Protein 8OW6 (pdb70)

Organism: Heterocapsa pygmaea (NCBI:txid35672)

Structure (mmCIF, N/CA/C/O backbone):
data_8OW6
#
_entry.id   8OW6
#
_cell.length_a   90.610
_cell.length_b   90.610
_cell.length_c   155.610
_cell.angle_alpha   90.000
_cell.angle_beta   90.000
_cell.angle_gamma   120.000
#
_symmetry.space_group_name_H-M   'P 3 1 2'
#
loop_
_entity.id
_entity.type
_entity.pdbx_description
1 polymer 'Peridinin-chl a protein'
2 polymer 'Peridinin-chl a protein'
3 non-polymer 'CHLOROPHYLL A'
4 non-polymer PERIDININ
5 non-polymer '[(2~{S})-3-[(2~{R},3~{R},4~{S},5~{R},6~{R})-6-[[(2~{S},3~{R},4~{S},5~{R},6~{R})-6-(hydroxymethyl)-3,4,5-tris(oxidanyl)oxan-2-yl]oxymethyl]-3,4,5-tris(oxidanyl)oxan-2-yl]oxy-2-[(6~{Z},9~{Z},12~{Z},15~{Z})-octadeca-6,9,12,15-tetraenoyl]oxy-propyl] (6~{Z},9~{Z},12~{Z},15~{Z})-octadeca-6,9,12,15-tetraenoate'
6 non-polymer 'POTASSIUM ION'
7 non-polymer 'PHOSPHATE ION'
8 non-polymer 'CHLORIDE ION'
9 water water
#
loop_
_atom_site.group_PDB
_atom_site.id
_atom_site.type_symbol
_atom_site.label_atom_id
_atom_site.label_alt_id
_atom_site.label_comp_id
_atom_site.label_asym_id
_atom_site.label_entity_id
_atom_site.label_seq_id
_atom_site.pdbx_PDB_ins_code
_atom_site.Cartn_x
_atom_site.Cartn_y
_atom_site.Cartn_z
_atom_site.occupancy
_atom_site.B_iso_or_equiv
_atom_site.auth_seq_id
_atom_site.auth_comp_id
_atom_site.auth_asym_id
_atom_site.auth_atom_id
_atom_site.pdbx_PDB_model_num
ATOM 1 N N . ASP A 1 1 ? -7.64956 -40.01581 39.09986 1.000 14.17883 1 ASP A N 1
ATOM 2 C CA . ASP A 1 1 ? -8.63858 -38.99456 39.59490 1.000 13.31954 1 ASP A CA 1
ATOM 3 C C . ASP A 1 1 ? -9.75682 -38.80471 38.57530 1.000 11.18704 1 ASP A C 1
ATOM 4 O O . ASP A 1 1 ? -9.88536 -39.57684 37.66627 1.000 10.76247 1 ASP A O 1
ATOM 15 N N . LYS A 1 2 ? -10.57144 -37.77663 38.75355 1.000 11.01887 2 LYS A N 1
ATOM 16 C CA . LYS A 1 2 ? -11.69967 -37.59612 37.86249 1.000 11.94445 2 LYS A CA 1
ATOM 17 C C . LYS A 1 2 ? -11.28297 -37.14564 36.47292 1.000 10.50913 2 LYS A C 1
ATOM 18 O O . LYS A 1 2 ? -11.93822 -37.48814 35.50553 1.000 9.53651 2 LYS A O 1
ATOM 37 N N . ILE A 1 3 ? -10.20433 -36.38296 36.36127 1.000 9.77518 3 ILE A N 1
ATOM 38 C CA . ILE A 1 3 ? -9.65098 -36.07423 35.05729 1.000 9.29111 3 ILE A CA 1
ATOM 39 C C . ILE A 1 3 ? -9.13828 -37.33798 34.37439 1.000 8.84365 3 ILE A C 1
ATOM 40 O O . ILE A 1 3 ? -9.36629 -37.54758 33.17721 1.000 8.26484 3 ILE A O 1
ATOM 56 N N . ASP A 1 4 ? -8.44606 -38.20281 35.11783 1.000 9.42400 4 ASP A N 1
ATOM 57 C CA . ASP A 1 4 ? -8.02390 -39.47438 34.55052 1.000 9.21291 4 ASP A CA 1
ATOM 58 C C . ASP A 1 4 ? -9.21692 -40.26508 34.03944 1.000 9.05709 4 ASP A C 1
ATOM 59 O O . ASP A 1 4 ? -9.19355 -40.80789 32.93266 1.000 8.70932 4 ASP A O 1
ATOM 68 N N . ASP A 1 5 ? -10.25648 -40.36772 34.84842 1.000 9.79055 5 ASP A N 1
ATOM 69 C CA . ASP A 1 5 ? -11.44649 -41.10676 34.42855 1.000 10.42768 5 ASP A CA 1
ATOM 70 C C . ASP A 1 5 ? -12.06173 -40.49686 33.17926 1.000 9.68597 5 ASP A C 1
ATOM 71 O O . ASP A 1 5 ? -12.47650 -41.20451 32.26435 1.000 9.61168 5 ASP A O 1
ATOM 80 N N . ALA A 1 6 ? -12.15233 -39.18095 33.14204 1.000 9.68464 6 ALA A N 1
ATOM 81 C CA . ALA A 1 6 ? -12.72908 -38.52565 31.98461 1.000 9.15817 6 ALA A CA 1
ATOM 82 C C . ALA A 1 6 ? -11.84904 -38.69576 30.76306 1.000 8.18316 6 ALA A C 1
ATOM 83 O O . ALA A 1 6 ? -12.35862 -38.81471 29.65965 1.000 7.54120 6 ALA A O 1
ATOM 90 N N . ALA A 1 7 ? -10.52800 -38.71512 30.94503 1.000 8.48493 7 ALA A N 1
ATOM 91 C CA . ALA A 1 7 ? -9.61848 -38.95483 29.83002 1.000 8.57154 7 ALA A CA 1
ATOM 92 C C . ALA A 1 7 ? -9.85666 -40.30802 29.17657 1.000 7.84660 7 ALA A C 1
ATOM 93 O O . ALA A 1 7 ? -9.79677 -40.42349 27.96700 1.000 7.53289 7 ALA A O 1
ATOM 100 N N . LYS A 1 8 ? -10.08354 -41.34598 29.96046 1.000 8.48684 8 LYS A N 1
ATOM 101 C CA . LYS A 1 8 ? -10.39304 -42.63846 29.38051 1.000 8.13885 8 LYS A CA 1
ATOM 102 C C . LYS A 1 8 ? -11.60857 -42.52929 28.46430 1.000 8.56588 8 LYS A C 1
ATOM 103 O O . LYS A 1 8 ? -11.60892 -43.02578 27.34139 1.000 7.81216 8 LYS A O 1
ATOM 122 N N . LYS A 1 9 ? -12.65368 -41.86019 28.93512 1.000 8.81128 9 LYS A N 1
ATOM 123 C CA . LYS A 1 9 ? -13.87803 -41.74838 28.16142 1.000 8.76065 9 LYS A CA 1
ATOM 124 C C . LYS A 1 9 ? -13.64574 -40.92500 26.91393 1.000 7.68099 9 LYS A C 1
ATOM 125 O O . LYS A 1 9 ? -14.10266 -41.28543 25.84477 1.000 7.76654 9 LYS A O 1
ATOM 144 N N . LEU A 1 10 ? -12.94834 -39.81231 27.03779 1.000 7.32762 10 LEU A N 1
ATOM 145 C CA . LEU A 1 10 ? -12.68125 -38.98295 25.88183 1.000 7.32940 10 LEU A CA 1
ATOM 146 C C . LEU A 1 10 ? -11.90062 -39.75697 24.83895 1.000 6.83840 10 LEU A C 1
ATOM 147 O O . LEU A 1 10 ? -12.16646 -39.66019 23.63408 1.000 6.72719 10 LEU A O 1
ATOM 163 N N . SER A 1 11 ? -10.88492 -40.49295 25.29268 1.000 7.21403 11 SER A N 1
ATOM 164 C CA . SER A 1 11 ? -9.99111 -41.17009 24.37364 1.000 7.77286 11 SER A CA 1
ATOM 165 C C . SER A 1 11 ? -10.73604 -42.23931 23.59008 1.000 7.11390 11 SER A C 1
ATOM 166 O O . SER A 1 11 ? -10.60577 -42.33449 22.37905 1.000 6.67491 11 SER A O 1
ATOM 174 N N . GLU A 1 12 ? -11.52986 -43.04735 24.28394 1.000 6.93856 12 GLU A N 1
ATOM 175 C CA . GLU A 1 12 ? -12.24008 -44.12847 23.61206 1.000 7.41242 12 GLU A CA 1
ATOM 176 C C . GLU A 1 12 ? -13.27584 -43.59294 22.61659 1.000 7.53817 12 GLU A C 1
ATOM 177 O O . GLU A 1 12 ? -13.47366 -44.18501 21.56879 1.000 8.23935 12 GLU A O 1
ATOM 189 N N . ALA A 1 13 ? -13.90998 -42.46910 22.91490 1.000 7.33552 13 ALA A N 1
ATOM 190 C CA . ALA A 1 13 ? -14.92848 -41.92764 22.03029 1.000 7.47477 13 ALA A CA 1
ATOM 191 C C . ALA A 1 13 ? -14.33622 -41.19117 20.83984 1.000 7.55123 13 ALA A C 1
ATOM 192 O O . ALA A 1 13 ? -14.96814 -41.11707 19.78347 1.000 8.10796 13 ALA A O 1
ATOM 199 N N . SER A 1 14 ? -13.12571 -40.63846 20.99534 1.000 7.38587 14 SER A N 1
ATOM 200 C CA . SER A 1 14 ? -12.51882 -39.80962 19.96765 1.000 7.84036 14 SER A CA 1
ATOM 201 C C . SER A 1 14 ? -11.43239 -40.51571 19.17046 1.000 7.79851 14 SER A C 1
ATOM 202 O O . SER A 1 14 ? -10.95849 -39.95329 18.18700 1.000 8.07679 14 SER A O 1
ATOM 210 N N . TYR A 1 15 ? -11.06986 -41.73833 19.54836 1.000 7.66713 15 TYR A N 1
ATOM 211 C CA . TYR A 1 15 ? -10.02602 -42.45961 18.82449 1.000 7.97402 15 TYR A CA 1
ATOM 212 C C . TYR A 1 15 ? -10.38310 -42.72546 17.36614 1.000 7.95645 15 TYR A C 1
ATOM 213 O O . TYR A 1 15 ? -9.49904 -42.60544 16.51008 1.000 7.96925 15 TYR A O 1
ATOM 231 N N . PRO A 1 16 ? -11.62396 -43.07117 17.00679 1.000 8.19079 16 PRO A N 1
ATOM 232 C CA . PRO A 1 16 ? -11.92220 -43.24301 15.57237 1.000 8.66354 16 PRO A CA 1
ATOM 233 C C . PRO A 1 16 ? -11.53391 -42.03709 14.72360 1.000 8.66310 16 PRO A C 1
ATOM 234 O O . PRO A 1 16 ? -10.94933 -42.20246 13.66378 1.000 8.66915 16 PRO A O 1
ATOM 245 N N . PHE A 1 17 ? -11.88437 -40.82870 15.18206 1.000 7.64938 17 PHE A N 1
ATOM 246 C CA . PHE A 1 17 ? -11.45813 -39.58402 14.54318 1.000 7.67986 17 PHE A CA 1
ATOM 247 C C . PHE A 1 17 ? -9.93597 -39.49681 14.45422 1.000 6.99394 17 PHE A C 1
ATOM 248 O O . PHE A 1 17 ? -9.38400 -39.20612 13.39471 1.000 7.13227 17 PHE A O 1
ATOM 265 N N . LEU A 1 18 ? -9.24397 -39.74257 15.55258 1.000 7.16137 18 LEU A N 1
ATOM 266 C CA . LEU A 1 18 ? -7.79417 -39.63094 15.54042 1.000 7.20411 18 LEU A CA 1
ATOM 267 C C . LEU A 1 18 ? -7.16649 -40.53618 14.48865 1.000 7.79483 18 LEU A C 1
ATOM 268 O O . LEU A 1 18 ? -6.22281 -40.14483 13.80220 1.000 7.33811 18 LEU A O 1
ATOM 284 N N . LYS A 1 19 ? -7.69244 -41.75691 14.35367 1.000 8.04262 19 LYS A N 1
ATOM 285 C CA . LYS A 1 19 ? -7.17138 -42.72549 13.39974 1.000 8.08270 19 LYS A CA 1
ATOM 286 C C . LYS A 1 19 ? -7.43160 -42.32685 11.96043 1.000 7.70429 19 LYS A C 1
ATOM 287 O O . LYS A 1 19 ? -6.75692 -42.82639 11.08086 1.000 8.27385 19 LYS A O 1
ATOM 306 N N . GLU A 1 20 ? -8.39621 -41.45661 11.70545 1.000 7.48573 20 GLU A N 1
ATOM 307 C CA . GLU A 1 20 ? -8.77537 -41.10429 10.35045 1.000 7.72466 20 GLU A CA 1
ATOM 308 C C . GLU A 1 20 ? -7.97125 -39.95442 9.78924 1.000 7.83789 20 GLU A C 1
ATOM 309 O O . GLU A 1 20 ? -7.91818 -39.79224 8.57936 1.000 8.85218 20 GLU A O 1
ATOM 321 N N . ILE A 1 21 ? -7.34117 -39.16982 10.63879 1.000 7.09934 21 ILE A N 1
ATOM 322 C CA . ILE A 1 21 ? -6.60715 -37.99937 10.20705 1.000 7.31145 21 ILE A CA 1
ATOM 323 C C . ILE A 1 21 ? -5.37089 -38.44189 9.45322 1.000 7.29662 21 ILE A C 1
ATOM 324 O O . ILE A 1 21 ? -4.71045 -39.39917 9.83661 1.000 7.80808 21 ILE A O 1
ATOM 340 N N . ASP A 1 22 ? -5.07189 -37.76703 8.34369 1.000 7.84536 22 ASP A N 1
ATOM 341 C CA . ASP A 1 22 ? -3.86390 -38.05790 7.57476 1.000 8.12681 22 ASP A CA 1
ATOM 342 C C . ASP A 1 22 ? -2.66420 -37.37427 8.23357 1.000 7.39174 22 ASP A C 1
ATOM 343 O O . ASP A 1 22 ? -2.38329 -36.21088 7.97144 1.000 8.06330 22 ASP A O 1
ATOM 352 N N . TRP A 1 23 ? -1.94028 -38.11040 9.07410 1.000 7.46908 23 TRP A N 1
ATOM 353 C CA . TRP A 1 23 ? -0.86427 -37.54251 9.86296 1.000 7.08928 23 TRP A CA 1
ATOM 354 C C . TRP A 1 23 ? 0.36852 -37.26047 9.03189 1.000 7.45192 23 TRP A C 1
ATOM 355 O O . TRP A 1 23 ? 1.26512 -36.57010 9.51434 1.000 8.16309 23 TRP A O 1
ATOM 376 N N . SER A 1 24 ? 0.41203 -37.71827 7.78641 1.000 7.90951 24 SER A N 1
ATOM 377 C CA . SER A 1 24 ? 1.53829 -37.48731 6.89502 1.000 8.69475 24 SER A CA 1
ATOM 378 C C . SER A 1 24 ? 1.38823 -36.22695 6.04615 1.000 8.71228 24 SER A C 1
ATOM 379 O O . SER A 1 24 ? 2.30683 -35.87256 5.32867 1.000 9.83378 24 SER A O 1
ATOM 387 N N . SER A 1 25 ? 0.27272 -35.54246 6.09729 1.000 8.15461 25 SER A N 1
ATOM 388 C CA . SER A 1 25 ? 0.05560 -34.41675 5.22161 1.000 8.47160 25 SER A CA 1
ATOM 389 C C . SER A 1 25 ? 0.80229 -33.17613 5.71487 1.000 8.16972 25 SER A C 1
ATOM 390 O O . SER A 1 25 ? 0.96351 -32.94860 6.90831 1.000 7.53848 25 SER A O 1
ATOM 398 N N . ASP A 1 26 ? 1.25375 -32.36534 4.75682 1.000 8.81945 26 ASP A N 1
ATOM 399 C CA . ASP A 1 26 ? 1.97475 -31.14112 5.06042 1.000 9.47961 26 ASP A CA 1
ATOM 400 C C . ASP A 1 26 ? 1.04206 -29.97530 5.31017 1.000 9.04869 26 ASP A C 1
ATOM 401 O O . ASP A 1 26 ? 1.50388 -28.89006 5.64175 1.000 9.14822 26 ASP A O 1
ATOM 410 N N . VAL A 1 27 ? -0.25728 -30.20520 5.23696 1.000 8.68905 27 VAL A N 1
ATOM 411 C CA . VAL A 1 27 ? -1.22402 -29.12545 5.29276 1.000 9.44171 27 VAL A CA 1
ATOM 412 C C . VAL A 1 27 ? -1.17095 -28.38496 6.62459 1.000 8.61096 27 VAL A C 1
ATOM 413 O O . VAL A 1 27 ? -1.42783 -27.18339 6.67885 1.000 8.04105 27 VAL A O 1
ATOM 426 N N . TYR A 1 28 ? -0.83039 -29.07943 7.70718 1.000 7.81524 28 TYR A N 1
ATOM 427 C CA . TYR A 1 28 ? -0.95361 -28.52821 9.05348 1.000 8.18159 28 TYR A CA 1
ATOM 428 C C . TYR A 1 28 ? 0.08662 -27.47324 9.35547 1.000 7.91979 28 TYR A C 1
ATOM 429 O O . TYR A 1 28 ? -0.05357 -26.77420 10.34712 1.000 7.96921 28 TYR A O 1
ATOM 447 N N . GLY A 1 29 ? 1.10869 -27.35114 8.51411 1.000 8.13014 29 GLY A N 1
ATOM 448 C CA . GLY A 1 29 ? 2.16346 -26.39715 8.75056 1.000 8.60248 29 GLY A CA 1
ATOM 449 C C . GLY A 1 29 ? 1.76879 -24.96054 8.55029 1.000 8.16692 29 GLY A C 1
ATOM 450 O O . GLY A 1 29 ? 2.43671 -24.07936 9.09134 1.000 7.99838 29 GLY A O 1
ATOM 454 N N . LYS A 1 30 ? 0.70534 -24.71391 7.77756 1.000 8.08633 30 LYS A N 1
ATOM 455 C CA . LYS A 1 30 ? 0.27620 -23.38143 7.41251 1.000 8.80320 30 LYS A CA 1
ATOM 456 C C . LYS A 1 30 ? -1.20794 -23.23024 7.67089 1.000 8.63902 30 LYS A C 1
ATOM 457 O O . LYS A 1 30 ? -1.96905 -24.15728 7.42913 1.000 9.27394 30 LYS A O 1
ATOM 476 N N . LEU A 1 31 ? -1.60939 -22.05754 8.14074 1.000 8.72315 31 LEU A N 1
ATOM 477 C CA . LEU A 1 31 ? -3.00222 -21.63965 8.16494 1.000 9.60924 31 LEU A CA 1
ATOM 478 C C . LEU A 1 31 ? -3.18283 -20.61802 7.03241 1.000 10.29614 31 LEU A C 1
ATOM 479 O O . LEU A 1 31 ? -2.83272 -19.46751 7.17333 1.000 11.29984 31 LEU A O 1
ATOM 510 N N . THR A 1 33 ? -5.46306 -18.94714 5.57743 1.000 11.33654 33 THR A N 1
ATOM 511 C CA . THR A 1 33 ? -6.44950 -17.89810 5.65456 1.000 12.77472 33 THR A CA 1
ATOM 512 C C . THR A 1 33 ? -5.99508 -16.73139 6.51436 1.000 14.40272 33 THR A C 1
ATOM 513 O O . THR A 1 33 ? -6.70007 -15.72794 6.62107 1.000 16.07819 33 THR A O 1
ATOM 524 N N . ALA A 1 34 ? -4.81729 -16.85302 7.10352 1.000 12.96373 34 ALA A N 1
ATOM 525 C CA . ALA A 1 34 ? -4.30000 -15.84355 8.01500 1.000 13.16134 34 ALA A CA 1
ATOM 526 C C . ALA A 1 34 ? -2.87001 -15.47876 7.65122 1.000 11.94107 34 ALA A C 1
ATOM 527 O O . ALA A 1 34 ? -2.12254 -16.31493 7.15755 1.000 13.89398 34 ALA A O 1
ATOM 534 N N . ASN A 1 35 ? -2.49271 -14.22886 7.90805 1.000 11.37871 35 ASN A N 1
ATOM 535 C CA . ASN A 1 35 ? -1.08427 -13.94458 7.70410 1.000 13.04430 35 ASN A CA 1
ATOM 536 C C . ASN A 1 35 ? -0.30212 -14.33918 8.94771 1.000 12.47917 35 ASN A C 1
ATOM 537 O O . ASN A 1 35 ? -0.88649 -14.56858 10.01129 1.000 12.37275 35 ASN A O 1
ATOM 548 N N . PRO A 1 36 ? 1.01220 -14.47891 8.83108 1.000 12.96679 36 PRO A N 1
ATOM 549 C CA . PRO A 1 36 ? 1.77673 -15.00971 9.95860 1.000 12.23125 36 PRO A CA 1
ATOM 550 C C . PRO A 1 36 ? 1.66373 -14.16985 11.21460 1.000 11.15242 36 PRO A C 1
ATOM 551 O O . PRO A 1 36 ? 1.68209 -14.73435 12.31336 1.000 10.34191 36 PRO A O 1
ATOM 562 N N . PHE A 1 37 ? 1.53937 -12.84426 11.09301 1.000 11.67801 37 PHE A N 1
ATOM 563 C CA . PHE A 1 37 ? 1.41996 -12.00923 12.28160 1.000 12.17165 37 PHE A CA 1
ATOM 564 C C . PHE A 1 37 ? 0.08680 -12.23801 12.99631 1.000 10.64548 37 PHE A C 1
ATOM 565 O O . PHE A 1 37 ? -0.00059 -12.08824 14.21138 1.000 10.54889 37 PHE A O 1
ATOM 582 N N . GLN A 1 38 ? -0.94493 -12.63661 12.26298 1.000 10.80486 38 GLN A N 1
ATOM 583 C CA . GLN A 1 38 ? -2.19511 -13.02501 12.89846 1.000 11.65837 38 GLN A CA 1
ATOM 584 C C . GLN A 1 38 ? -2.03980 -14.35180 13.62846 1.000 10.38467 38 GLN A C 1
ATOM 585 O O . GLN A 1 38 ? -2.55250 -14.52776 14.73624 1.000 9.59154 38 GLN A O 1
ATOM 599 N N . VAL A 1 39 ? -1.30362 -15.28617 13.02984 1.000 9.23846 39 VAL A N 1
ATOM 600 C CA . VAL A 1 39 ? -1.07592 -16.55863 13.69233 1.000 8.56224 39 VAL A CA 1
ATOM 601 C C . VAL A 1 39 ? -0.26259 -16.35984 14.95709 1.000 8.36714 39 VAL A C 1
ATOM 602 O O . VAL A 1 39 ? -0.49623 -17.01643 15.96446 1.000 7.98826 39 VAL A O 1
ATOM 615 N N . LEU A 1 40 ? 0.68031 -15.43403 14.92847 1.000 8.70182 40 LEU A N 1
ATOM 616 C CA . LEU A 1 40 ? 1.49426 -15.17587 16.10107 1.000 9.54196 40 LEU A CA 1
ATOM 617 C C . LEU A 1 40 ? 0.68618 -14.68540 17.29565 1.000 10.54483 40 LEU A C 1
ATOM 618 O O . LEU A 1 40 ? 1.10306 -14.87161 18.44657 1.000 10.05423 40 LEU A O 1
ATOM 634 N N . LYS A 1 41 ? -0.43531 -14.01388 17.06020 1.000 10.61050 41 LYS A N 1
ATOM 635 C CA . LYS A 1 41 ? -1.27230 -13.57352 18.16873 1.000 12.04809 41 LYS A CA 1
ATOM 636 C C . LYS A 1 41 ? -1.82717 -14.75536 18.93706 1.000 10.39397 41 LYS A C 1
ATOM 637 O O . LYS A 1 41 ? -1.89740 -14.72305 20.16215 1.000 10.44593 41 LYS A O 1
ATOM 656 N N . ALA A 1 42 ? -2.22658 -15.80368 18.22820 1.000 9.37017 42 ALA A N 1
ATOM 657 C CA . ALA A 1 42 ? -2.69493 -17.02454 18.86559 1.000 8.80133 42 ALA A CA 1
ATOM 658 C C . ALA A 1 42 ? -1.53627 -17.79875 19.48814 1.000 8.54859 42 ALA A C 1
ATOM 659 O O . ALA A 1 42 ? -1.67613 -18.37816 20.56258 1.000 8.56935 42 ALA A O 1
ATOM 666 N N . VAL A 1 43 ? -0.38144 -17.81386 18.83221 1.000 8.55301 43 VAL A N 1
ATOM 667 C CA . VAL A 1 43 ? 0.78876 -18.44916 19.41866 1.000 7.98076 43 VAL A CA 1
ATOM 668 C C . VAL A 1 43 ? 1.14094 -17.76641 20.73004 1.000 7.79323 43 VAL A C 1
ATOM 669 O O . VAL A 1 43 ? 1.46312 -18.42106 21.71606 1.000 7.49596 43 VAL A O 1
ATOM 682 N N . ASP A 1 44 ? 1.07859 -16.43839 20.76270 1.000 7.99785 44 ASP A N 1
ATOM 683 C CA . ASP A 1 44 ? 1.33905 -15.73130 21.99538 1.000 7.80209 44 ASP A CA 1
ATOM 684 C C . ASP A 1 44 ? 0.46123 -16.25663 23.11721 1.000 7.49706 44 ASP A C 1
ATOM 685 O O . ASP A 1 44 ? 0.93790 -16.53771 24.21690 1.000 8.12384 44 ASP A O 1
ATOM 694 N N . LYS A 1 45 ? -0.83979 -16.35799 22.87098 1.000 7.81978 45 LYS A N 1
ATOM 695 C CA . LYS A 1 45 ? -1.75045 -16.80709 23.91473 1.000 8.42704 45 LYS A CA 1
ATOM 696 C C . LYS A 1 45 ? -1.42505 -18.22803 24.37236 1.000 8.14220 45 LYS A C 1
ATOM 697 O O . LYS A 1 45 ? -1.57452 -18.55559 25.54699 1.000 7.56205 45 LYS A O 1
ATOM 716 N N . MET A 1 46 ? -0.99440 -19.08867 23.45382 1.000 7.57786 46 MET A N 1
ATOM 717 C CA . MET A 1 46 ? -0.63860 -20.45574 23.84832 1.000 7.81068 46 MET A CA 1
ATOM 718 C C . MET A 1 46 ? 0.66009 -20.47181 24.65537 1.000 7.06702 46 MET A C 1
ATOM 719 O O . MET A 1 46 ? 0.79450 -21.23353 25.59814 1.000 6.72490 46 MET A O 1
ATOM 733 N N . ILE A 1 47 ? 1.60901 -19.61514 24.31960 1.000 7.01243 47 ILE A N 1
ATOM 734 C CA . ILE A 1 47 ? 2.81166 -19.49675 25.12663 1.000 7.85350 47 ILE A CA 1
ATOM 735 C C . ILE A 1 47 ? 2.46213 -19.02343 26.53326 1.000 8.31032 47 ILE A C 1
ATOM 736 O O . ILE A 1 47 ? 2.97032 -19.54734 27.52730 1.000 7.76721 47 ILE A O 1
ATOM 752 N N . VAL A 1 48 ? 1.57414 -18.03523 26.63841 1.000 8.15942 48 VAL A N 1
ATOM 753 C CA . VAL A 1 48 ? 1.15114 -17.52644 27.94097 1.000 8.64592 48 VAL A CA 1
ATOM 754 C C . VAL A 1 48 ? 0.45085 -18.60529 28.73164 1.000 8.12538 48 VAL A C 1
ATOM 755 O O . VAL A 1 48 ? 0.67652 -18.76204 29.92508 1.000 8.28761 48 VAL A O 1
ATOM 768 N N . MET A 1 49 ? -0.38805 -19.37704 28.07847 1.000 8.19853 49 MET A N 1
ATOM 769 C CA . MET A 1 49 ? -1.06145 -20.48122 28.74450 1.000 8.40637 49 MET A CA 1
ATOM 770 C C . MET A 1 49 ? -0.05598 -21.50988 29.23450 1.000 7.99075 49 MET A C 1
ATOM 771 O O . MET A 1 49 ? -0.19495 -22.05018 30.32357 1.000 7.75126 49 MET A O 1
ATOM 785 N N . GLY A 1 50 ? 0.92703 -21.84265 28.40360 1.000 8.07462 50 GLY A N 1
ATOM 786 C CA . GLY A 1 50 ? 1.90763 -22.83303 28.78066 1.000 8.26619 50 GLY A CA 1
ATOM 787 C C . GLY A 1 50 ? 2.76087 -22.38192 29.93834 1.000 7.90485 50 GLY A C 1
ATOM 788 O O . GLY A 1 50 ? 3.11156 -23.18134 30.80777 1.000 8.54494 50 GLY A O 1
ATOM 792 N N . ALA A 1 51 ? 3.10855 -21.10345 29.96552 1.000 8.13094 51 ALA A N 1
ATOM 793 C CA . ALA A 1 51 ? 3.85865 -20.54650 31.08667 1.000 9.15075 51 ALA A CA 1
ATOM 794 C C . ALA A 1 51 ? 3.06017 -20.57007 32.37715 1.000 9.60114 51 ALA A C 1
ATOM 795 O O . ALA A 1 51 ? 3.64521 -20.56345 33.45320 1.000 10.23972 51 ALA A O 1
ATOM 802 N N . ALA A 1 52 ? 1.73922 -20.60757 32.28717 1.000 9.50173 52 ALA A N 1
ATOM 803 C CA . ALA A 1 52 ? 0.86237 -20.72388 33.42618 1.000 10.01876 52 ALA A CA 1
ATOM 804 C C . ALA A 1 52 ? 0.69083 -22.14687 33.91444 1.000 9.23667 52 ALA A C 1
ATOM 805 O O . ALA A 1 52 ? 0.10299 -22.34339 34.97912 1.000 10.52593 52 ALA A O 1
ATOM 812 N N . MET A 1 53 ? 1.18682 -23.13616 33.19907 1.000 8.64660 53 MET A N 1
ATOM 813 C CA . MET A 1 53 ? 0.97850 -24.52106 33.57432 1.000 8.34281 53 MET A CA 1
ATOM 814 C C . MET A 1 53 ? 1.95773 -24.97300 34.65201 1.000 9.97921 53 MET A C 1
ATOM 815 O O . MET A 1 53 ? 3.08728 -24.49802 34.73686 1.000 11.16254 53 MET A O 1
ATOM 829 N N . ASP A 1 54 ? 1.51555 -25.91633 35.47158 1.000 9.46491 54 ASP A N 1
ATOM 830 C CA . ASP A 1 54 ? 2.40163 -26.54365 36.43523 1.000 9.62224 54 ASP A CA 1
ATOM 831 C C . ASP A 1 54 ? 3.52021 -27.28708 35.71845 1.000 9.29397 54 ASP A C 1
ATOM 832 O O . ASP A 1 54 ? 3.27279 -28.04734 34.79296 1.000 9.65324 54 ASP A O 1
ATOM 841 N N . SER A 1 55 ? 4.74823 -27.07837 36.16337 1.000 9.47175 55 SER A N 1
ATOM 842 C CA . SER A 1 55 ? 5.86280 -27.79183 35.57588 1.000 9.19926 55 SER A CA 1
ATOM 843 C C . SER A 1 55 ? 5.66584 -29.29497 35.66126 1.000 8.92238 55 SER A C 1
ATOM 844 O O . SER A 1 55 ? 6.01646 -30.02712 34.74830 1.000 8.67750 55 SER A O 1
ATOM 852 N N . ALA A 1 56 ? 5.11669 -29.77335 36.75939 1.000 8.80297 56 ALA A N 1
ATOM 853 C CA . ALA A 1 56 ? 4.92399 -31.19746 36.90984 1.000 10.48335 56 ALA A CA 1
ATOM 854 C C . ALA A 1 56 ? 3.95131 -31.72505 35.86135 1.000 9.45079 56 ALA A C 1
ATOM 855 O O . ALA A 1 56 ? 4.13645 -32.82006 35.33048 1.000 8.77023 56 ALA A O 1
ATOM 862 N N . ALA A 1 57 ? 2.90736 -30.95781 35.56027 1.000 8.82643 57 ALA A N 1
ATOM 863 C CA . ALA A 1 57 ? 1.94946 -31.38298 34.55619 1.000 9.60882 57 ALA A CA 1
ATOM 864 C C . ALA A 1 57 ? 2.54427 -31.31548 33.16046 1.000 8.97641 57 ALA A C 1
ATOM 865 O O . ALA A 1 57 ? 2.30727 -32.19056 32.34309 1.000 8.01513 57 ALA A O 1
ATOM 872 N N . LEU A 1 58 ? 3.30965 -30.27030 32.87813 1.000 8.17111 58 LEU A N 1
ATOM 873 C CA . LEU A 1 58 ? 3.95562 -30.14245 31.58728 1.000 8.82028 58 LEU A CA 1
ATOM 874 C C . LEU A 1 58 ? 4.91310 -31.29178 31.33918 1.000 7.83125 58 LEU A C 1
ATOM 875 O O . LEU A 1 58 ? 4.94203 -31.85057 30.24855 1.000 7.43566 58 LEU A O 1
ATOM 891 N N . LYS A 1 59 ? 5.71284 -31.65354 32.34686 1.000 8.42193 59 LYS A N 1
ATOM 892 C CA . LYS A 1 59 ? 6.67057 -32.73481 32.18245 1.000 8.85836 59 LYS A CA 1
ATOM 893 C C . LYS A 1 59 ? 5.95880 -34.05460 31.94006 1.000 7.77890 59 LYS A C 1
ATOM 894 O O . LYS A 1 59 ? 6.37495 -34.83412 31.08704 1.000 7.99809 59 LYS A O 1
ATOM 913 N N . ALA A 1 60 ? 4.85715 -34.28974 32.64227 1.000 8.06961 60 ALA A N 1
ATOM 914 C CA . ALA A 1 60 ? 4.06352 -35.48496 32.39634 1.000 8.49732 60 ALA A CA 1
ATOM 915 C C . ALA A 1 60 ? 3.48545 -35.48437 30.99236 1.000 7.75286 60 ALA A C 1
ATOM 916 O O . ALA A 1 60 ? 3.43986 -36.52559 30.34101 1.000 7.16455 60 ALA A O 1
ATOM 923 N N . GLY A 1 61 ? 3.03302 -34.32594 30.51544 1.000 6.92559 61 GLY A N 1
ATOM 924 C CA . GLY A 1 61 ? 2.54536 -34.23722 29.16068 1.000 7.10375 61 GLY A CA 1
ATOM 925 C C . GLY A 1 61 ? 3.61856 -34.51195 28.12907 1.000 7.49219 61 GLY A C 1
ATOM 926 O O . GLY A 1 61 ? 3.37549 -35.17236 27.12732 1.000 6.93552 61 GLY A O 1
ATOM 930 N N . ALA A 1 62 ? 4.82095 -33.99432 28.35845 1.000 7.75798 62 ALA A N 1
ATOM 931 C CA . ALA A 1 62 ? 5.92938 -34.24698 27.44584 1.000 7.56360 62 ALA A CA 1
ATOM 932 C C . ALA A 1 62 ? 6.27912 -35.72333 27.39710 1.000 7.00148 62 ALA A C 1
ATOM 933 O O . ALA A 1 62 ? 6.41511 -36.29220 26.31874 1.000 7.04013 62 ALA A O 1
ATOM 940 N N . GLU A 1 63 ? 6.40116 -36.36201 28.56421 1.000 6.94690 63 GLU A N 1
ATOM 941 C CA . GLU A 1 63 ? 6.70799 -37.78383 28.59985 1.000 7.93274 63 GLU A CA 1
ATOM 942 C C . GLU A 1 63 ? 5.63329 -38.59554 27.91263 1.000 7.63266 63 GLU A C 1
ATOM 943 O O . GLU A 1 63 ? 5.93560 -39.55470 27.21928 1.000 7.79791 63 GLU A O 1
ATOM 955 N N . ALA A 1 64 ? 4.36892 -38.23579 28.10318 1.000 7.34863 64 ALA A N 1
ATOM 956 C CA . ALA A 1 64 ? 3.28412 -38.97721 27.45914 1.000 7.44511 64 ALA A CA 1
ATOM 957 C C . ALA A 1 64 ? 3.36521 -38.88658 25.92941 1.000 7.15511 64 ALA A C 1
ATOM 958 O O . ALA A 1 64 ? 3.09558 -39.85973 25.23601 1.000 6.43302 64 ALA A O 1
ATOM 965 N N . HIS A 1 65 ? 3.73087 -37.73012 25.38350 1.000 6.68253 65 HIS A N 1
ATOM 966 C CA . HIS A 1 65 ? 3.87772 -37.62884 23.94122 1.000 6.53494 65 HIS A CA 1
ATOM 967 C C . HIS A 1 65 ? 5.12737 -38.36363 23.45457 1.000 6.30642 65 HIS A C 1
ATOM 968 O O . HIS A 1 65 ? 5.11684 -38.95793 22.38809 1.000 6.28221 65 HIS A O 1
ATOM 982 N N . HIS A 1 66 ? 6.18790 -38.35193 24.23597 1.000 6.50120 66 HIS A N 1
ATOM 983 C CA . HIS A 1 66 ? 7.37275 -39.13948 23.90517 1.000 7.08719 66 HIS A CA 1
ATOM 984 C C . HIS A 1 66 ? 7.02551 -40.61877 23.77899 1.000 7.25782 66 HIS A C 1
ATOM 985 O O . HIS A 1 66 ? 7.39109 -41.27212 22.80656 1.000 6.99296 66 HIS A O 1
ATOM 999 N N . LYS A 1 67 ? 6.29738 -41.15851 24.75021 1.000 6.89577 67 LYS A N 1
ATOM 1000 C CA . LYS A 1 67 ? 5.86248 -42.53661 24.64680 1.000 6.79104 67 LYS A CA 1
ATOM 1001 C C . LYS A 1 67 ? 4.94997 -42.74341 23.44778 1.000 6.73058 67 LYS A C 1
ATOM 1002 O O . LYS A 1 67 ? 5.04411 -43.75457 22.76623 1.000 7.27895 67 LYS A O 1
ATOM 1021 N N . ALA A 1 68 ? 4.03833 -41.81223 23.20260 1.000 6.91671 68 ALA A N 1
ATOM 1022 C CA . ALA A 1 68 ? 3.08377 -41.97671 22.12429 1.000 7.24987 68 ALA A CA 1
ATOM 1023 C C . ALA A 1 68 ? 3.78824 -42.04347 20.78221 1.000 6.60685 68 ALA A C 1
ATOM 1024 O O . ALA A 1 68 ? 3.39462 -42.81899 19.91188 1.000 6.91873 68 ALA A O 1
ATOM 1031 N N . ILE A 1 69 ? 4.82901 -41.23765 20.59210 1.000 6.49129 69 ILE A N 1
ATOM 1032 C CA . ILE A 1 69 ? 5.60367 -41.33091 19.37047 1.000 7.14587 69 ILE A CA 1
ATOM 1033 C C . ILE A 1 69 ? 6.18563 -42.73419 19.21828 1.000 7.42956 69 ILE A C 1
ATOM 1034 O O . ILE A 1 69 ? 6.28459 -43.26418 18.10965 1.000 7.33237 69 ILE A O 1
ATOM 1050 N N . GLY A 1 70 ? 6.55701 -43.35487 20.32897 1.000 7.53018 70 GLY A N 1
ATOM 1051 C CA . GLY A 1 70 ? 7.16410 -44.67133 20.26289 1.000 7.96183 70 GLY A CA 1
ATOM 1052 C C . GLY A 1 70 ? 6.24224 -45.77376 19.79786 1.000 8.57003 70 GLY A C 1
ATOM 1053 O O . GLY A 1 70 ? 6.72219 -46.80167 19.35115 1.000 9.97285 70 GLY A O 1
ATOM 1057 N N . SER A 1 71 ? 4.93121 -45.58619 19.89257 1.000 8.53010 71 SER A N 1
ATOM 1058 C CA . SER A 1 71 ? 3.96760 -46.63091 19.59098 1.000 8.39690 71 SER A CA 1
ATOM 1059 C C . SER A 1 71 ? 3.14225 -46.37464 18.33107 1.000 9.29643 71 SER A C 1
ATOM 1060 O O . SER A 1 71 ? 2.12205 -47.03221 18.12925 1.000 9.44519 71 SER A O 1
ATOM 1068 N N . ILE A 1 72 ? 3.57188 -45.45875 17.45583 1.000 7.97618 72 ILE A N 1
ATOM 1069 C CA . ILE A 1 72 ? 2.79940 -45.13938 16.26194 1.000 7.88237 72 ILE A CA 1
ATOM 1070 C C . ILE A 1 72 ? 2.82543 -46.30270 15.29113 1.000 9.10878 72 ILE A C 1
ATOM 1071 O O . ILE A 1 72 ? 3.79895 -47.04102 15.21063 1.000 9.65543 72 ILE A O 1
ATOM 1087 N N . ASP A 1 73 ? 1.73167 -46.46332 14.54586 1.000 9.41187 73 ASP A N 1
ATOM 1088 C CA . ASP A 1 73 ? 1.64331 -47.46091 13.48234 1.000 9.77134 73 ASP A CA 1
ATOM 1089 C C . ASP A 1 73 ? 2.19227 -46.88536 12.17647 1.000 11.23754 73 ASP A C 1
ATOM 1090 O O . ASP A 1 73 ? 2.73722 -45.78976 12.14400 1.000 10.94102 73 ASP A O 1
ATOM 1099 N N . ALA A 1 74 ? 2.04146 -47.63608 11.08336 1.000 12.02643 74 ALA A N 1
ATOM 1100 C CA . ALA A 1 74 ? 2.57346 -47.22105 9.79793 1.000 14.13985 74 ALA A CA 1
ATOM 1101 C C . ALA A 1 74 ? 1.95286 -45.92879 9.29777 1.000 14.67700 74 ALA A C 1
ATOM 1102 O O . ALA A 1 74 ? 2.55298 -45.25410 8.46021 1.000 15.14052 74 ALA A O 1
ATOM 1109 N N . LYS A 1 75 ? 0.76495 -45.58521 9.78108 1.000 14.05623 75 LYS A N 1
ATOM 1110 C CA . LYS A 1 75 ? 0.06215 -44.38019 9.39366 1.000 13.14343 75 LYS A CA 1
ATOM 1111 C C . LYS A 1 75 ? 0.32139 -43.21663 10.33990 1.000 10.64481 75 LYS A C 1
ATOM 1112 O O . LYS A 1 75 ? -0.27254 -42.16172 10.16368 1.000 9.99177 75 LYS A O 1
ATOM 1131 N N . GLY A 1 76 ? 1.16235 -43.39046 11.34090 1.000 10.12717 76 GLY A N 1
ATOM 1132 C CA . GLY A 1 76 ? 1.43231 -42.34312 12.28287 1.000 9.36352 76 GLY A CA 1
ATOM 1133 C C . GLY A 1 76 ? 0.54260 -42.26496 13.49554 1.000 7.91024 76 GLY A C 1
ATOM 1134 O O . GLY A 1 76 ? 0.67904 -41.32978 14.27099 1.000 7.74861 76 GLY A O 1
ATOM 1138 N N . VAL A 1 77 ? -0.33908 -43.22674 13.70526 1.000 7.98766 77 VAL A N 1
ATOM 1139 C CA . VAL A 1 77 ? -1.33082 -43.14015 14.76311 1.000 7.82760 77 VAL A CA 1
ATOM 1140 C C . VAL A 1 77 ? -0.84853 -43.92122 15.97399 1.000 7.24569 77 VAL A C 1
ATOM 1141 O O . VAL A 1 77 ? -0.60995 -45.12307 15.90115 1.000 7.27427 77 VAL A O 1
ATOM 1154 N N . THR A 1 78 ? -0.76054 -43.24535 17.10521 1.000 6.59390 78 THR A N 1
ATOM 1155 C CA . THR A 1 78 ? -0.38613 -43.85986 18.36637 1.000 6.72249 78 THR A CA 1
ATOM 1156 C C . THR A 1 78 ? -1.50759 -44.76022 18.87359 1.000 7.54933 78 THR A C 1
ATOM 1157 O O . THR A 1 78 ? -2.61518 -44.76542 18.36458 1.000 7.43223 78 THR A O 1
ATOM 1168 N N . THR A 1 79 ? -1.19246 -45.53374 19.89956 1.000 6.92292 79 THR A N 1
ATOM 1169 C CA . THR A 1 79 ? -2.17187 -46.46170 20.40987 1.000 7.36686 79 THR A CA 1
ATOM 1170 C C . THR A 1 79 ? -3.19659 -45.73702 21.27640 1.000 7.51333 79 THR A C 1
ATOM 1171 O O . THR A 1 79 ? -2.96572 -44.66010 21.80064 1.000 6.96193 79 THR A O 1
ATOM 1182 N N . LEU A 1 80 ? -4.34895 -46.36224 21.41430 1.000 7.58709 80 LEU A N 1
ATOM 1183 C CA . LEU A 1 80 ? -5.36226 -45.86495 22.32104 1.000 7.19395 80 LEU A CA 1
ATOM 1184 C C . LEU A 1 80 ? -4.81122 -45.67032 23.71660 1.000 7.17483 80 LEU A C 1
ATOM 1185 O O . LEU A 1 80 ? -5.09681 -44.67768 24.36296 1.000 7.17182 80 LEU A O 1
ATOM 1201 N N . ALA A 1 81 ? -4.02395 -46.61294 24.21294 1.000 7.30397 81 ALA A N 1
ATOM 1202 C CA . ALA A 1 81 ? -3.51947 -46.50582 25.58012 1.000 7.83526 81 ALA A CA 1
ATOM 1203 C C . ALA A 1 81 ? -2.62593 -45.28022 25.74780 1.000 7.36432 81 ALA A C 1
ATOM 1204 O O . ALA A 1 81 ? -2.71863 -44.56345 26.74389 1.000 7.15369 81 ALA A O 1
ATOM 1211 N N . ASP A 1 82 ? -1.77349 -45.01664 24.76480 1.000 7.34031 82 ASP A N 1
ATOM 1212 C CA . ASP A 1 82 ? -0.90013 -43.85913 24.83459 1.000 7.44755 82 ASP A CA 1
ATOM 1213 C C . ASP A 1 82 ? -1.65212 -42.57577 24.53132 1.000 6.99338 82 ASP A C 1
ATOM 1214 O O . ASP A 1 82 ? -1.31903 -41.52989 25.08288 1.000 7.16372 82 ASP A O 1
ATOM 1223 N N . TYR A 1 83 ? -2.67305 -42.64661 23.68370 1.000 6.90110 83 TYR A N 1
ATOM 1224 C CA . TYR A 1 83 ? -3.60447 -41.53231 23.50821 1.000 7.18912 83 TYR A CA 1
ATOM 1225 C C . TYR A 1 83 ? -4.28900 -41.16080 24.81961 1.000 6.80310 83 TYR A C 1
ATOM 1226 O O . TYR A 1 83 ? -4.42389 -39.98543 25.13761 1.000 6.28550 83 TYR A O 1
ATOM 1244 N N . GLU A 1 84 ? -4.70797 -42.14446 25.60582 1.000 6.64646 84 GLU A N 1
ATOM 1245 C CA . GLU A 1 84 ? -5.36872 -41.84108 26.86377 1.000 7.49488 84 GLU A CA 1
ATOM 1246 C C . GLU A 1 84 ? -4.43628 -41.13594 27.82305 1.000 7.23255 84 GLU A C 1
ATOM 1247 O O . GLU A 1 84 ? -4.84473 -40.23636 28.53889 1.000 7.45312 84 GLU A O 1
ATOM 1259 N N . ALA A 1 85 ? -3.17345 -41.56149 27.86677 1.000 6.95941 85 ALA A N 1
ATOM 1260 C CA . ALA A 1 85 ? -2.20177 -40.93735 28.75527 1.000 7.41548 85 ALA A CA 1
ATOM 1261 C C . ALA A 1 85 ? -1.93329 -39.50169 28.32910 1.000 7.05810 85 ALA A C 1
ATOM 1262 O O . ALA A 1 85 ? -1.73934 -38.62696 29.16083 1.000 6.65642 85 ALA A O 1
ATOM 1269 N N . VAL A 1 86 ? -1.93044 -39.25628 27.03183 1.000 6.61448 86 VAL A N 1
ATOM 1270 C CA . VAL A 1 86 ? -1.78510 -37.90283 26.51184 1.000 6.71697 86 VAL A CA 1
ATOM 1271 C C . VAL A 1 86 ? -2.95410 -37.04491 26.94987 1.000 6.97903 86 VAL A C 1
ATOM 1272 O O . VAL A 1 86 ? -2.76886 -35.93982 27.45051 1.000 6.69572 86 VAL A O 1
ATOM 1285 N N . ASN A 1 87 ? -4.17493 -37.54207 26.78027 1.000 6.80351 87 ASN A N 1
ATOM 1286 C CA . ASN A 1 87 ? -5.33736 -36.75494 27.15122 1.000 6.80137 87 ASN A CA 1
ATOM 1287 C C . ASN A 1 87 ? -5.39985 -36.51160 28.65058 1.000 7.15278 87 ASN A C 1
ATOM 1288 O O . ASN A 1 87 ? -5.75503 -35.41613 29.08907 1.000 6.73015 87 ASN A O 1
ATOM 1299 N N . ALA A 1 88 ? -5.08704 -37.51255 29.45681 1.000 7.19567 88 ALA A N 1
ATOM 1300 C CA . ALA A 1 88 ? -5.05454 -37.30345 30.90124 1.000 7.41194 88 ALA A CA 1
ATOM 1301 C C . ALA A 1 88 ? -4.04654 -36.22453 31.27710 1.000 7.77662 88 ALA A C 1
ATOM 1302 O O . ALA A 1 88 ? -4.32623 -35.35437 32.10860 1.000 7.78230 88 ALA A O 1
ATOM 1309 N N . ALA A 1 89 ? -2.87370 -36.25695 30.65649 1.000 7.40952 89 ALA A N 1
ATOM 1310 C CA . ALA A 1 89 ? -1.84440 -35.26368 30.94590 1.000 7.91797 89 ALA A CA 1
ATOM 1311 C C . ALA A 1 89 ? -2.27041 -33.87282 30.51449 1.000 7.64201 89 ALA A C 1
ATOM 1312 O O . ALA A 1 89 ? -2.12352 -32.91740 31.26964 1.000 6.93317 89 ALA A O 1
ATOM 1319 N N . ILE A 1 90 ? -2.78476 -33.74793 29.29547 1.000 7.24060 90 ILE A N 1
ATOM 1320 C CA . ILE A 1 90 ? -3.25098 -32.45405 28.81634 1.000 7.29269 90 ILE A CA 1
ATOM 1321 C C . ILE A 1 90 ? -4.36838 -31.92333 29.70837 1.000 7.01968 90 ILE A C 1
ATOM 1322 O O . ILE A 1 90 ? -4.40313 -30.73483 30.02047 1.000 6.67227 90 ILE A O 1
ATOM 1338 N N . GLY A 1 91 ? -5.29179 -32.79135 30.13572 1.000 7.48517 91 GLY A N 1
ATOM 1339 C CA . GLY A 1 91 ? -6.31547 -32.35706 31.07183 1.000 8.22814 91 GLY A CA 1
ATOM 1340 C C . GLY A 1 91 ? -5.73244 -31.76314 32.33939 1.000 7.56685 91 GLY A C 1
ATOM 1341 O O . GLY A 1 91 ? -6.18081 -30.71553 32.79481 1.000 7.40893 91 GLY A O 1
ATOM 1345 N N . HIS A 1 92 ? -4.71572 -32.40832 32.90435 1.000 7.23653 92 HIS A N 1
ATOM 1346 C CA . HIS A 1 92 ? -4.06252 -31.84969 34.07707 1.000 8.26042 92 HIS A CA 1
ATOM 1347 C C . HIS A 1 92 ? -3.29091 -30.57070 33.75036 1.000 7.50130 92 HIS A C 1
ATOM 1348 O O . HIS A 1 92 ? -3.25931 -29.64938 34.56836 1.000 7.26176 92 HIS A O 1
ATOM 1363 N N . MET A 1 93 ? -2.68648 -30.48550 32.57166 1.000 7.46669 93 MET A N 1
ATOM 1364 C CA . MET A 1 93 ? -2.06092 -29.24440 32.14805 1.000 7.38849 93 MET A CA 1
ATOM 1365 C C . MET A 1 93 ? -3.06483 -28.10493 32.05510 1.000 7.42223 93 MET A C 1
ATOM 1366 O O . MET A 1 93 ? -2.82598 -27.01804 32.58204 1.000 7.30885 93 MET A O 1
ATOM 1380 N N . VAL A 1 94 ? -4.17525 -28.32583 31.35311 1.000 7.80296 94 VAL A N 1
ATOM 1381 C CA . VAL A 1 94 ? -5.19469 -27.29236 31.18293 1.000 7.82161 94 VAL A CA 1
ATOM 1382 C C . VAL A 1 94 ? -5.77927 -26.89467 32.52734 1.000 8.16595 94 VAL A C 1
ATOM 1383 O O . VAL A 1 94 ? -6.03424 -25.72325 32.77800 1.000 8.01410 94 VAL A O 1
ATOM 1396 N N . ALA A 1 95 ? -6.02527 -27.87072 33.40230 1.000 7.89895 95 ALA A N 1
ATOM 1397 C CA . ALA A 1 95 ? -6.51048 -27.57708 34.73793 1.000 8.38719 95 ALA A CA 1
ATOM 1398 C C . ALA A 1 95 ? -5.59915 -26.57089 35.42744 1.000 8.39018 95 ALA A C 1
ATOM 1399 O O . ALA A 1 95 ? -6.05685 -25.54648 35.93117 1.000 8.50336 95 ALA A O 1
ATOM 1406 N N . SER A 1 96 ? -4.29312 -26.83728 35.41408 1.000 8.01517 96 SER A N 1
ATOM 1407 C CA . SER A 1 96 ? -3.32743 -25.98417 36.09563 1.000 8.60088 96 SER A CA 1
ATOM 1408 C C . SER A 1 96 ? -3.22216 -24.58799 35.47951 1.000 8.86974 96 SER A C 1
ATOM 1409 O O . SER A 1 96 ? -2.91480 -23.63360 36.18356 1.000 9.29520 96 SER A O 1
ATOM 1417 N N . ALA A 1 97 ? -3.44928 -24.44401 34.18086 1.000 8.95967 97 ALA A N 1
ATOM 1418 C CA . ALA A 1 97 ? -3.36164 -23.13385 33.55304 1.000 9.80233 97 ALA A CA 1
ATOM 1419 C C . ALA A 1 97 ? -4.53254 -22.23220 33.92562 1.000 10.25471 97 ALA A C 1
ATOM 1420 O O . ALA A 1 97 ? -4.38207 -21.00649 33.89508 1.000 10.50320 97 ALA A O 1
ATOM 1427 N N . GLY A 1 98 ? -5.67728 -22.79542 34.28849 1.000 8.99141 98 GLY A N 1
ATOM 1428 C CA . GLY A 1 98 ? -6.83788 -22.01142 34.59821 1.000 8.50238 98 GLY A CA 1
ATOM 1429 C C . GLY A 1 98 ? -7.67383 -21.67615 33.38200 1.000 8.94636 98 GLY A C 1
ATOM 1430 O O . GLY A 1 98 ? -7.25594 -21.78658 32.24050 1.000 9.28997 98 GLY A O 1
ATOM 1434 N N . GLU A 1 99 ? -8.88949 -21.19899 33.66427 1.000 9.50640 99 GLU A N 1
ATOM 1435 C CA . GLU A 1 99 ? -9.88551 -20.99040 32.62066 1.000 9.92590 99 GLU A CA 1
ATOM 1436 C C . GLU A 1 99 ? -9.59072 -19.76301 31.76856 1.000 9.41275 99 GLU A C 1
ATOM 1437 O O . GLU A 1 99 ? -9.71057 -19.81371 30.54618 1.000 8.76511 99 GLU A O 1
ATOM 1449 N N A SER A 1 100 ? -9.23154 -18.64903 32.40488 0.315 9.94357 100 SER A N 1
ATOM 1450 N N B SER A 1 100 ? -9.23003 -18.64334 32.38757 0.685 9.93842 100 SER A N 1
ATOM 1451 C CA A SER A 1 100 ? -9.03973 -17.39906 31.68023 0.315 10.50975 100 SER A CA 1
ATOM 1452 C CA B SER A 1 100 ? -9.08537 -17.41832 31.61492 0.685 10.55509 100 SER A CA 1
ATOM 1453 C C A SER A 1 100 ? -8.00842 -17.55010 30.56707 0.315 9.86974 100 SER A C 1
ATOM 1454 C C B SER A 1 100 ? -8.00075 -17.54186 30.54309 0.685 9.85935 100 SER A C 1
ATOM 1455 O O A SER A 1 100 ? -8.25012 -17.16010 29.41889 0.315 9.58043 100 SER A O 1
ATOM 1456 O O B SER A 1 100 ? -8.20045 -17.12420 29.39630 0.685 9.56461 100 SER A O 1
ATOM 1471 N N . LYS A 1 101 ? -6.84695 -18.11241 30.89162 1.000 9.46771 101 LYS A N 1
ATOM 1472 C CA . LYS A 1 101 ? -5.77473 -18.24109 29.90731 1.000 9.37540 101 LYS A CA 1
ATOM 1473 C C . LYS A 1 101 ? -6.08614 -19.27613 28.83127 1.000 8.04738 101 LYS A C 1
ATOM 1474 O O . LYS A 1 101 ? -5.64136 -19.12624 27.70225 1.000 8.17978 101 LYS A O 1
ATOM 1494 N N . THR A 1 102 ? -6.84242 -20.31903 29.17242 1.000 8.12485 102 THR A N 1
ATOM 1495 C CA . THR A 1 102 ? -7.31260 -21.27240 28.18229 1.000 8.24804 102 THR A CA 1
ATOM 1496 C C . THR A 1 102 ? -8.35142 -20.64249 27.25690 1.000 7.82777 102 THR A C 1
ATOM 1497 O O . THR A 1 102 ? -8.28884 -20.82482 26.04094 1.000 7.58537 102 THR A O 1
ATOM 1508 N N . MET A 1 103 ? -9.29741 -19.87347 27.81316 1.000 8.06233 103 MET A N 1
ATOM 1509 C CA . MET A 1 103 ? -10.26698 -19.19645 26.96227 1.000 8.95903 103 MET A CA 1
ATOM 1510 C C . MET A 1 103 ? -9.60961 -18.15254 26.08713 1.000 8.20479 103 MET A C 1
ATOM 1511 O O . MET A 1 103 ? -10.07959 -17.90104 24.99361 1.000 8.01706 103 MET A O 1
ATOM 1525 N N . ASP A 1 104 ? -8.51812 -17.55036 26.54147 1.000 8.81083 104 ASP A N 1
ATOM 1526 C CA . ASP A 1 104 ? -7.80046 -16.59766 25.70392 1.000 8.76451 104 ASP A CA 1
ATOM 1527 C C . ASP A 1 104 ? -7.28634 -17.25447 24.42440 1.000 8.30992 104 ASP A C 1
ATOM 1528 O O . ASP A 1 104 ? -7.20135 -16.60825 23.38741 1.000 8.14069 104 ASP A O 1
ATOM 1537 N N . VAL A 1 105 ? -6.95852 -18.53917 24.47099 1.000 9.03959 105 VAL A N 1
ATOM 1538 C CA . VAL A 1 105 ? -6.52677 -19.24474 23.25987 1.000 9.25902 105 VAL A CA 1
ATOM 1539 C C . VAL A 1 105 ? -7.70322 -19.44453 22.30941 1.000 7.57874 105 VAL A C 1
ATOM 1540 O O . VAL A 1 105 ? -7.61109 -19.14080 21.13348 1.000 7.65617 105 VAL A O 1
ATOM 1553 N N . TYR A 1 106 ? -8.81983 -19.96832 22.80786 1.000 7.52525 106 TYR A N 1
ATOM 1554 C CA . TYR A 1 106 ? -10.02871 -20.05635 22.00436 1.000 7.80143 106 TYR A CA 1
ATOM 1555 C C . TYR A 1 106 ? -10.34027 -18.71163 21.36105 1.000 7.99088 106 TYR A C 1
ATOM 1556 O O . TYR A 1 106 ? -10.58273 -18.63361 20.16842 1.000 8.31625 106 TYR A O 1
ATOM 1574 N N . ASN A 1 107 ? -10.33091 -17.64189 22.15217 1.000 8.27230 107 ASN A N 1
ATOM 1575 C CA . ASN A 1 107 ? -10.70762 -16.33414 21.64780 1.000 8.71229 107 ASN A CA 1
ATOM 1576 C C . ASN A 1 107 ? -9.77194 -15.87981 20.54226 1.000 8.58853 107 ASN A C 1
ATOM 1577 O O . ASN A 1 107 ? -10.20617 -15.25228 19.58224 1.000 9.11084 107 ASN A O 1
ATOM 1588 N N . ALA A 1 108 ? -8.48226 -16.19043 20.65565 1.000 8.45984 108 ALA A N 1
ATOM 1589 C CA . ALA A 1 108 ? -7.53968 -15.82526 19.60844 1.000 9.00182 108 ALA A CA 1
ATOM 1590 C C . ALA A 1 108 ? -7.79804 -16.61663 18.33210 1.000 9.56474 108 ALA A C 1
ATOM 1591 O O . ALA A 1 108 ? -7.69886 -16.08069 17.22706 1.000 11.16216 108 ALA A O 1
ATOM 1598 N N . PHE A 1 109 ? -8.13633 -17.89559 18.46013 1.000 8.80342 109 PHE A N 1
ATOM 1599 C CA . PHE A 1 109 ? -8.45035 -18.69352 17.28038 1.000 10.09198 109 PHE A CA 1
ATOM 1600 C C . PHE A 1 109 ? -9.79891 -18.33566 16.67320 1.000 9.14717 109 PHE A C 1
ATOM 1601 O O . PHE A 1 109 ? -10.00693 -18.52072 15.47737 1.000 9.12230 109 PHE A O 1
ATOM 1618 N N . ALA A 1 110 ? -10.71542 -17.82490 17.48447 1.000 9.75036 110 ALA A N 1
ATOM 1619 C CA . ALA A 1 110 ? -11.99097 -17.37166 16.96812 1.000 9.48904 110 ALA A CA 1
ATOM 1620 C C . ALA A 1 110 ? -11.81112 -16.28486 15.92201 1.000 9.88454 110 ALA A C 1
ATOM 1621 O O . ALA A 1 110 ? -12.64302 -16.15085 15.04902 1.000 9.84349 110 ALA A O 1
ATOM 1628 N N . GLY A 1 111 ? -10.73686 -15.53019 15.99779 1.000 11.72301 111 GLY A N 1
ATOM 1629 C CA . GLY A 1 111 ? -10.43190 -14.49452 15.04563 1.000 14.36808 111 GLY A CA 1
ATOM 1630 C C . GLY A 1 111 ? -10.06214 -14.96320 13.66588 1.000 13.14717 111 GLY A C 1
ATOM 1631 O O . GLY A 1 111 ? -9.81983 -14.12770 12.79712 1.000 14.61558 111 GLY A O 1
ATOM 1635 N N . PHE A 1 112 ? -9.99973 -16.26550 13.44243 1.000 11.71200 112 PHE A N 1
ATOM 1636 C CA . PHE A 1 112 ? -9.74591 -16.83424 12.13813 1.000 12.28022 112 PHE A CA 1
ATOM 1637 C C . PHE A 1 112 ? -11.01083 -17.32326 11.44151 1.000 12.21651 112 PHE A C 1
ATOM 1638 O O . PHE A 1 112 ? -10.96237 -17.62432 10.24951 1.000 12.72170 112 PHE A O 1
ATOM 1655 N N . ASN A 1 113 ? -12.12826 -17.41644 12.15043 1.000 10.77777 113 ASN A N 1
ATOM 1656 C CA . ASN A 1 113 ? -13.36411 -17.99592 11.64103 1.000 11.63066 113 ASN A CA 1
ATOM 1657 C C . ASN A 1 113 ? -13.07654 -19.28949 10.87979 1.000 11.39409 113 ASN A C 1
ATOM 1658 O O . ASN A 1 113 ? -13.37654 -19.43975 9.69925 1.000 10.90432 113 ASN A O 1
ATOM 1669 N N . LEU A 1 114 ? -12.48671 -20.23973 11.60554 1.000 9.60809 114 LEU A N 1
ATOM 1670 C CA . LEU A 1 114 ? -12.12957 -21.52097 11.04198 1.000 9.40438 114 LEU A CA 1
ATOM 1671 C C . LEU A 1 114 ? -13.35111 -22.30557 10.60983 1.000 9.87449 114 LEU A C 1
ATOM 1672 O O . LEU A 1 114 ? -13.24996 -23.17151 9.74493 1.000 9.37806 114 LEU A O 1
ATOM 1688 N N . GLY A 1 115 ? -14.51208 -22.01438 11.17989 1.000 10.53725 115 GLY A N 1
ATOM 1689 C CA . GLY A 1 115 ? -15.72009 -22.73721 10.84341 1.000 10.61472 115 GLY A CA 1
ATOM 1690 C C . GLY A 1 115 ? -16.15017 -22.55291 9.41641 1.000 10.97566 115 GLY A C 1
ATOM 1691 O O . GLY A 1 115 ? -16.92728 -23.35758 8.91218 1.000 11.82390 115 GLY A O 1
ATOM 1695 N N . LYS A 1 116 ? -15.65427 -21.51550 8.76005 1.000 10.99778 116 LYS A N 1
ATOM 1696 C CA . LYS A 1 116 ? -16.01586 -21.22630 7.38380 1.000 12.47221 116 LYS A CA 1
ATOM 1697 C C . LYS A 1 116 ? -15.27081 -22.12164 6.41132 1.000 11.91130 116 LYS A C 1
ATOM 1698 O O . LYS A 1 116 ? -15.82418 -22.55467 5.40193 1.000 12.27983 116 LYS A O 1
ATOM 1717 N N . ASP A 1 117 ? -14.01864 -22.41856 6.69433 1.000 10.55948 117 ASP A N 1
ATOM 1718 C CA . ASP A 1 117 ? -13.17237 -23.09199 5.72456 1.000 9.39745 117 ASP A CA 1
ATOM 1719 C C . ASP A 1 117 ? -12.38704 -24.24774 6.33368 1.000 9.05462 117 ASP A C 1
ATOM 1720 O O . ASP A 1 117 ? -12.65848 -25.39547 6.01723 1.000 9.27448 117 ASP A O 1
ATOM 1729 N N . VAL A 1 118 ? -11.43590 -23.94923 7.20929 1.000 9.21904 118 VAL A N 1
ATOM 1730 C CA . VAL A 1 118 ? -10.51496 -24.95328 7.72629 1.000 8.94582 118 VAL A CA 1
ATOM 1731 C C . VAL A 1 118 ? -11.25677 -26.09279 8.41826 1.000 9.09960 118 VAL A C 1
ATOM 1732 O O . VAL A 1 118 ? -10.94463 -27.26605 8.22293 1.000 8.34648 118 VAL A O 1
ATOM 1745 N N . GLY A 1 119 ? -12.23175 -25.76392 9.24995 1.000 8.55898 119 GLY A N 1
ATOM 1746 C CA . GLY A 1 119 ? -12.96505 -26.77098 9.95834 1.000 8.25436 119 GLY A CA 1
ATOM 1747 C C . GLY A 1 119 ? -13.67220 -27.74162 9.04472 1.000 8.44695 119 GLY A C 1
ATOM 1748 O O . GLY A 1 119 ? -13.49160 -28.95528 9.14403 1.000 8.86101 119 GLY A O 1
ATOM 1752 N N . PRO A 1 120 ? -14.52451 -27.22042 8.14213 1.000 9.14975 120 PRO A N 1
ATOM 1753 C CA . PRO A 1 120 ? -15.21786 -28.10783 7.20241 1.000 10.43044 120 PRO A CA 1
ATOM 1754 C C . PRO A 1 120 ? -14.29223 -28.86106 6.26797 1.000 9.53528 120 PRO A C 1
ATOM 1755 O O . PRO A 1 120 ? -14.58542 -30.00431 5.91900 1.000 9.77965 120 PRO A O 1
ATOM 1766 N N . TYR A 1 121 ? -13.18126 -28.24925 5.86289 1.000 8.63368 121 TYR A N 1
ATOM 1767 C CA . TYR A 1 121 ? -12.20111 -28.94906 5.04034 1.000 8.61927 121 TYR A CA 1
ATOM 1768 C C . TYR A 1 121 ? -11.61115 -30.13368 5.79346 1.000 8.39054 121 TYR A C 1
ATOM 1769 O O . TYR A 1 121 ? -11.50503 -31.22607 5.25543 1.000 8.17752 121 TYR A O 1
ATOM 1787 N N . MET A 1 122 ? -11.19757 -29.91879 7.03715 1.000 8.54265 122 MET A N 1
ATOM 1788 C CA . MET A 1 122 ? -10.66392 -31.00891 7.83585 1.000 8.30143 122 MET A CA 1
ATOM 1789 C C . MET A 1 122 ? -11.70930 -32.09007 8.06750 1.000 8.69742 122 MET A C 1
ATOM 1790 O O . MET A 1 122 ? -11.41857 -33.26997 7.95169 1.000 8.17247 122 MET A O 1
ATOM 1804 N N . MET A 1 123 ? -12.92156 -31.69923 8.41227 1.000 8.57796 123 MET A N 1
ATOM 1805 C CA . MET A 1 123 ? -13.98130 -32.68333 8.60083 1.000 9.23715 123 MET A CA 1
ATOM 1806 C C . MET A 1 123 ? -14.25269 -33.48341 7.33712 1.000 8.48449 123 MET A C 1
ATOM 1807 O O . MET A 1 123 ? -14.59475 -34.65882 7.41033 1.000 8.80075 123 MET A O 1
ATOM 1821 N N . SER A 1 124 ? -14.14594 -32.86523 6.17759 1.000 9.40863 124 SER A N 1
ATOM 1822 C CA . SER A 1 124 ? -14.44847 -33.55366 4.93641 1.000 9.90869 124 SER A CA 1
ATOM 1823 C C . SER A 1 124 ? -13.47933 -34.68482 4.63779 1.000 10.10122 124 SER A C 1
ATOM 1824 O O . SER A 1 124 ? -13.77774 -35.54594 3.79652 1.000 10.89220 124 SER A O 1
ATOM 1832 N N . LYS A 1 125 ? -12.35297 -34.72114 5.30931 1.000 9.62559 125 LYS A N 1
ATOM 1833 C CA . LYS A 1 125 ? -11.33268 -35.72840 5.08002 1.000 9.73075 125 LYS A CA 1
ATOM 1834 C C . LYS A 1 125 ? -11.41551 -36.88206 6.07041 1.000 9.36211 125 LYS A C 1
ATOM 1835 O O . LYS A 1 125 ? -10.65047 -37.83296 5.96332 1.000 9.63752 125 LYS A O 1
ATOM 1854 N N . VAL A 1 126 ? -12.30605 -36.82312 7.02847 1.000 9.06242 126 VAL A N 1
ATOM 1855 C CA . VAL A 1 126 ? -12.49613 -37.86962 8.00498 1.000 9.42167 126 VAL A CA 1
ATOM 1856 C C . VAL A 1 126 ? -13.97385 -38.26583 7.95499 1.000 9.92597 126 VAL A C 1
ATOM 1857 O O . VAL A 1 126 ? -14.72831 -37.76913 7.13279 1.000 9.80895 126 VAL A O 1
ATOM 1870 N N . ASN A 1 127 ? -14.37165 -39.16286 8.86058 1.000 9.15454 127 ASN A N 1
ATOM 1871 C CA . ASN A 1 127 ? -15.77845 -39.55126 9.01485 1.000 9.21465 127 ASN A CA 1
ATOM 1872 C C . ASN A 1 127 ? -16.48473 -38.48974 9.83431 1.000 9.09949 127 ASN A C 1
ATOM 1873 O O . ASN A 1 127 ? -16.10468 -38.24071 10.96188 1.000 8.92239 127 ASN A O 1
ATOM 1884 N N . ALA A 1 128 ? -17.51488 -37.86850 9.28285 1.000 10.18450 128 ALA A N 1
ATOM 1885 C CA . ALA A 1 128 ? -18.14315 -36.74842 9.96504 1.000 10.49552 128 ALA A CA 1
ATOM 1886 C C . ALA A 1 128 ? -18.74142 -37.17445 11.28964 1.000 8.98166 128 ALA A C 1
ATOM 1887 O O . ALA A 1 128 ? -18.63097 -36.45902 12.28005 1.000 8.48869 128 ALA A O 1
ATOM 1894 N N . ALA A 1 129 ? -19.40210 -38.32992 11.32277 1.000 9.42729 129 ALA A N 1
ATOM 1895 C CA . ALA A 1 129 ? -19.98957 -38.78743 12.57165 1.000 9.75527 129 ALA A CA 1
ATOM 1896 C C . ALA A 1 129 ? -18.91213 -38.99888 13.63745 1.000 9.26596 129 ALA A C 1
ATOM 1897 O O . ALA A 1 129 ? -19.12449 -38.70774 14.81262 1.000 8.38357 129 ALA A O 1
ATOM 1904 N N . ASP A 1 130 ? -17.74192 -39.51044 13.23664 1.000 8.87718 130 ASP A N 1
ATOM 1905 C CA . ASP A 1 130 ? -16.66216 -39.72426 14.18881 1.000 8.57916 130 ASP A CA 1
ATOM 1906 C C . ASP A 1 130 ? -16.10547 -38.40060 14.69821 1.000 7.43882 130 ASP A C 1
ATOM 1907 O O . ASP A 1 130 ? -15.79904 -38.27703 15.88242 1.000 7.29053 130 ASP A O 1
ATOM 1916 N N . ALA A 1 131 ? -15.99896 -37.40174 13.82319 1.000 7.47259 131 ALA A N 1
ATOM 1917 C CA . ALA A 1 131 ? -15.61216 -36.06224 14.26154 1.000 8.04241 131 ALA A CA 1
ATOM 1918 C C . ALA A 1 131 ? -16.62482 -35.46122 15.23917 1.000 8.17389 131 ALA A C 1
ATOM 1919 O O . ALA A 1 131 ? -16.24664 -34.87256 16.25103 1.000 7.55155 131 ALA A O 1
ATOM 1926 N N . SER A 1 132 ? -17.92446 -35.61288 14.94739 1.000 8.25378 132 SER A N 1
ATOM 1927 C CA . SER A 1 132 ? -18.95188 -35.12493 15.84911 1.000 8.44193 132 SER A CA 1
ATOM 1928 C C . SER A 1 132 ? -18.88675 -35.81983 17.19496 1.000 8.13867 132 SER A C 1
ATOM 1929 O O . SER A 1 132 ? -19.07295 -35.18734 18.23097 1.000 8.21661 132 SER A O 1
ATOM 1937 N N . ALA A 1 133 ? -18.65560 -37.13036 17.19838 1.000 8.35640 133 ALA A N 1
ATOM 1938 C CA . ALA A 1 133 ? -18.57165 -37.87128 18.45219 1.000 8.84424 133 ALA A CA 1
ATOM 1939 C C . ALA A 1 133 ? -17.35139 -37.45824 19.28146 1.000 7.92721 133 ALA A C 1
ATOM 1940 O O . ALA A 1 133 ? -17.40997 -37.43679 20.50172 1.000 7.32787 133 ALA A O 1
ATOM 1947 N N . ALA A 1 134 ? -16.25581 -37.13096 18.62620 1.000 7.68532 134 ALA A N 1
ATOM 1948 C CA . ALA A 1 134 ? -15.08660 -36.61497 19.33380 1.000 7.72677 134 ALA A CA 1
ATOM 1949 C C . ALA A 1 134 ? -15.39956 -35.28670 19.99207 1.000 7.29895 134 ALA A C 1
ATOM 1950 O O . ALA A 1 134 ? -14.99477 -35.04152 21.11407 1.000 7.34288 134 ALA A O 1
ATOM 1957 N N . TYR A 1 135 ? -16.13944 -34.42841 19.30412 1.000 7.67697 135 TYR A N 1
ATOM 1958 C CA . TYR A 1 135 ? -16.49766 -33.13978 19.86114 1.000 7.62877 135 TYR A CA 1
ATOM 1959 C C . TYR A 1 135 ? -17.48102 -33.27459 21.00995 1.000 8.33171 135 TYR A C 1
ATOM 1960 O O . TYR A 1 135 ? -17.34804 -32.58696 22.02007 1.000 8.18772 135 TYR A O 1
ATOM 1978 N N . LYS A 1 136 ? -18.49584 -34.13667 20.86805 1.000 8.19878 136 LYS A N 1
ATOM 1979 C CA . LYS A 1 136 ? -19.38093 -34.41283 21.98715 1.000 8.51242 136 LYS A CA 1
ATOM 1980 C C . LYS A 1 136 ? -18.57428 -34.88945 23.18273 1.000 8.73251 136 LYS A C 1
ATOM 1981 O O . LYS A 1 136 ? -18.79765 -34.44449 24.29821 1.000 9.30804 136 LYS A O 1
ATOM 2000 N N . ALA A 1 137 ? -17.61900 -35.78582 22.95337 1.000 8.14174 137 ALA A N 1
ATOM 2001 C CA . ALA A 1 137 ? -16.77399 -36.29728 24.03398 1.000 8.74010 137 ALA A CA 1
ATOM 2002 C C . ALA A 1 137 ? -15.89789 -35.20435 24.63896 1.000 8.63508 137 ALA A C 1
ATOM 2003 O O . ALA A 1 137 ? -15.69665 -35.16212 25.84951 1.000 8.58783 137 ALA A O 1
ATOM 2010 N N . PHE A 1 138 ? -15.37296 -34.31117 23.81006 1.000 8.52455 138 PHE A N 1
ATOM 2011 C CA . PHE A 1 138 ? -14.58914 -33.19153 24.30922 1.000 8.33545 138 PHE A CA 1
ATOM 2012 C C . PHE A 1 138 ? -15.42391 -32.31017 25.22402 1.000 7.93571 138 PHE A C 1
ATOM 2013 O O . PHE A 1 138 ? -14.95474 -31.87788 26.26637 1.000 8.03759 138 PHE A O 1
ATOM 2030 N N . LEU A 1 139 ? -16.67471 -32.05670 24.86035 1.000 7.88086 139 LEU A N 1
ATOM 2031 C CA . LEU A 1 139 ? -17.53253 -31.20651 25.68557 1.000 8.37672 139 LEU A CA 1
ATOM 2032 C C . LEU A 1 139 ? -17.76484 -31.80164 27.07271 1.000 9.21091 139 LEU A C 1
ATOM 2033 O O . LEU A 1 139 ? -17.87198 -31.06397 28.06047 1.000 9.48734 139 LEU A O 1
ATOM 2049 N N . GLU A 1 140 ? -17.85319 -33.13802 27.17140 1.000 8.77356 140 GLU A N 1
ATOM 2050 C CA . GLU A 1 140 ? -17.96180 -33.76117 28.47975 1.000 9.56018 140 GLU A CA 1
ATOM 2051 C C . GLU A 1 140 ? -16.64222 -33.71115 29.22698 1.000 9.17524 140 GLU A C 1
ATOM 2052 O O . GLU A 1 140 ? -16.61973 -33.44132 30.41780 1.000 9.72665 140 GLU A O 1
ATOM 2064 N N . PHE A 1 141 ? -15.54746 -33.99879 28.54322 1.000 8.55169 141 PHE A N 1
ATOM 2065 C CA . PHE A 1 141 ? -14.23116 -33.97671 29.16723 1.000 8.52449 141 PHE A CA 1
ATOM 2066 C C . PHE A 1 141 ? -13.94136 -32.62729 29.80883 1.000 8.62996 141 PHE A C 1
ATOM 2067 O O . PHE A 1 141 ? -13.50094 -32.55911 30.95767 1.000 8.54319 141 PHE A O 1
ATOM 2084 N N . LYS A 1 142 ? -14.16519 -31.54302 29.07639 1.000 8.89303 142 LYS A N 1
ATOM 2085 C CA . LYS A 1 142 ? -13.81969 -30.21668 29.56759 1.000 9.02827 142 LYS A CA 1
ATOM 2086 C C . LYS A 1 142 ? -14.52582 -29.88462 30.87389 1.000 9.54833 142 LYS A C 1
ATOM 2087 O O . LYS A 1 142 ? -14.05824 -29.02635 31.62494 1.000 9.14622 142 LYS A O 1
ATOM 2106 N N . ASP A 1 143 ? -15.62411 -30.57831 31.17323 1.000 10.06275 143 ASP A N 1
ATOM 2107 C CA . ASP A 1 143 ? -16.34575 -30.37458 32.41890 1.000 11.43858 143 ASP A CA 1
ATOM 2108 C C . ASP A 1 143 ? -15.56098 -30.89473 33.61852 1.000 12.02302 143 ASP A C 1
ATOM 2109 O O . ASP A 1 143 ? -15.57190 -30.28136 34.68956 1.000 12.05630 143 ASP A O 1
ATOM 2118 N N . ALA A 1 144 ? -14.87829 -32.03156 33.45736 1.000 10.46100 144 ALA A N 1
ATOM 2119 C CA . ALA A 1 144 ? -14.00659 -32.53742 34.51802 1.000 10.82892 144 ALA A CA 1
ATOM 2120 C C . ALA A 1 144 ? -12.78481 -31.64053 34.72551 1.000 10.12015 144 ALA A C 1
ATOM 2121 O O . ALA A 1 144 ? -12.31331 -31.47550 35.83938 1.000 11.02636 144 ALA A O 1
ATOM 2128 N N . VAL A 1 145 ? -12.25855 -31.06787 33.64742 1.000 9.05317 145 VAL A N 1
ATOM 2129 C CA . VAL A 1 145 ? -11.14165 -30.13972 33.75811 1.000 9.66960 145 VAL A CA 1
ATOM 2130 C C . VAL A 1 145 ? -11.57901 -28.89683 34.52876 1.000 10.25357 145 VAL A C 1
ATOM 2131 O O . VAL A 1 145 ? -10.88703 -28.42677 35.43205 1.000 10.47982 145 VAL A O 1
ATOM 2144 N N . LYS A 1 146 ? -12.72697 -28.34297 34.15280 1.000 10.40982 146 LYS A N 1
ATOM 2145 C CA . LYS A 1 146 ? -13.26825 -27.16993 34.81283 1.000 10.87032 146 LYS A CA 1
ATOM 2146 C C . LYS A 1 146 ? -13.59778 -27.46363 36.26205 1.000 12.98416 146 LYS A C 1
ATOM 2147 O O . LYS A 1 146 ? -13.40371 -26.60924 37.13363 1.000 14.45505 146 LYS A O 1
ATOM 2166 N N . ALA A 1 147 ? -14.10854 -28.66267 36.54736 1.000 14.65774 147 ALA A N 1
ATOM 2167 C CA . ALA A 1 147 ? -14.36624 -29.04222 37.93831 1.000 14.54321 147 ALA A CA 1
ATOM 2168 C C . ALA A 1 147 ? -13.10109 -28.96840 38.76070 1.000 14.49726 147 ALA A C 1
ATOM 2169 O O . ALA A 1 147 ? -13.13015 -28.54053 39.90829 1.000 16.66780 147 ALA A O 1
ATOM 2176 N N . SER A 1 148 ? -11.97537 -29.38258 38.19232 1.000 15.25588 148 SER A N 1
ATOM 2177 C CA . SER A 1 148 ? -10.71369 -29.33258 38.90548 1.000 16.71910 148 SER A CA 1
ATOM 2178 C C . SER A 1 148 ? -10.26576 -27.89399 39.15018 1.000 18.56269 148 SER A C 1
ATOM 2179 O O . SER A 1 148 ? -9.64333 -27.61046 40.17658 1.000 20.22595 148 SER A O 1
ATOM 2187 N N . GLN A 1 149 ? -10.57466 -26.98160 38.23652 1.000 16.11281 149 GLN A N 1
ATOM 2188 C CA . GLN A 1 149 ? -10.18592 -25.58292 38.36107 1.000 16.19296 149 GLN A CA 1
ATOM 2189 C C . GLN A 1 149 ? -11.02531 -24.88699 39.42119 1.000 19.40990 149 GLN A C 1
ATOM 2190 O O . GLN A 1 149 ? -12.20630 -25.18822 39.61639 1.000 18.35109 149 GLN A O 1
ATOM 2206 N N . ASP B 2 1 ? 24.31601 -13.32855 35.78492 1.000 11.41195 1 ASP B N 1
ATOM 2207 C CA . ASP B 2 1 ? 25.32556 -14.40907 35.91472 1.000 11.66848 1 ASP B CA 1
ATOM 2208 C C . ASP B 2 1 ? 26.09069 -14.55777 34.60201 1.000 10.65572 1 ASP B C 1
ATOM 2209 O O . ASP B 2 1 ? 25.93979 -13.76403 33.69696 1.000 10.10212 1 ASP B O 1
ATOM 2220 N N . LYS B 2 2 ? 26.92334 -15.58179 34.50853 1.000 12.08215 2 LYS B N 1
ATOM 2221 C CA . LYS B 2 2 ? 27.75052 -15.73919 33.31535 1.000 12.67487 2 LYS B CA 1
ATOM 2222 C C . LYS B 2 2 ? 26.90712 -15.98191 32.07238 1.000 11.04095 2 LYS B C 1
ATOM 2223 O O . LYS B 2 2 ? 27.25532 -15.51872 30.99279 1.000 9.91581 2 LYS B O 1
ATOM 2242 N N . ILE B 2 3 ? 25.80786 -16.73113 32.19104 1.000 10.59610 3 ILE B N 1
ATOM 2243 C CA . ILE B 2 3 ? 24.96345 -16.92514 31.01956 1.000 10.39996 3 ILE B CA 1
ATOM 2244 C C . ILE B 2 3 ? 24.30438 -15.61356 30.61165 1.000 9.35687 3 ILE B C 1
ATOM 2245 O O . ILE B 2 3 ? 24.15149 -15.33455 29.42471 1.000 9.09345 3 ILE B O 1
ATOM 2261 N N . ASP B 2 4 ? 23.89082 -14.80368 31.59011 1.000 9.03649 4 ASP B N 1
ATOM 2262 C CA . ASP B 2 4 ? 23.29689 -13.50973 31.28351 1.000 9.60943 4 ASP B CA 1
ATOM 2263 C C . ASP B 2 4 ? 24.27025 -12.65388 30.48090 1.000 8.99698 4 ASP B C 1
ATOM 2264 O O . ASP B 2 4 ? 23.90227 -12.03757 29.48953 1.000 8.57004 4 ASP B O 1
ATOM 2273 N N . ASP B 2 5 ? 25.52034 -12.59111 30.92768 1.000 9.92159 5 ASP B N 1
ATOM 2274 C CA . ASP B 2 5 ? 26.50783 -11.76710 30.24720 1.000 10.16754 5 ASP B CA 1
ATOM 2275 C C . ASP B 2 5 ? 26.80754 -12.31032 28.86322 1.000 9.12305 5 ASP B C 1
ATOM 2276 O O . ASP B 2 5 ? 26.94689 -11.54433 27.91090 1.000 9.46375 5 ASP B O 1
ATOM 2285 N N . ALA B 2 6 ? 26.92803 -13.62767 28.72954 1.000 8.50956 6 ALA B N 1
ATOM 2286 C CA . ALA B 2 6 ? 27.16522 -14.21093 27.40849 1.000 8.34571 6 ALA B CA 1
ATOM 2287 C C . ALA B 2 6 ? 25.99339 -13.97486 26.46366 1.000 7.91973 6 ALA B C 1
ATOM 2288 O O . ALA B 2 6 ? 26.19279 -13.80008 25.28378 1.000 7.74575 6 ALA B O 1
ATOM 2295 N N . ALA B 2 7 ? 24.76555 -13.96647 26.98539 1.000 8.04318 7 ALA B N 1
ATOM 2296 C CA . ALA B 2 7 ? 23.59370 -13.67955 26.16920 1.000 8.22482 7 ALA B CA 1
ATOM 2297 C C . ALA B 2 7 ? 23.59031 -12.23992 25.66468 1.000 7.88077 7 ALA B C 1
ATOM 2298 O O . ALA B 2 7 ? 23.17388 -11.97557 24.54122 1.000 7.95605 7 ALA B O 1
ATOM 2305 N N . LYS B 2 8 ? 24.04992 -11.29190 26.47927 1.000 8.19910 8 LYS B N 1
ATOM 2306 C CA . LYS B 2 8 ? 24.09918 -9.90656 26.02535 1.000 9.04853 8 LYS B CA 1
ATOM 2307 C C . LYS B 2 8 ? 25.01096 -9.78992 24.81995 1.000 8.50457 8 LYS B C 1
ATOM 2308 O O . LYS B 2 8 ? 24.67029 -9.13993 23.83058 1.000 8.47728 8 LYS B O 1
ATOM 2327 N N . LYS B 2 9 ? 26.15363 -10.46971 24.88025 1.000 8.75976 9 LYS B N 1
ATOM 2328 C CA . LYS B 2 9 ? 27.12619 -10.45963 23.79225 1.000 9.42880 9 LYS B CA 1
ATOM 2329 C C . LYS B 2 9 ? 26.60907 -11.19907 22.57656 1.000 9.52893 9 LYS B C 1
ATOM 2330 O O . LYS B 2 9 ? 26.69199 -10.69702 21.46172 1.000 9.56124 9 LYS B O 1
ATOM 2349 N N . LEU B 2 10 ? 26.09064 -12.40857 22.76834 1.000 8.31017 10 LEU B N 1
ATOM 2350 C CA . LEU B 2 10 ? 25.57013 -13.18004 21.64994 1.000 8.32958 10 LEU B CA 1
ATOM 2351 C C . LEU B 2 10 ? 24.47928 -12.41046 20.93248 1.000 7.82829 10 LEU B C 1
ATOM 2352 O O . LEU B 2 10 ? 24.43322 -12.38590 19.71113 1.000 7.82205 10 LEU B O 1
ATOM 2368 N N . SER B 2 11 ? 23.56260 -11.81558 21.68520 1.000 8.45850 11 SER B N 1
ATOM 2369 C CA . SER B 2 11 ? 22.41411 -11.15796 21.08019 1.000 8.64063 11 SER B CA 1
ATOM 2370 C C . SER B 2 11 ? 22.84042 -9.95044 20.25388 1.000 9.58102 11 SER B C 1
ATOM 2371 O O . SER B 2 11 ? 22.38548 -9.76415 19.12923 1.000 9.08038 11 SER B O 1
ATOM 2379 N N . ALA B 2 12 ? 23.72811 -9.11940 20.79656 1.000 9.39860 12 ALA B N 1
ATOM 2380 C CA . ALA B 2 12 ? 24.19714 -7.97327 20.04089 1.000 9.43605 12 ALA B CA 1
ATOM 2381 C C . ALA B 2 12 ? 24.90385 -8.40215 18.76184 1.000 9.55909 12 ALA B C 1
ATOM 2382 O O . ALA B 2 12 ? 24.70991 -7.79755 17.71407 1.000 9.90054 12 ALA B O 1
ATOM 2389 N N . ALA B 2 13 ? 25.68613 -9.48345 18.81847 1.000 9.34091 13 ALA B N 1
ATOM 2390 C CA . ALA B 2 13 ? 26.44927 -9.93010 17.67135 1.000 9.26803 13 ALA B CA 1
ATOM 2391 C C . ALA B 2 13 ? 25.61310 -10.61959 16.61132 1.000 8.37320 13 ALA B C 1
ATOM 2392 O O . ALA B 2 13 ? 25.99439 -10.63131 15.44752 1.000 8.60598 13 ALA B O 1
ATOM 2399 N N . SER B 2 14 ? 24.50163 -11.21937 16.98868 1.000 8.09649 14 SER B N 1
ATOM 2400 C CA . SER B 2 14 ? 23.64683 -11.97474 16.07980 1.000 8.50265 14 SER B CA 1
ATOM 2401 C C . SER B 2 14 ? 22.37667 -11.23575 15.69831 1.000 7.66264 14 SER B C 1
ATOM 2402 O O . SER B 2 14 ? 21.60566 -11.74233 14.90596 1.000 7.72454 14 SER B O 1
ATOM 2410 N N . TYR B 2 15 ? 22.14655 -10.04975 16.24738 1.000 7.89151 15 TYR B N 1
ATOM 2411 C CA . TYR B 2 15 ? 20.95304 -9.29005 15.88814 1.000 8.94013 15 TYR B CA 1
ATOM 2412 C C . TYR B 2 15 ? 20.92393 -8.90697 14.41489 1.000 9.53887 15 TYR B C 1
ATOM 2413 O O . TYR B 2 15 ? 19.83149 -8.89129 13.82991 1.000 8.93319 15 TYR B O 1
ATOM 2431 N N . PRO B 2 16 ? 22.05256 -8.58116 13.76971 1.000 9.17710 16 PRO B N 1
ATOM 2432 C CA . PRO B 2 16 ? 22.00518 -8.34228 12.31613 1.000 8.63301 16 PRO B CA 1
ATOM 2433 C C . PRO B 2 16 ? 21.45683 -9.51606 11.52696 1.000 8.49066 16 PRO B C 1
ATOM 2434 O O . PRO B 2 16 ? 20.59964 -9.33422 10.66737 1.000 8.87935 16 PRO B O 1
ATOM 2445 N N . PHE B 2 17 ? 21.94694 -10.72215 11.79860 1.000 8.16436 17 PHE B N 1
ATOM 2446 C CA . PHE B 2 17 ? 21.38045 -11.93421 11.20929 1.000 8.00661 17 PHE B CA 1
ATOM 2447 C C . PHE B 2 17 ? 19.88383 -12.04934 11.50695 1.000 7.84843 17 PHE B C 1
ATOM 2448 O O . PHE B 2 17 ? 19.07218 -12.25839 10.60514 1.000 7.42243 17 PHE B O 1
ATOM 2465 N N . LEU B 2 18 ? 19.49988 -11.87157 12.76612 1.000 8.04379 18 LEU B N 1
ATOM 2466 C CA . LEU B 2 18 ? 18.10059 -12.00325 13.13575 1.000 9.07071 18 LEU B CA 1
ATOM 2467 C C . LEU B 2 18 ? 17.23951 -11.03982 12.35292 1.000 9.15185 18 LEU B C 1
ATOM 2468 O O . LEU B 2 18 ? 16.17028 -11.40623 11.86242 1.000 9.19585 18 LEU B O 1
ATOM 2484 N N A LYS B 2 19 ? 17.68920 -9.79095 12.23375 0.569 9.58864 19 LYS B N 1
ATOM 2485 N N B LYS B 2 19 ? 17.68711 -9.79426 12.22156 0.431 9.61752 19 LYS B N 1
ATOM 2486 C CA A LYS B 2 19 ? 16.94119 -8.77853 11.49391 0.569 10.39973 19 LYS B CA 1
ATOM 2487 C CA B LYS B 2 19 ? 16.90905 -8.79447 11.49588 0.431 10.41005 19 LYS B CA 1
ATOM 2488 C C A LYS B 2 19 ? 16.79501 -9.13181 10.02290 0.569 9.73407 19 LYS B C 1
ATOM 2489 C C B LYS B 2 19 ? 16.79419 -9.12360 10.01542 0.431 9.78133 19 LYS B C 1
ATOM 2490 O O A LYS B 2 19 ? 15.81163 -8.74405 9.39654 0.569 10.67109 19 LYS B O 1
ATOM 2491 O O B LYS B 2 19 ? 15.82521 -8.71682 9.37591 0.431 10.68429 19 LYS B O 1
ATOM 2528 N N . GLU B 2 20 ? 17.76012 -9.84403 9.45586 1.000 9.19746 20 GLU B N 1
ATOM 2529 C CA . GLU B 2 20 ? 17.78649 -10.09919 8.02485 1.000 9.41933 20 GLU B CA 1
ATOM 2530 C C . GLU B 2 20 ? 16.86405 -11.22148 7.57642 1.000 8.91161 20 GLU B C 1
ATOM 2531 O O . GLU B 2 20 ? 16.49845 -11.26674 6.40636 1.000 8.85635 20 GLU B O 1
ATOM 2543 N N . ILE B 2 21 ? 16.47970 -12.11151 8.48409 1.000 8.60053 21 ILE B N 1
ATOM 2544 C CA . ILE B 2 21 ? 15.62452 -13.24021 8.14106 1.000 7.94106 21 ILE B CA 1
ATOM 2545 C C . ILE B 2 21 ? 14.23906 -12.73256 7.76958 1.000 7.94342 21 ILE B C 1
ATOM 2546 O O . ILE B 2 21 ? 13.74925 -11.77778 8.34257 1.000 7.82727 21 ILE B O 1
ATOM 2562 N N . ASP B 2 22 ? 13.60609 -13.37920 6.78935 1.000 8.39020 22 ASP B N 1
ATOM 2563 C CA . ASP B 2 22 ? 12.24080 -13.05455 6.39731 1.000 8.68469 22 ASP B CA 1
ATOM 2564 C C . ASP B 2 22 ? 11.27986 -13.81537 7.28745 1.000 8.25925 22 ASP B C 1
ATOM 2565 O O . ASP B 2 22 ? 10.93977 -14.96070 7.02073 1.000 7.98026 22 ASP B O 1
ATOM 2574 N N . TRP B 2 23 ? 10.81125 -13.15683 8.33247 1.000 8.52956 23 TRP B N 1
ATOM 2575 C CA . TRP B 2 23 ? 9.93641 -13.78589 9.30891 1.000 8.61621 23 TRP B CA 1
ATOM 2576 C C . TRP B 2 23 ? 8.52970 -13.98889 8.78735 1.000 9.05104 23 TRP B C 1
ATOM 2577 O O . TRP B 2 23 ? 7.75153 -14.68046 9.43819 1.000 9.16398 23 TRP B O 1
ATOM 2598 N N A SER B 2 24 ? 8.19281 -13.41516 7.63658 0.500 9.23791 24 SER B N 1
ATOM 2599 N N B SER B 2 24 ? 8.20440 -13.40989 7.63031 0.500 9.24338 24 SER B N 1
ATOM 2600 C CA A SER B 2 24 ? 6.86781 -13.55834 7.05930 0.500 9.52912 24 SER B CA 1
ATOM 2601 C CA B SER B 2 24 ? 6.89268 -13.52580 7.01988 0.500 9.63277 24 SER B CA 1
ATOM 2602 C C A SER B 2 24 ? 6.78613 -14.71268 6.07987 0.500 9.49073 24 SER B C 1
ATOM 2603 C C B SER B 2 24 ? 6.78953 -14.71282 6.08524 0.500 9.47784 24 SER B C 1
ATOM 2604 O O A SER B 2 24 ? 5.70684 -14.98136 5.56400 0.500 9.87698 24 SER B O 1
ATOM 2605 O O B SER B 2 24 ? 5.69765 -15.00160 5.60636 0.500 9.86908 24 SER B O 1
ATOM 2620 N N . SER B 2 25 ? 7.89236 -15.39326 5.81332 1.000 9.31979 25 SER B N 1
ATOM 2621 C CA . SER B 2 25 ? 7.90697 -16.49452 4.86382 1.000 9.22214 25 SER B CA 1
ATOM 2622 C C . SER B 2 25 ? 7.27511 -17.74253 5.47327 1.000 8.81279 25 SER B C 1
ATOM 2623 O O . SER B 2 25 ? 7.35189 -17.98355 6.67322 1.000 8.87728 25 SER B O 1
ATOM 2632 N N A ASP B 2 26 ? 6.64337 -18.54814 4.63067 0.400 9.15437 26 ASP B N 1
ATOM 2633 N N B ASP B 2 26 ? 6.64673 -18.53417 4.60636 0.600 9.13867 26 ASP B N 1
ATOM 2634 C CA A ASP B 2 26 ? 6.08311 -19.81191 5.09011 0.400 9.95307 26 ASP B CA 1
ATOM 2635 C CA B ASP B 2 26 ? 6.04714 -19.80741 4.97190 0.600 9.96702 26 ASP B CA 1
ATOM 2636 C C A ASP B 2 26 ? 7.01766 -20.98441 4.84060 0.400 8.84957 26 ASP B C 1
ATOM 2637 C C B ASP B 2 26 ? 7.02770 -20.96411 4.88138 0.600 8.83119 26 ASP B C 1
ATOM 2638 O O A ASP B 2 26 ? 6.62197 -22.12994 5.04460 0.400 8.97207 26 ASP B O 1
ATOM 2639 O O B ASP B 2 26 ? 6.66108 -22.08637 5.21611 0.600 8.90368 26 ASP B O 1
ATOM 2656 N N . VAL B 2 27 ? 8.25725 -20.72322 4.41935 1.000 8.66764 27 VAL B N 1
ATOM 2657 C CA . VAL B 2 27 ? 9.19469 -21.80780 4.14055 1.000 8.85877 27 VAL B CA 1
ATOM 2658 C C . VAL B 2 27 ? 9.46581 -22.66014 5.37110 1.000 8.37405 27 VAL B C 1
ATOM 2659 O O . VAL B 2 27 ? 9.67372 -23.86298 5.25919 1.000 8.53742 27 VAL B O 1
ATOM 2673 N N . TYR B 2 28 ? 9.43862 -22.06330 6.55620 1.000 7.03160 28 TYR B N 1
ATOM 2674 C CA . TYR B 2 28 ? 9.77445 -22.73743 7.80140 1.000 7.36606 28 TYR B CA 1
ATOM 2675 C C . TYR B 2 28 ? 8.74202 -23.77517 8.22066 1.000 7.14574 28 TYR B C 1
ATOM 2676 O O . TYR B 2 28 ? 9.01896 -24.56095 9.12325 1.000 6.91680 28 TYR B O 1
ATOM 2694 N N . ALA B 2 29 ? 7.57930 -23.78754 7.59108 1.000 7.40090 29 ALA B N 1
ATOM 2695 C CA . ALA B 2 29 ? 6.53752 -24.72251 7.94436 1.000 7.70887 29 ALA B CA 1
ATOM 2696 C C . ALA B 2 29 ? 6.84768 -26.14955 7.54584 1.000 7.93755 29 ALA B C 1
ATOM 2697 O O . ALA B 2 29 ? 6.25786 -27.06939 8.11145 1.000 8.10840 29 ALA B O 1
ATOM 2704 N N . LYS B 2 30 ? 7.74033 -26.35163 6.58383 1.000 7.74635 30 LYS B N 1
ATOM 2705 C CA . LYS B 2 30 ? 8.03604 -27.67108 6.07247 1.000 8.17764 30 LYS B CA 1
ATOM 2706 C C . LYS B 2 30 ? 9.52617 -27.84580 5.86568 1.000 8.09046 30 LYS B C 1
ATOM 2707 O O . LYS B 2 30 ? 10.19538 -26.93883 5.39017 1.000 7.95102 30 LYS B O 1
ATOM 2726 N N . LEU B 2 31 ? 10.02278 -29.02379 6.20300 1.000 8.11697 31 LEU B N 1
ATOM 2727 C CA . LEU B 2 31 ? 11.36398 -29.45216 5.83533 1.000 8.38530 31 LEU B CA 1
ATOM 2728 C C . LEU B 2 31 ? 11.25244 -30.40650 4.63816 1.000 8.39021 31 LEU B C 1
ATOM 2729 O O . LEU B 2 31 ? 10.84681 -31.53977 4.77145 1.000 8.11954 31 LEU B O 1
ATOM 2760 N N . THR B 2 33 ? 13.16718 -32.11783 2.80405 1.000 10.10345 33 THR B N 1
ATOM 2761 C CA . THR B 2 33 ? 14.15372 -33.15482 2.57162 1.000 11.91988 33 THR B CA 1
ATOM 2762 C C . THR B 2 33 ? 13.98334 -34.30480 3.51687 1.000 12.40520 33 THR B C 1
ATOM 2763 O O . THR B 2 33 ? 14.78356 -35.21400 3.52623 1.000 14.94032 33 THR B O 1
ATOM 2774 N N . ALA B 2 34 ? 12.94985 -34.25619 4.32507 1.000 11.52191 34 ALA B N 1
ATOM 2775 C CA . ALA B 2 34 ? 12.64680 -35.35064 5.24083 1.000 12.28237 34 ALA B CA 1
ATOM 2776 C C . ALA B 2 34 ? 11.15157 -35.57825 5.26968 1.000 12.70444 34 ALA B C 1
ATOM 2777 O O . ALA B 2 34 ? 10.37287 -34.63640 5.17789 1.000 13.75549 34 ALA B O 1
ATOM 2784 N N . GLY B 2 35 ? 10.76372 -36.82832 5.37269 1.000 12.63260 35 GLY B N 1
ATOM 2785 C CA . GLY B 2 35 ? 9.38610 -37.17435 5.57348 1.000 12.45393 35 GLY B CA 1
ATOM 2786 C C . GLY B 2 35 ? 8.90197 -36.72229 6.91506 1.000 9.93686 35 GLY B C 1
ATOM 2787 O O . GLY B 2 35 ? 9.67552 -36.55898 7.85442 1.000 8.79489 35 GLY B O 1
ATOM 2791 N N . PRO B 2 36 ? 7.60334 -36.51653 7.03487 1.000 9.92625 36 PRO B N 1
ATOM 2792 C CA . PRO B 2 36 ? 7.05547 -36.01660 8.31055 1.000 9.80163 36 PRO B CA 1
ATOM 2793 C C . PRO B 2 36 ? 7.31442 -36.92369 9.49895 1.000 9.25370 36 PRO B C 1
ATOM 2794 O O . PRO B 2 36 ? 7.51628 -36.43194 10.59850 1.000 8.71482 36 PRO B O 1
ATOM 2805 N N . PHE B 2 37 ? 7.32832 -38.23480 9.30893 1.000 9.10412 37 PHE B N 1
ATOM 2806 C CA . PHE B 2 37 ? 7.63014 -39.14482 10.39781 1.000 9.37204 37 PHE B CA 1
ATOM 2807 C C . PHE B 2 37 ? 9.10862 -39.15326 10.73325 1.000 8.91566 37 PHE B C 1
ATOM 2808 O O . PHE B 2 37 ? 9.45912 -39.51633 11.84667 1.000 10.18370 37 PHE B O 1
ATOM 2825 N N . ASP B 2 38 ? 9.97307 -38.74118 9.80946 1.000 8.61801 38 ASP B N 1
ATOM 2826 C CA . ASP B 2 38 ? 11.38243 -38.51113 10.12983 1.000 9.04739 38 ASP B CA 1
ATOM 2827 C C . ASP B 2 38 ? 11.55585 -37.22704 10.94224 1.000 8.15751 38 ASP B C 1
ATOM 2828 O O . ASP B 2 38 ? 12.33862 -37.16885 11.88620 1.000 8.30077 38 ASP B O 1
ATOM 2837 N N . VAL B 2 39 ? 10.80922 -36.18780 10.58992 1.000 8.25875 39 VAL B N 1
ATOM 2838 C CA . VAL B 2 39 ? 10.81630 -34.97135 11.38788 1.000 8.10650 39 VAL B CA 1
ATOM 2839 C C . VAL B 2 39 ? 10.27606 -35.25022 12.78943 1.000 7.73774 39 VAL B C 1
ATOM 2840 O O . VAL B 2 39 ? 10.80408 -34.75490 13.77822 1.000 7.06741 39 VAL B O 1
ATOM 2853 N N . LEU B 2 40 ? 9.19432 -36.02997 12.88207 1.000 7.86190 40 LEU B N 1
ATOM 2854 C CA . LEU B 2 40 ? 8.62845 -36.38304 14.17644 1.000 8.39563 40 LEU B CA 1
ATOM 2855 C C . LEU B 2 40 ? 9.66304 -37.03666 15.06335 1.000 8.51774 40 LEU B C 1
ATOM 2856 O O . LEU B 2 40 ? 9.66461 -36.85026 16.27108 1.000 7.84659 40 LEU B O 1
ATOM 2872 N N . LYS B 2 41 ? 10.55711 -37.80408 14.47338 1.000 10.06524 41 LYS B N 1
ATOM 2873 C CA . LYS B 2 41 ? 11.59749 -38.49727 15.22631 1.000 12.07592 41 LYS B CA 1
ATOM 2874 C C . LYS B 2 41 ? 12.58626 -37.51780 15.84048 1.000 9.76318 41 LYS B C 1
ATOM 2875 O O . LYS B 2 41 ? 13.05516 -37.74179 16.95258 1.000 9.16256 41 LYS B O 1
ATOM 2894 N N . ALA B 2 42 ? 12.87196 -36.40313 15.16549 1.000 9.06245 42 ALA B N 1
ATOM 2895 C CA . ALA B 2 42 ? 13.71885 -35.37889 15.74570 1.000 9.08123 42 ALA B CA 1
ATOM 2896 C C . ALA B 2 42 ? 12.96035 -34.57817 16.78359 1.000 8.30922 42 ALA B C 1
ATOM 2897 O O . ALA B 2 42 ? 13.49979 -34.21084 17.81236 1.000 8.29309 42 ALA B O 1
ATOM 2904 N N . ILE B 2 43 ? 11.69529 -34.29557 16.52144 1.000 8.02764 43 ILE B N 1
ATOM 2905 C CA . ILE B 2 43 ? 10.85517 -33.64271 17.51391 1.000 8.22857 43 ILE B CA 1
ATOM 2906 C C . ILE B 2 43 ? 10.82051 -34.45201 18.80224 1.000 7.14928 43 ILE B C 1
ATOM 2907 O O . ILE B 2 43 ? 10.79052 -33.89240 19.88627 1.000 7.53988 43 ILE B O 1
ATOM 2923 N N . ASP B 2 44 ? 10.84083 -35.77584 18.70438 1.000 6.84386 44 ASP B N 1
ATOM 2924 C CA . ASP B 2 44 ? 10.89184 -36.60305 19.89864 1.000 7.16189 44 ASP B CA 1
ATOM 2925 C C . ASP B 2 44 ? 12.06568 -36.19984 20.77482 1.000 7.11915 44 ASP B C 1
ATOM 2926 O O . ASP B 2 44 ? 11.93147 -36.06853 21.98538 1.000 7.03761 44 ASP B O 1
ATOM 2935 N N . LYS B 2 45 ? 13.21786 -35.96296 20.16614 1.000 7.07461 45 LYS B N 1
ATOM 2936 C CA . LYS B 2 45 ? 14.39042 -35.60336 20.94216 1.000 7.07555 45 LYS B CA 1
ATOM 2937 C C . LYS B 2 45 ? 14.22309 -34.25208 21.60477 1.000 6.74588 45 LYS B C 1
ATOM 2938 O O . LYS B 2 45 ? 14.67388 -34.05447 22.71941 1.000 6.91362 45 LYS B O 1
ATOM 2957 N N . MET B 2 46 ? 13.55058 -33.31701 20.95020 1.000 6.45414 46 MET B N 1
ATOM 2958 C CA . MET B 2 46 ? 13.30851 -32.01197 21.55279 1.000 6.71448 46 MET B CA 1
ATOM 2959 C C . MET B 2 46 ? 12.29046 -32.09421 22.67144 1.000 7.00287 46 MET B C 1
ATOM 2960 O O . MET B 2 46 ? 12.40407 -31.39518 23.67275 1.000 6.86921 46 MET B O 1
ATOM 2974 N N . ILE B 2 47 ? 11.28394 -32.96719 22.53375 1.000 6.67835 47 ILE B N 1
ATOM 2975 C CA . ILE B 2 47 ? 10.32934 -33.19410 23.61189 1.000 7.52154 47 ILE B CA 1
ATOM 2976 C C . ILE B 2 47 ? 11.03612 -33.74489 24.84561 1.000 8.06825 47 ILE B C 1
ATOM 2977 O O . ILE B 2 47 ? 10.79671 -33.30256 25.97023 1.000 7.86412 47 ILE B O 1
ATOM 2993 N N . VAL B 2 48 ? 11.90435 -34.73932 24.64176 1.000 7.73860 48 VAL B N 1
ATOM 2994 C CA . VAL B 2 48 ? 12.68921 -35.30995 25.73202 1.000 8.41823 48 VAL B CA 1
ATOM 2995 C C . VAL B 2 48 ? 13.55707 -34.24157 26.40012 1.000 7.61959 48 VAL B C 1
ATOM 2996 O O . VAL B 2 48 ? 13.61282 -34.14578 27.62127 1.000 7.73754 48 VAL B O 1
ATOM 3009 N N . MET B 2 49 ? 14.26593 -33.45222 25.60278 1.000 7.02569 49 MET B N 1
ATOM 3010 C CA . MET B 2 49 ? 15.09919 -32.39300 26.14090 1.000 7.32525 49 MET B CA 1
ATOM 3011 C C . MET B 2 49 ? 14.28290 -31.37075 26.91924 1.000 7.35894 49 MET B C 1
ATOM 3012 O O . MET B 2 49 ? 14.69567 -30.92685 27.98841 1.000 7.62935 49 MET B O 1
ATOM 3026 N N . GLY B 2 50 ? 13.11894 -30.97805 26.39390 1.000 7.17283 50 GLY B N 1
ATOM 3027 C CA . GLY B 2 50 ? 12.27611 -30.03406 27.10096 1.000 7.76161 50 GLY B CA 1
ATOM 3028 C C . GLY B 2 50 ? 11.73471 -30.58150 28.40651 1.000 8.44271 50 GLY B C 1
ATOM 3029 O O . GLY B 2 50 ? 11.58210 -29.85291 29.38494 1.000 8.63224 50 GLY B O 1
ATOM 3033 N N . ALA B 2 51 ? 11.43582 -31.86783 28.44355 1.000 8.66921 51 ALA B N 1
ATOM 3034 C CA . ALA B 2 51 ? 11.01210 -32.48555 29.68498 1.000 8.81435 51 ALA B CA 1
ATOM 3035 C C . ALA B 2 51 ? 12.12161 -32.46463 30.72507 1.000 8.74381 51 ALA B C 1
ATOM 3036 O O . ALA B 2 51 ? 11.83626 -32.51157 31.92655 1.000 9.41074 51 ALA B O 1
ATOM 3043 N N . ALA B 2 52 ? 13.37343 -32.36702 30.30001 1.000 8.66179 52 ALA B N 1
ATOM 3044 C CA . ALA B 2 52 ? 14.50736 -32.35716 31.20970 1.000 8.89206 52 ALA B CA 1
ATOM 3045 C C . ALA B 2 52 ? 14.84035 -30.97011 31.73671 1.000 8.79131 52 ALA B C 1
ATOM 3046 O O . ALA B 2 52 ? 15.65361 -30.84754 32.64515 1.000 9.28466 52 ALA B O 1
ATOM 3053 N N . MET B 2 53 ? 14.24352 -29.93129 31.17052 1.000 9.08303 53 MET B N 1
ATOM 3054 C CA . MET B 2 53 ? 14.54565 -28.58588 31.60480 1.000 9.60640 53 MET B CA 1
ATOM 3055 C C . MET B 2 53 ? 13.87740 -28.28623 32.92673 1.000 10.13817 53 MET B C 1
ATOM 3056 O O . MET B 2 53 ? 12.77798 -28.75384 33.22597 1.000 10.62168 53 MET B O 1
ATOM 3070 N N . ASP B 2 54 ? 14.56269 -27.48734 33.72478 1.000 10.65834 54 ASP B N 1
ATOM 3071 C CA . ASP B 2 54 ? 13.97393 -27.00205 34.95555 1.000 10.23760 54 ASP B CA 1
ATOM 3072 C C . ASP B 2 54 ? 12.69817 -26.23631 34.63108 1.000 9.39161 54 ASP B C 1
ATOM 3073 O O . ASP B 2 54 ? 12.64341 -25.46488 33.68587 1.000 9.21706 54 ASP B O 1
ATOM 3082 N N . GLY B 2 55 ? 11.66652 -26.46928 35.42145 1.000 9.23624 55 GLY B N 1
ATOM 3083 C CA . GLY B 2 55 ? 10.37104 -25.89688 35.12908 1.000 10.06491 55 GLY B CA 1
ATOM 3084 C C . GLY B 2 55 ? 10.37171 -24.39517 35.15234 1.000 9.03074 55 GLY B C 1
ATOM 3085 O O . GLY B 2 55 ? 9.72251 -23.75776 34.34315 1.000 8.55694 55 GLY B O 1
ATOM 3089 N N . ALA B 2 56 ? 11.10364 -23.81319 36.08094 1.000 9.32272 56 ALA B N 1
ATOM 3090 C CA . ALA B 2 56 ? 11.14055 -22.36685 36.19875 1.000 10.02438 56 ALA B CA 1
ATOM 3091 C C . ALA B 2 56 ? 11.94001 -21.73176 35.08219 1.000 8.60279 56 ALA B C 1
ATOM 3092 O O . ALA B 2 56 ? 11.60120 -20.64083 34.64293 1.000 9.01901 56 ALA B O 1
ATOM 3099 N N . ALA B 2 57 ? 12.99817 -22.40071 34.62067 1.000 8.48548 57 ALA B N 1
ATOM 3100 C CA . ALA B 2 57 ? 13.73229 -21.93515 33.45452 1.000 8.36691 57 ALA B CA 1
ATOM 3101 C C . ALA B 2 57 ? 12.83790 -21.93663 32.21460 1.000 8.52363 57 ALA B C 1
ATOM 3102 O O . ALA B 2 57 ? 12.81702 -20.96713 31.44580 1.000 8.13803 57 ALA B O 1
ATOM 3109 N N . LEU B 2 58 ? 12.09243 -23.02597 32.00015 1.000 7.94652 58 LEU B N 1
ATOM 3110 C CA . LEU B 2 58 ? 11.18199 -23.06970 30.86895 1.000 8.34219 58 LEU B CA 1
ATOM 3111 C C . LEU B 2 58 ? 10.14249 -21.95260 30.95991 1.000 8.07735 58 LEU B C 1
ATOM 3112 O O . LEU B 2 58 ? 9.86161 -21.25411 29.97296 1.000 7.81695 58 LEU B O 1
ATOM 3128 N N . LYS B 2 59 ? 9.57996 -21.75988 32.14399 1.000 8.18620 59 LYS B N 1
ATOM 3129 C CA . LYS B 2 59 ? 8.60569 -20.70777 32.36127 1.000 9.01097 59 LYS B CA 1
ATOM 3130 C C . LYS B 2 59 ? 9.18937 -19.34077 32.03162 1.000 9.54498 59 LYS B C 1
ATOM 3131 O O . LYS B 2 59 ? 8.55596 -18.53511 31.34572 1.000 9.57714 59 LYS B O 1
ATOM 3150 N N . ALA B 2 60 ? 10.40035 -19.06184 32.50778 1.000 9.16109 60 ALA B N 1
ATOM 3151 C CA . ALA B 2 60 ? 11.05807 -17.80548 32.17098 1.000 8.46191 60 ALA B CA 1
ATOM 3152 C C . ALA B 2 60 ? 11.25643 -17.66635 30.66484 1.000 8.03551 60 ALA B C 1
ATOM 3153 O O . ALA B 2 60 ? 11.15228 -16.56532 30.11506 1.000 8.47918 60 ALA B O 1
ATOM 3160 N N . GLY B 2 61 ? 11.53763 -18.77141 29.98169 1.000 7.45140 61 GLY B N 1
ATOM 3161 C CA . GLY B 2 61 ? 11.65340 -18.72732 28.54377 1.000 7.20958 61 GLY B CA 1
ATOM 3162 C C . GLY B 2 61 ? 10.34970 -18.35365 27.88030 1.000 7.58070 61 GLY B C 1
ATOM 3163 O O . GLY B 2 61 ? 10.32289 -17.56978 26.93539 1.000 7.65335 61 GLY B O 1
ATOM 3167 N N . ALA B 2 62 ? 9.24647 -18.88680 28.36942 1.000 8.40067 62 ALA B N 1
ATOM 3168 C CA . ALA B 2 62 ? 7.98501 -18.53562 27.74741 1.000 10.58084 62 ALA B CA 1
ATOM 3169 C C . ALA B 2 62 ? 7.61427 -17.08375 28.00096 1.000 8.81696 62 ALA B C 1
ATOM 3170 O O . ALA B 2 62 ? 7.12747 -16.40141 27.10107 1.000 8.69609 62 ALA B O 1
ATOM 3177 N N . GLU B 2 63 ? 7.82580 -16.60385 29.21169 1.000 9.07343 63 GLU B N 1
ATOM 3178 C CA A GLU B 2 63 ? 7.53022 -15.20823 29.49119 0.565 9.55737 63 GLU B CA 1
ATOM 3179 C CA B GLU B 2 63 ? 7.55205 -15.20653 29.51528 0.435 9.55745 63 GLU B CA 1
ATOM 3180 C C . GLU B 2 63 ? 8.40845 -14.27492 28.66068 1.000 9.20133 63 GLU B C 1
ATOM 3181 O O . GLU B 2 63 ? 7.95270 -13.21593 28.25008 1.000 9.11151 63 GLU B O 1
ATOM 3204 N N . ALA B 2 64 ? 9.65370 -14.66563 28.38478 1.000 8.43401 64 ALA B N 1
ATOM 3205 C CA . ALA B 2 64 ? 10.51255 -13.83401 27.56120 1.000 8.89260 64 ALA B CA 1
ATOM 3206 C C . ALA B 2 64 ? 10.01195 -13.76443 26.12156 1.000 9.02852 64 ALA B C 1
ATOM 3207 O O . ALA B 2 64 ? 10.10986 -12.72189 25.47704 1.000 8.43568 64 ALA B O 1
ATOM 3214 N N . HIS B 2 65 ? 9.47533 -14.86703 25.59535 1.000 8.40118 65 HIS B N 1
ATOM 3215 C CA . HIS B 2 65 ? 8.95182 -14.85523 24.24539 1.000 8.17155 65 HIS B CA 1
ATOM 3216 C C . HIS B 2 65 ? 7.65520 -14.05940 24.16273 1.000 8.49454 65 HIS B C 1
ATOM 3217 O O . HIS B 2 65 ? 7.42078 -13.37011 23.17739 1.000 7.71750 65 HIS B O 1
ATOM 3231 N N . HIS B 2 66 ? 6.80630 -14.14827 25.17695 1.000 8.53510 66 HIS B N 1
ATOM 3232 C CA . HIS B 2 66 ? 5.59167 -13.34842 25.20484 1.000 8.48404 66 HIS B CA 1
ATOM 3233 C C . HIS B 2 66 ? 5.92527 -11.86205 25.15671 1.000 8.92771 66 HIS B C 1
ATOM 3234 O O . HIS B 2 66 ? 5.32395 -11.09997 24.40889 1.000 8.85098 66 HIS B O 1
ATOM 3248 N N . LYS B 2 67 ? 6.89373 -11.43402 25.94336 1.000 9.56739 67 LYS B N 1
ATOM 3249 C CA . LYS B 2 67 ? 7.29613 -10.03154 25.88000 1.000 10.48207 67 LYS B CA 1
ATOM 3250 C C . LYS B 2 67 ? 7.85478 -9.69387 24.50572 1.000 9.31292 67 LYS B C 1
ATOM 3251 O O . LYS B 2 67 ? 7.52913 -8.66256 23.94085 1.000 9.38526 67 LYS B O 1
ATOM 3270 N N . ALA B 2 68 ? 8.67976 -10.56957 23.94513 1.000 9.22917 68 ALA B N 1
ATOM 3271 C CA . ALA B 2 68 ? 9.27748 -10.30651 22.64798 1.000 8.25454 68 ALA B CA 1
ATOM 3272 C C . ALA B 2 68 ? 8.21776 -10.14834 21.58247 1.000 8.51155 68 ALA B C 1
ATOM 3273 O O . ALA B 2 68 ? 8.37605 -9.35075 20.65713 1.000 8.38256 68 ALA B O 1
ATOM 3280 N N . LEU B 2 69 ? 7.12921 -10.90716 21.69275 1.000 8.74101 69 LEU B N 1
ATOM 3281 C CA . LEU B 2 69 ? 6.05221 -10.81469 20.71858 1.000 9.46111 69 LEU B CA 1
ATOM 3282 C C . LEU B 2 69 ? 5.34807 -9.47089 20.77836 1.000 9.92732 69 LEU B C 1
ATOM 3283 O O . LEU B 2 69 ? 4.77077 -9.03151 19.79339 1.000 10.07717 69 LEU B O 1
ATOM 3299 N N . GLY B 2 70 ? 5.39093 -8.80585 21.92277 1.000 10.20142 70 GLY B N 1
ATOM 3300 C CA . GLY B 2 70 ? 4.78007 -7.51066 22.02892 1.000 10.76105 70 GLY B CA 1
ATOM 3301 C C . GLY B 2 70 ? 5.60770 -6.36957 21.50929 1.000 10.57885 70 GLY B C 1
ATOM 3302 O O . GLY B 2 70 ? 5.10918 -5.23919 21.49315 1.000 12.49091 70 GLY B O 1
ATOM 3306 N N . SER B 2 71 ? 6.84368 -6.61702 21.09632 1.000 9.68549 71 SER B N 1
ATOM 3307 C CA . SER B 2 71 ? 7.72355 -5.55578 20.64042 1.000 10.97403 71 SER B CA 1
ATOM 3308 C C . SER B 2 71 ? 8.15373 -5.71223 19.18940 1.000 10.42845 71 SER B C 1
ATOM 3309 O O . SER B 2 71 ? 9.04476 -4.99171 18.74030 1.000 11.57081 71 SER B O 1
ATOM 3317 N N . ILE B 2 72 ? 7.53944 -6.61052 18.43255 1.000 9.71868 72 ILE B N 1
ATOM 3318 C CA . ILE B 2 72 ? 7.97522 -6.83066 17.06071 1.000 10.17860 72 ILE B CA 1
ATOM 3319 C C . ILE B 2 72 ? 7.69094 -5.59789 16.20411 1.000 10.89562 72 ILE B C 1
ATOM 3320 O O . ILE B 2 72 ? 6.69335 -4.89889 16.38960 1.000 11.50030 72 ILE B O 1
ATOM 3336 N N . ASP B 2 73 ? 8.59193 -5.31881 15.27987 1.000 10.52591 73 ASP B N 1
ATOM 3337 C CA . ASP B 2 73 ? 8.41910 -4.24752 14.32160 1.000 11.06157 73 ASP B CA 1
ATOM 3338 C C . ASP B 2 73 ? 7.57867 -4.75007 13.15405 1.000 10.93863 73 ASP B C 1
ATOM 3339 O O . ASP B 2 73 ? 7.04993 -5.86160 13.16517 1.000 10.32327 73 ASP B O 1
ATOM 3348 N N . ALA B 2 74 ? 7.45223 -3.93255 12.11428 1.000 11.91440 74 ALA B N 1
ATOM 3349 C CA . ALA B 2 74 ? 6.58719 -4.25980 10.99201 1.000 12.59486 74 ALA B CA 1
ATOM 3350 C C . ALA B 2 74 ? 7.06604 -5.46640 10.21203 1.000 12.35746 74 ALA B C 1
ATOM 3351 O O . ALA B 2 74 ? 6.25557 -6.09925 9.54426 1.000 13.05067 74 ALA B O 1
ATOM 3358 N N . LYS B 2 75 ? 8.35034 -5.79433 10.28013 1.000 12.04822 75 LYS B N 1
ATOM 3359 C CA . LYS B 2 75 ? 8.89069 -6.97232 9.63075 1.000 11.18454 75 LYS B CA 1
ATOM 3360 C C . LYS B 2 75 ? 8.91298 -8.19735 10.54512 1.000 10.33968 75 LYS B C 1
ATOM 3361 O O . LYS B 2 75 ? 9.40208 -9.24299 10.13904 1.000 11.11352 75 LYS B O 1
ATOM 3380 N N . GLY B 2 76 ? 8.39886 -8.07636 11.75438 1.000 10.13824 76 GLY B N 1
ATOM 3381 C CA . GLY B 2 76 ? 8.35833 -9.17837 12.68782 1.000 10.00633 76 GLY B CA 1
ATOM 3382 C C . GLY B 2 76 ? 9.56265 -9.33815 13.58912 1.000 9.62848 76 GLY B C 1
ATOM 3383 O O . GLY B 2 76 ? 9.63984 -10.32786 14.31776 1.000 9.79842 76 GLY B O 1
ATOM 3387 N N . VAL B 2 77 ? 10.47704 -8.38287 13.59888 1.000 10.23651 77 VAL B N 1
ATOM 3388 C CA . VAL B 2 77 ? 11.70828 -8.51393 14.37131 1.000 9.53811 77 VAL B CA 1
ATOM 3389 C C . VAL B 2 77 ? 11.51912 -7.87532 15.73949 1.000 8.61338 77 VAL B C 1
ATOM 3390 O O . VAL B 2 77 ? 11.23362 -6.68473 15.84134 1.000 9.32912 77 VAL B O 1
ATOM 3403 N N . THR B 2 78 ? 11.68545 -8.67192 16.79438 1.000 8.71964 78 THR B N 1
ATOM 3404 C CA . THR B 2 78 ? 11.59815 -8.19127 18.16501 1.000 8.81624 78 THR B CA 1
ATOM 3405 C C . THR B 2 78 ? 12.77831 -7.26884 18.46681 1.000 8.42517 78 THR B C 1
ATOM 3406 O O . THR B 2 78 ? 13.74528 -7.18571 17.71339 1.000 8.65063 78 THR B O 1
ATOM 3417 N N . SER B 2 79 ? 12.67877 -6.57203 19.58026 1.000 8.16317 79 SER B N 1
ATOM 3418 C CA . SER B 2 79 ? 13.71966 -5.64907 19.96519 1.000 9.30867 79 SER B CA 1
ATOM 3419 C C . SER B 2 79 ? 14.93524 -6.38460 20.50655 1.000 8.96226 79 SER B C 1
ATOM 3420 O O . SER B 2 79 ? 14.85177 -7.49919 20.97201 1.000 8.88807 79 SER B O 1
ATOM 3428 N N . LEU B 2 80 ? 16.08434 -5.71456 20.45667 1.000 9.48447 80 LEU B N 1
ATOM 3429 C CA . LEU B 2 80 ? 17.30990 -6.34855 20.93449 1.000 9.25648 80 LEU B CA 1
ATOM 3430 C C . LEU B 2 80 ? 17.22327 -6.67585 22.41127 1.000 9.14317 80 LEU B C 1
ATOM 3431 O O . LEU B 2 80 ? 17.74515 -7.69914 22.85253 1.000 8.59387 80 LEU B O 1
ATOM 3447 N N . ALA B 2 81 ? 16.57370 -5.82123 23.19974 1.000 9.41179 81 ALA B N 1
ATOM 3448 C CA . ALA B 2 81 ? 16.41055 -6.11490 24.61790 1.000 9.92200 81 ALA B CA 1
ATOM 3449 C C . ALA B 2 81 ? 15.64876 -7.40670 24.81836 1.000 8.57951 81 ALA B C 1
ATOM 3450 O O . ALA B 2 81 ? 15.99960 -8.21256 25.66603 1.000 9.10324 81 ALA B O 1
ATOM 3457 N N . ASP B 2 82 ? 14.60984 -7.61195 24.04342 1.000 8.76733 82 ASP B N 1
ATOM 3458 C CA . ASP B 2 82 ? 13.77592 -8.79119 24.20680 1.000 9.10447 82 ASP B CA 1
ATOM 3459 C C . ASP B 2 82 ? 14.46475 -10.02947 23.66282 1.000 8.83221 82 ASP B C 1
ATOM 3460 O O . ASP B 2 82 ? 14.37798 -11.10249 24.25232 1.000 8.99546 82 ASP B O 1
ATOM 3469 N N . TYR B 2 83 ? 15.14970 -9.89222 22.54737 1.000 7.82882 83 TYR B N 1
ATOM 3470 C CA . TYR B 2 83 ? 15.97251 -10.97508 22.02896 1.000 8.22458 83 TYR B CA 1
ATOM 3471 C C . TYR B 2 83 ? 17.00620 -11.39285 23.05207 1.000 8.11413 83 TYR B C 1
ATOM 3472 O O . TYR B 2 83 ? 17.27153 -12.57876 23.23696 1.000 7.88011 83 TYR B O 1
ATOM 3490 N N . THR B 2 84 ? 17.60005 -10.42274 23.74268 1.000 8.13093 84 THR B N 1
ATOM 3491 C CA . THR B 2 84 ? 18.62454 -10.74461 24.73030 1.000 9.20748 84 THR B CA 1
ATOM 3492 C C . THR B 2 84 ? 18.02557 -11.56533 25.85332 1.000 8.45439 84 THR B C 1
ATOM 3493 O O . THR B 2 84 ? 18.61291 -12.54852 26.27347 1.000 8.25917 84 THR B O 1
ATOM 3504 N N . ALA B 2 85 ? 16.83569 -11.19208 26.31556 1.000 8.72220 85 ALA B N 1
ATOM 3505 C CA . ALA B 2 85 ? 16.19084 -11.93983 27.37981 1.000 9.19209 85 ALA B CA 1
ATOM 3506 C C . ALA B 2 85 ? 15.85110 -13.33962 26.91523 1.000 8.44552 85 ALA B C 1
ATOM 3507 O O . ALA B 2 85 ? 15.92091 -14.28368 27.69074 1.000 8.29060 85 ALA B O 1
ATOM 3514 N N . ILE B 2 86 ? 15.46792 -13.48186 25.64522 1.000 7.61541 86 ILE B N 1
ATOM 3515 C CA . ILE B 2 86 ? 15.20325 -14.80397 25.07920 1.000 7.99236 86 ILE B CA 1
ATOM 3516 C C . ILE B 2 86 ? 16.45222 -15.66960 25.16499 1.000 7.77679 86 ILE B C 1
ATOM 3517 O O . ILE B 2 86 ? 16.40957 -16.81320 25.62172 1.000 7.37235 86 ILE B O 1
ATOM 3533 N N . ASN B 2 87 ? 17.57883 -15.14055 24.70671 1.000 7.61935 87 ASN B N 1
ATOM 3534 C CA . ASN B 2 87 ? 18.81089 -15.91870 24.68887 1.000 7.55148 87 ASN B CA 1
ATOM 3535 C C . ASN B 2 87 ? 19.29348 -16.25420 26.09094 1.000 7.84023 87 ASN B C 1
ATOM 3536 O O . ASN B 2 87 ? 19.75359 -17.36020 26.32265 1.000 7.86651 87 ASN B O 1
ATOM 3547 N N . ALA B 2 88 ? 19.18580 -15.33225 27.04022 1.000 7.94289 88 ALA B N 1
ATOM 3548 C CA . ALA B 2 88 ? 19.53473 -15.66863 28.41472 1.000 8.08484 88 ALA B CA 1
ATOM 3549 C C . ALA B 2 88 ? 18.64570 -16.78792 28.95540 1.000 7.69166 88 ALA B C 1
ATOM 3550 O O . ALA B 2 88 ? 19.12171 -17.71716 29.59653 1.000 7.92703 88 ALA B O 1
ATOM 3557 N N . ALA B 2 89 ? 17.34430 -16.71691 28.70016 1.000 8.41074 89 ALA B N 1
ATOM 3558 C CA . ALA B 2 89 ? 16.44086 -17.76308 29.17429 1.000 8.43993 89 ALA B CA 1
ATOM 3559 C C . ALA B 2 89 ? 16.73363 -19.09643 28.50480 1.000 8.58642 89 ALA B C 1
ATOM 3560 O O . ALA B 2 89 ? 16.77248 -20.12248 29.17079 1.000 8.16447 89 ALA B O 1
ATOM 3567 N N . ILE B 2 90 ? 16.91891 -19.10848 27.18625 1.000 7.77816 90 ILE B N 1
ATOM 3568 C CA . ILE B 2 90 ? 17.21816 -20.35431 26.49311 1.000 7.83087 90 ILE B CA 1
ATOM 3569 C C . ILE B 2 90 ? 18.53124 -20.94464 26.99618 1.000 8.49271 90 ILE B C 1
ATOM 3570 O O . ILE B 2 90 ? 18.66337 -22.16428 27.14662 1.000 8.52182 90 ILE B O 1
ATOM 3586 N N . GLY B 2 91 ? 19.51729 -20.09717 27.27030 1.000 8.59869 91 GLY B N 1
ATOM 3587 C CA . GLY B 2 91 ? 20.76345 -20.59831 27.80088 1.000 9.25473 91 GLY B CA 1
ATOM 3588 C C . GLY B 2 91 ? 20.60268 -21.32343 29.12492 1.000 8.53316 91 GLY B C 1
ATOM 3589 O O . GLY B 2 91 ? 21.17214 -22.37488 29.32534 1.000 8.13312 91 GLY B O 1
ATOM 3593 N N . HIS B 2 92 ? 19.81703 -20.76414 30.03516 1.000 8.99248 92 HIS B N 1
ATOM 3594 C CA . HIS B 2 92 ? 19.54420 -21.43903 31.29423 1.000 8.91393 92 HIS B CA 1
ATOM 3595 C C . HIS B 2 92 ? 18.72052 -22.71036 31.08258 1.000 8.08819 92 HIS B C 1
ATOM 3596 O O . HIS B 2 92 ? 18.93335 -23.71078 31.77049 1.000 7.84333 92 HIS B O 1
ATOM 3611 N N . MET B 2 93 ? 17.76174 -22.67324 30.15095 1.000 7.76462 93 MET B N 1
ATOM 3612 C CA . MET B 2 93 ? 17.01514 -23.87698 29.82570 1.000 8.03675 93 MET B CA 1
ATOM 3613 C C . MET B 2 93 ? 17.93483 -24.99368 29.34693 1.000 7.75410 93 MET B C 1
ATOM 3614 O O . MET B 2 93 ? 17.86170 -26.11881 29.82767 1.000 8.05317 93 MET B O 1
ATOM 3628 N N . VAL B 2 94 ? 18.77773 -24.70005 28.37201 1.000 7.87735 94 VAL B N 1
ATOM 3629 C CA . VAL B 2 94 ? 19.69212 -25.70129 27.84909 1.000 8.04586 94 VAL B CA 1
ATOM 3630 C C . VAL B 2 94 ? 20.58469 -26.22201 28.96482 1.000 8.11684 94 VAL B C 1
ATOM 3631 O O . VAL B 2 94 ? 20.78398 -27.41842 29.10210 1.000 8.25328 94 VAL B O 1
ATOM 3644 N N . ALA B 2 95 ? 21.13119 -25.32544 29.77329 1.000 7.95827 95 ALA B N 1
ATOM 3645 C CA . ALA B 2 95 ? 22.02755 -25.75281 30.83152 1.000 9.39935 95 ALA B CA 1
ATOM 3646 C C . ALA B 2 95 ? 21.34077 -26.73748 31.76531 1.000 9.81398 95 ALA B C 1
ATOM 3647 O O . ALA B 2 95 ? 21.95031 -27.71778 32.19357 1.000 10.12693 95 ALA B O 1
ATOM 3654 N N . SER B 2 96 ? 20.06223 -26.50621 32.06668 1.000 9.64548 96 SER B N 1
ATOM 3655 C CA . SER B 2 96 ? 19.32162 -27.40742 32.93912 1.000 9.03953 96 SER B CA 1
ATOM 3656 C C . SER B 2 96 ? 19.01621 -28.73163 32.28005 1.000 9.40423 96 SER B C 1
ATOM 3657 O O . SER B 2 96 ? 18.93601 -29.73457 32.96667 1.000 10.36298 96 SER B O 1
ATOM 3665 N N . ALA B 2 97 ? 18.86314 -28.76877 30.95609 1.000 9.06797 97 ALA B N 1
ATOM 3666 C CA . ALA B 2 97 ? 18.58621 -30.03048 30.26489 1.000 9.68724 97 ALA B CA 1
ATOM 3667 C C . ALA B 2 97 ? 19.82451 -30.91950 30.19249 1.000 9.73280 97 ALA B C 1
ATOM 3668 O O . ALA B 2 97 ? 19.71110 -32.13837 30.17363 1.000 10.23460 97 ALA B O 1
ATOM 3675 N N . GLY B 2 98 ? 21.00721 -30.33199 30.16096 1.000 9.41252 98 GLY B N 1
ATOM 3676 C CA . GLY B 2 98 ? 22.22481 -31.09015 30.15423 1.000 9.93919 98 GLY B CA 1
ATOM 3677 C C . GLY B 2 98 ? 22.72061 -31.37559 28.76922 1.000 9.16756 98 GLY B C 1
ATOM 3678 O O . GLY B 2 98 ? 22.02196 -31.22681 27.77958 1.000 8.91194 98 GLY B O 1
ATOM 3682 N N . GLU B 2 99 ? 23.97404 -31.83725 28.70415 1.000 9.31004 99 GLU B N 1
ATOM 3683 C CA . GLU B 2 99 ? 24.67576 -31.92776 27.42443 1.000 10.37885 99 GLU B CA 1
ATOM 3684 C C . GLU B 2 99 ? 24.20777 -33.10421 26.57568 1.000 8.83691 99 GLU B C 1
ATOM 3685 O O . GLU B 2 99 ? 24.05877 -32.95787 25.36710 1.000 8.72502 99 GLU B O 1
ATOM 3697 N N . SER B 2 100 ? 23.98734 -34.26406 27.17724 1.000 9.10403 100 SER B N 1
ATOM 3698 C CA . SER B 2 100 ? 23.68304 -35.43350 26.37083 1.000 9.22980 100 SER B CA 1
ATOM 3699 C C . SER B 2 100 ? 22.35555 -35.27225 25.63524 1.000 8.82277 100 SER B C 1
ATOM 3700 O O . SER B 2 100 ? 22.25746 -35.58115 24.45454 1.000 8.72998 100 SER B O 1
ATOM 3708 N N A LYS B 2 101 ? 21.32901 -34.78798 26.32609 0.296 8.83054 101 LYS B N 1
ATOM 3709 N N B LYS B 2 101 ? 21.33243 -34.78977 26.32390 0.704 8.81211 101 LYS B N 1
ATOM 3710 C CA A LYS B 2 101 ? 20.02642 -34.62893 25.69614 0.296 9.13085 101 LYS B CA 1
ATOM 3711 C CA B LYS B 2 101 ? 20.02825 -34.62052 25.71025 0.704 9.11769 101 LYS B CA 1
ATOM 3712 C C A LYS B 2 101 ? 20.03219 -33.49673 24.68280 0.296 8.83780 101 LYS B C 1
ATOM 3713 C C B LYS B 2 101 ? 20.04530 -33.50738 24.68109 0.704 8.83512 101 LYS B C 1
ATOM 3714 O O A LYS B 2 101 ? 19.28146 -33.54382 23.70592 0.296 8.35165 101 LYS B O 1
ATOM 3715 O O B LYS B 2 101 ? 19.31450 -33.57697 23.69579 0.704 8.32531 101 LYS B O 1
ATOM 3752 N N . THR B 2 102 ? 20.87088 -32.48280 24.89038 1.000 8.94711 102 THR B N 1
ATOM 3753 C CA . THR B 2 102 ? 21.02488 -31.42822 23.88598 1.000 7.99351 102 THR B CA 1
ATOM 3754 C C . THR B 2 102 ? 21.73227 -31.96211 22.64021 1.000 7.34119 102 THR B C 1
ATOM 3755 O O . THR B 2 102 ? 21.30813 -31.69839 21.52464 1.000 7.24302 102 THR B O 1
ATOM 3767 N N . MET B 2 103 ? 22.81277 -32.72697 22.82598 1.000 7.34685 103 MET B N 1
ATOM 3768 C CA . MET B 2 103 ? 23.48918 -33.34961 21.69669 1.000 8.30142 103 MET B CA 1
ATOM 3769 C C . MET B 2 103 ? 22.59209 -34.33532 20.97747 1.000 7.48905 103 MET B C 1
ATOM 3770 O O . MET B 2 103 ? 22.73720 -34.52965 19.78017 1.000 7.71377 103 MET B O 1
ATOM 3784 N N . ASP B 2 104 ? 21.69234 -34.99579 21.68788 1.000 7.68551 104 ASP B N 1
ATOM 3785 C CA . ASP B 2 104 ? 20.80146 -35.92203 21.00493 1.000 8.08772 104 ASP B CA 1
ATOM 3786 C C . ASP B 2 104 ? 19.90624 -35.18160 20.02436 1.000 7.69574 104 ASP B C 1
ATOM 3787 O O . ASP B 2 104 ? 19.58298 -35.72369 18.97631 1.000 7.43532 104 ASP B O 1
ATOM 3796 N N . VAL B 2 105 ? 19.51996 -33.94199 20.33088 1.000 7.57006 105 VAL B N 1
ATOM 3797 C CA . VAL B 2 105 ? 18.78078 -33.12838 19.37255 1.000 8.22340 105 VAL B CA 1
ATOM 3798 C C . VAL B 2 105 ? 19.66480 -32.79176 18.17858 1.000 7.70881 105 VAL B C 1
ATOM 3799 O O . VAL B 2 105 ? 19.27019 -32.94033 17.02774 1.000 7.74283 105 VAL B O 1
ATOM 3812 N N . TYR B 2 106 ? 20.88203 -32.33616 18.43601 1.000 7.22313 106 TYR B N 1
ATOM 3813 C CA . TYR B 2 106 ? 21.80659 -32.07071 17.35385 1.000 7.70149 106 TYR B CA 1
ATOM 3814 C C . TYR B 2 106 ? 21.94316 -33.27962 16.44513 1.000 7.68045 106 TYR B C 1
ATOM 3815 O O . TYR B 2 106 ? 21.83870 -33.16464 15.22863 1.000 7.68508 106 TYR B O 1
ATOM 3833 N N . ASN B 2 107 ? 22.17883 -34.45508 17.02840 1.000 8.15626 107 ASN B N 1
ATOM 3834 C CA . ASN B 2 107 ? 22.41358 -35.65356 16.23837 1.000 8.69540 107 ASN B CA 1
ATOM 3835 C C . ASN B 2 107 ? 21.19441 -36.04089 15.41779 1.000 8.16454 107 ASN B C 1
ATOM 3836 O O . ASN B 2 107 ? 21.33280 -36.54997 14.31525 1.000 8.17977 107 ASN B O 1
ATOM 3847 N N . ALA B 2 108 ? 20.00412 -35.80731 15.94761 1.000 7.93898 108 ALA B N 1
ATOM 3848 C CA . ALA B 2 108 ? 18.79063 -36.03978 15.17963 1.000 8.84960 108 ALA B CA 1
ATOM 3849 C C . ALA B 2 108 ? 18.72806 -35.13765 13.95464 1.000 8.46229 108 ALA B C 1
ATOM 3850 O O . ALA B 2 108 ? 18.39331 -35.57557 12.86223 1.000 9.15799 108 ALA B O 1
ATOM 3857 N N . PHE B 2 109 ? 19.01934 -33.85494 14.12735 1.000 8.37249 109 PHE B N 1
ATOM 3858 C CA . PHE B 2 109 ? 19.00399 -32.94878 12.98341 1.000 8.52238 109 PHE B CA 1
ATOM 3859 C C . PHE B 2 109 ? 20.17809 -33.17866 12.04922 1.000 8.60177 109 PHE B C 1
ATOM 3860 O O . PHE B 2 109 ? 20.06853 -32.89076 10.85613 1.000 8.70090 109 PHE B O 1
ATOM 3877 N N . ASP B 2 110 ? 21.26653 -33.74780 12.55275 1.000 9.21684 110 ASP B N 1
ATOM 3878 C CA . ASP B 2 110 ? 22.40447 -34.09022 11.71081 1.000 9.94230 110 ASP B CA 1
ATOM 3879 C C . ASP B 2 110 ? 22.00864 -35.14649 10.70447 1.000 9.69534 110 ASP B C 1
ATOM 3880 O O . ASP B 2 110 ? 22.56536 -35.20738 9.62026 1.000 9.52491 110 ASP B O 1
ATOM 3889 N N A SER B 2 111 ? 21.02179 -35.97215 11.02864 0.436 9.43833 111 SER B N 1
ATOM 3890 N N B SER B 2 111 ? 21.01682 -35.96418 11.04127 0.564 9.45934 111 SER B N 1
ATOM 3891 C CA A SER B 2 111 ? 20.57069 -36.97690 10.08139 0.436 9.39196 111 SER B CA 1
ATOM 3892 C CA B SER B 2 111 ? 20.51248 -36.96878 10.11979 0.564 9.41291 111 SER B CA 1
ATOM 3893 C C A SER B 2 111 ? 19.96561 -36.36706 8.82961 0.436 9.68236 111 SER B C 1
ATOM 3894 C C B SER B 2 111 ? 19.98323 -36.35892 8.83671 0.564 9.70077 111 SER B C 1
ATOM 3895 O O A SER B 2 111 ? 19.86895 -37.05402 7.81235 0.436 9.70891 111 SER B O 1
ATOM 3896 O O B SER B 2 111 ? 19.94555 -37.03275 7.80750 0.564 9.74571 111 SER B O 1
ATOM 3911 N N . PHE B 2 112 ? 19.55711 -35.09953 8.87371 1.000 9.45112 112 PHE B N 1
ATOM 3912 C CA . PHE B 2 112 ? 18.93931 -34.44873 7.72133 1.000 8.97612 112 PHE B CA 1
ATOM 3913 C C . PHE B 2 112 ? 19.93546 -33.79583 6.76205 1.000 9.26782 112 PHE B C 1
ATOM 3914 O O . PHE B 2 112 ? 19.52004 -33.27260 5.72728 1.000 10.69142 112 PHE B O 1
ATOM 3932 N N . SER B 2 113 ? 21.22173 -33.79558 7.07634 1.000 8.95188 113 SER B N 1
ATOM 3933 C CA . SER B 2 113 ? 22.25679 -33.25658 6.19799 1.000 9.18092 113 SER B CA 1
ATOM 3934 C C . SER B 2 113 ? 21.88094 -31.87185 5.69036 1.000 8.82558 113 SER B C 1
ATOM 3935 O O . SER B 2 113 ? 21.95161 -31.57493 4.51042 1.000 8.95097 113 SER B O 1
ATOM 3943 N N . LEU B 2 114 ? 21.48840 -31.01832 6.62552 1.000 9.24435 114 LEU B N 1
ATOM 3944 C CA . LEU B 2 114 ? 20.98819 -29.69853 6.29526 1.000 8.51118 114 LEU B CA 1
ATOM 3945 C C . LEU B 2 114 ? 22.03773 -28.84787 5.60542 1.000 8.03616 114 LEU B C 1
ATOM 3946 O O . LEU B 2 114 ? 21.69541 -28.00118 4.78931 1.000 8.29808 114 LEU B O 1
ATOM 3962 N N . GLY B 2 115 ? 23.31014 -29.07107 5.88723 1.000 8.27242 115 GLY B N 1
ATOM 3963 C CA . GLY B 2 115 ? 24.36641 -28.33065 5.22091 1.000 8.77229 115 GLY B CA 1
ATOM 3964 C C . GLY B 2 115 ? 24.43579 -28.50972 3.71655 1.000 9.49569 115 GLY B C 1
ATOM 3965 O O . GLY B 2 115 ? 25.12719 -27.73963 3.04205 1.000 9.77433 115 GLY B O 1
ATOM 3969 N N . LYS B 2 116 ? 23.74658 -29.50049 3.17216 1.000 9.67337 116 LYS B N 1
ATOM 3970 C CA . LYS B 2 116 ? 23.75122 -29.74936 1.74770 1.000 10.86491 116 LYS B CA 1
ATOM 3971 C C . LYS B 2 116 ? 22.72678 -28.92361 0.97491 1.000 10.33436 116 LYS B C 1
ATOM 3972 O O . LYS B 2 116 ? 22.86301 -28.78176 -0.23112 1.000 12.03868 116 LYS B O 1
ATOM 3991 N N . ASP B 2 117 ? 21.72076 -28.38559 1.62117 1.000 9.60226 117 ASP B N 1
ATOM 3992 C CA . ASP B 2 117 ? 20.65577 -27.74401 0.88289 1.000 9.70594 117 ASP B CA 1
ATOM 3993 C C . ASP B 2 117 ? 20.01627 -26.62045 1.69142 1.000 8.78603 117 ASP B C 1
ATOM 3994 O O . ASP B 2 117 ? 20.05549 -25.46380 1.28437 1.000 8.74326 117 ASP B O 1
ATOM 4003 N N . VAL B 2 118 ? 19.45833 -26.96401 2.85198 1.000 8.74015 118 VAL B N 1
ATOM 4004 C CA . VAL B 2 118 ? 18.68180 -26.02648 3.65576 1.000 8.28063 118 VAL B CA 1
ATOM 4005 C C . VAL B 2 118 ? 19.56411 -24.92285 4.21266 1.000 8.08250 118 VAL B C 1
ATOM 4006 O O . VAL B 2 118 ? 19.21558 -23.74446 4.17230 1.000 7.74337 118 VAL B O 1
ATOM 4019 N N . GLY B 2 119 ? 20.70666 -25.27538 4.75110 1.000 8.03529 119 GLY B N 1
ATOM 4020 C CA . GLY B 2 119 ? 21.58994 -24.28316 5.31674 1.000 8.22933 119 GLY B CA 1
ATOM 4021 C C . GLY B 2 119 ? 22.02746 -23.26333 4.29911 1.000 8.00385 119 GLY B C 1
ATOM 4022 O O . GLY B 2 119 ? 21.91825 -22.07002 4.50248 1.000 7.77743 119 GLY B O 1
ATOM 4026 N N . PRO B 2 120 ? 22.56804 -23.73972 3.18798 1.000 8.18641 120 PRO B N 1
ATOM 4027 C CA . PRO B 2 120 ? 22.95047 -22.80646 2.11792 1.000 8.72185 120 PRO B CA 1
ATOM 4028 C C . PRO B 2 120 ? 21.80044 -21.95277 1.63409 1.000 8.60313 120 PRO B C 1
ATOM 4029 O O . PRO B 2 120 ? 21.99541 -20.77789 1.34405 1.000 8.64027 120 PRO B O 1
ATOM 4040 N N . TYR B 2 121 ? 20.60100 -22.51875 1.55503 1.000 7.97280 121 TYR B N 1
ATOM 4041 C CA . TYR B 2 121 ? 19.45905 -21.76399 1.08468 1.000 8.02798 121 TYR B CA 1
ATOM 4042 C C . TYR B 2 121 ? 19.09266 -20.65853 2.07407 1.000 7.91193 121 TYR B C 1
ATOM 4043 O O . TYR B 2 121 ? 18.85887 -19.51586 1.69119 1.000 8.02968 121 TYR B O 1
ATOM 4061 N N . MET B 2 122 ? 19.05499 -20.97660 3.34834 1.000 8.12943 122 MET B N 1
ATOM 4062 C CA . MET B 2 122 ? 18.74909 -19.96336 4.33406 1.000 7.83373 122 MET B CA 1
ATOM 4063 C C . MET B 2 122 ? 19.81245 -18.87529 4.33471 1.000 8.33222 122 MET B C 1
ATOM 4064 O O . MET B 2 122 ? 19.49411 -17.68573 4.39026 1.000 8.42694 122 MET B O 1
ATOM 4078 N N . MET B 2 123 ? 21.08179 -19.27015 4.25676 1.000 8.22788 123 MET B N 1
ATOM 4079 C CA . MET B 2 123 ? 22.14592 -18.28466 4.28878 1.000 8.61743 123 MET B CA 1
ATOM 4080 C C . MET B 2 123 ? 22.15013 -17.41031 3.03854 1.000 9.19853 123 MET B C 1
ATOM 4081 O O . MET B 2 123 ? 22.55531 -16.26029 3.10635 1.000 9.27980 123 MET B O 1
ATOM 4095 N N . SER B 2 124 ? 21.67303 -17.92612 1.90666 1.000 9.82146 124 SER B N 1
ATOM 4096 C CA . SER B 2 124 ? 21.61736 -17.12943 0.69120 1.000 9.68718 124 SER B CA 1
ATOM 4097 C C . SER B 2 124 ? 20.62509 -15.98912 0.77455 1.000 9.89901 124 SER B C 1
ATOM 4098 O O . SER B 2 124 ? 20.74255 -15.03308 0.02046 1.000 10.52922 124 SER B O 1
ATOM 4106 N N . LYS B 2 125 ? 19.65949 -16.06009 1.66017 1.000 9.62875 125 LYS B N 1
ATOM 4107 C CA . LYS B 2 125 ? 18.63064 -15.03699 1.74948 1.000 10.43038 125 LYS B CA 1
ATOM 4108 C C . LYS B 2 125 ? 18.99683 -13.92716 2.71991 1.000 10.45423 125 LYS B C 1
ATOM 4109 O O . LYS B 2 125 ? 18.25026 -12.95462 2.83044 1.000 11.15291 125 LYS B O 1
ATOM 4128 N N . VAL B 2 126 ? 20.12882 -14.04870 3.41555 1.000 10.23303 126 VAL B N 1
ATOM 4129 C CA . VAL B 2 126 ? 20.61842 -13.04842 4.34867 1.000 10.12285 126 VAL B CA 1
ATOM 4130 C C . VAL B 2 126 ? 22.03415 -12.66660 3.94296 1.000 9.89186 126 VAL B C 1
ATOM 4131 O O . VAL B 2 126 ? 22.50061 -13.01491 2.85999 1.000 10.11680 126 VAL B O 1
ATOM 4144 N N . SER B 2 127 ? 22.71522 -11.93415 4.80509 1.000 10.43616 127 SER B N 1
ATOM 4145 C CA . SER B 2 127 ? 24.10453 -11.59408 4.60853 1.000 11.43101 127 SER B CA 1
ATOM 4146 C C . SER B 2 127 ? 24.95778 -12.70542 5.20535 1.000 10.53908 127 SER B C 1
ATOM 4147 O O . SER B 2 127 ? 24.90365 -12.95852 6.40451 1.000 10.55646 127 SER B O 1
ATOM 4155 N N . ALA B 2 128 ? 25.75167 -13.36292 4.35931 1.000 10.33968 128 ALA B N 1
ATOM 4156 C CA . ALA B 2 128 ? 26.55900 -14.47437 4.81037 1.000 10.97257 128 ALA B CA 1
ATOM 4157 C C . ALA B 2 128 ? 27.51912 -14.03913 5.88875 1.000 12.58401 128 ALA B C 1
ATOM 4158 O O . ALA B 2 128 ? 27.77875 -14.79698 6.81589 1.000 12.12014 128 ALA B O 1
ATOM 4165 N N . ASN B 2 129 ? 28.04481 -12.81502 5.79789 1.000 12.67041 129 ASN B N 1
ATOM 4166 C CA . ASN B 2 129 ? 28.92366 -12.30010 6.84113 1.000 13.33402 129 ASN B CA 1
ATOM 4167 C C . ASN B 2 129 ? 28.21944 -12.25300 8.18748 1.000 12.17400 129 ASN B C 1
ATOM 4168 O O . ASN B 2 129 ? 28.80799 -12.59242 9.22019 1.000 11.23134 129 ASN B O 1
ATOM 4179 N N . ASP B 2 130 ? 26.97785 -11.78409 8.19911 1.000 10.65503 130 ASP B N 1
ATOM 4180 C CA . ASP B 2 130 ? 26.24915 -11.65754 9.44246 1.000 10.35566 130 ASP B CA 1
ATOM 4181 C C . ASP B 2 130 ? 25.82310 -13.02213 9.97969 1.000 8.89472 130 ASP B C 1
ATOM 4182 O O . ASP B 2 130 ? 25.78005 -13.21233 11.18636 1.000 8.59888 130 ASP B O 1
ATOM 4191 N N . ALA B 2 131 ? 25.51648 -13.96276 9.10181 1.000 9.28535 131 ALA B N 1
ATOM 4192 C CA . ALA B 2 131 ? 25.20594 -15.30845 9.54934 1.000 9.63725 131 ALA B CA 1
ATOM 4193 C C . ALA B 2 131 ? 26.41664 -15.94117 10.21933 1.000 8.79118 131 ALA B C 1
ATOM 4194 O O . ALA B 2 131 ? 26.29272 -16.62413 11.23925 1.000 8.21227 131 ALA B O 1
ATOM 4201 N N . SER B 2 132 ? 27.58819 -15.72008 9.65827 1.000 9.08345 132 SER B N 1
ATOM 4202 C CA . SER B 2 132 ? 28.80714 -16.29153 10.21500 1.000 9.87122 132 SER B CA 1
ATOM 4203 C C . SER B 2 132 ? 29.17519 -15.62477 11.53298 1.000 9.64169 132 SER B C 1
ATOM 4204 O O . SER B 2 132 ? 29.63800 -16.28708 12.45444 1.000 9.82459 132 SER B O 1
ATOM 4212 N N . LYS B 2 133 ? 28.96346 -14.31135 11.63730 1.000 10.12473 133 LYS B N 1
ATOM 4213 C CA . LYS B 2 133 ? 29.12673 -13.61215 12.90114 1.000 10.47477 133 LYS B CA 1
ATOM 4214 C C . LYS B 2 133 ? 28.18845 -14.17202 13.95402 1.000 9.15737 133 LYS B C 1
ATOM 4215 O O . LYS B 2 133 ? 28.56574 -14.31420 15.11048 1.000 8.91194 133 LYS B O 1
ATOM 4234 N N . ALA B 2 134 ? 26.97491 -14.51814 13.56469 1.000 9.08785 134 ALA B N 1
ATOM 4235 C CA . ALA B 2 134 ? 26.02907 -15.11120 14.49723 1.000 8.90887 134 ALA B CA 1
ATOM 4236 C C . ALA B 2 134 ? 26.49587 -16.48566 14.93300 1.000 8.25955 134 ALA B C 1
ATOM 4237 O O . ALA B 2 134 ? 26.41443 -16.82030 16.11067 1.000 8.71615 134 ALA B O 1
ATOM 4244 N N . TYR B 2 135 ? 27.01156 -17.27724 14.00541 1.000 7.78609 135 TYR B N 1
ATOM 4245 C CA . TYR B 2 135 ? 27.45645 -18.61916 14.34811 1.000 7.93097 135 TYR B CA 1
ATOM 4246 C C . TYR B 2 135 ? 28.67254 -18.57268 15.24394 1.000 8.67674 135 TYR B C 1
ATOM 4247 O O . TYR B 2 135 ? 28.75258 -19.30402 16.21707 1.000 8.29862 135 TYR B O 1
ATOM 4265 N N A LYS B 2 136 ? 29.63665 -17.71304 14.92675 0.330 8.80952 136 LYS B N 1
ATOM 4266 N N B LYS B 2 136 ? 29.63434 -17.71596 14.92906 0.670 8.77269 136 LYS B N 1
ATOM 4267 C CA A LYS B 2 136 ? 30.81639 -17.59688 15.77676 0.330 9.39441 136 LYS B CA 1
ATOM 4268 C CA B LYS B 2 136 ? 30.80753 -17.60966 15.78716 0.670 9.35235 136 LYS B CA 1
ATOM 4269 C C A LYS B 2 136 ? 30.43344 -17.11488 17.16765 0.330 9.23052 136 LYS B C 1
ATOM 4270 C C B LYS B 2 136 ? 30.41137 -17.13525 17.17391 0.670 9.20684 136 LYS B C 1
ATOM 4271 O O A LYS B 2 136 ? 31.01735 -17.54850 18.16653 0.330 9.77409 136 LYS B O 1
ATOM 4272 O O B LYS B 2 136 ? 30.96494 -17.59291 18.17747 0.670 9.75825 136 LYS B O 1
ATOM 4309 N N . ALA B 2 137 ? 29.44235 -16.22946 17.25612 1.000 8.85138 137 ALA B N 1
ATOM 4310 C CA . ALA B 2 137 ? 28.96326 -15.79221 18.56163 1.000 8.49255 137 ALA B CA 1
ATOM 4311 C C . ALA B 2 137 ? 28.29024 -16.92906 19.30848 1.000 8.32172 137 ALA B C 1
ATOM 4312 O O . ALA B 2 137 ? 28.40300 -17.03411 20.53081 1.000 7.93815 137 ALA B O 1
ATOM 4320 N N . PHE B 2 138 ? 27.58946 -17.79242 18.57375 1.000 8.29072 138 PHE B N 1
ATOM 4321 C CA . PHE B 2 138 ? 26.92511 -18.93413 19.17723 1.000 8.46486 138 PHE B CA 1
ATOM 4322 C C . PHE B 2 138 ? 27.93396 -19.88607 19.78535 1.000 9.00552 138 PHE B C 1
ATOM 4323 O O . PHE B 2 138 ? 27.71570 -20.40028 20.87927 1.000 8.89834 138 PHE B O 1
ATOM 4340 N N . LEU B 2 139 ? 29.05631 -20.09954 19.09422 1.000 8.67870 139 LEU B N 1
ATOM 4341 C CA . LEU B 2 139 ? 30.11651 -20.96177 19.60825 1.000 9.61401 139 LEU B CA 1
ATOM 4342 C C . LEU B 2 139 ? 30.72742 -20.41338 20.89540 1.000 9.69337 139 LEU B C 1
ATOM 4343 O O . LEU B 2 139 ? 31.11150 -21.17277 21.77698 1.000 9.66168 139 LEU B O 1
ATOM 4359 N N . GLU B 2 140 ? 30.85731 -19.10120 21.01448 1.000 10.03774 140 GLU B N 1
ATOM 4360 C CA . GLU B 2 140 ? 31.31012 -18.54739 22.27670 1.000 10.05272 140 GLU B CA 1
ATOM 4361 C C . GLU B 2 140 ? 30.23681 -18.71366 23.35381 1.000 9.25359 140 GLU B C 1
ATOM 4362 O O . GLU B 2 140 ? 30.54273 -19.06325 24.49128 1.000 8.93555 140 GLU B O 1
ATOM 4374 N N . PHE B 2 141 ? 28.97911 -18.43862 23.01554 1.000 8.20845 141 PHE B N 1
ATOM 4375 C CA . PHE B 2 141 ? 27.89778 -18.51253 23.98791 1.000 9.01427 141 PHE B CA 1
ATOM 4376 C C . PHE B 2 141 ? 27.75437 -19.92009 24.56578 1.000 8.77981 141 PHE B C 1
ATOM 4377 O O . PHE B 2 141 ? 27.55070 -20.08679 25.76921 1.000 8.26476 141 PHE B O 1
ATOM 4395 N N . LYS B 2 142 ? 27.85728 -20.94409 23.71693 1.000 8.73072 142 LYS B N 1
ATOM 4396 C CA . LYS B 2 142 ? 27.68627 -22.31078 24.19261 1.000 9.32773 142 LYS B CA 1
ATOM 4397 C C . LYS B 2 142 ? 28.75422 -22.70418 25.20095 1.000 9.91160 142 LYS B C 1
ATOM 4398 O O . LYS B 2 142 ? 28.52997 -23.60443 26.00695 1.000 9.25459 142 LYS B O 1
ATOM 4417 N N . ASP B 2 143 ? 29.89820 -22.02389 25.19383 1.000 11.12376 143 ASP B N 1
ATOM 4418 C CA . ASP B 2 143 ? 30.93036 -22.30111 26.17763 1.000 11.35215 143 ASP B CA 1
ATOM 4419 C C . ASP B 2 143 ? 30.49558 -21.85125 27.57160 1.000 11.58362 143 ASP B C 1
ATOM 4420 O O . ASP B 2 143 ? 30.76527 -22.53716 28.55723 1.000 13.15725 143 ASP B O 1
ATOM 4429 N N . ALA B 2 144 ? 29.80462 -20.71544 27.67328 1.000 10.86829 144 ALA B N 1
ATOM 4430 C CA . ALA B 2 144 ? 29.27736 -20.28826 28.96482 1.000 10.98112 144 ALA B CA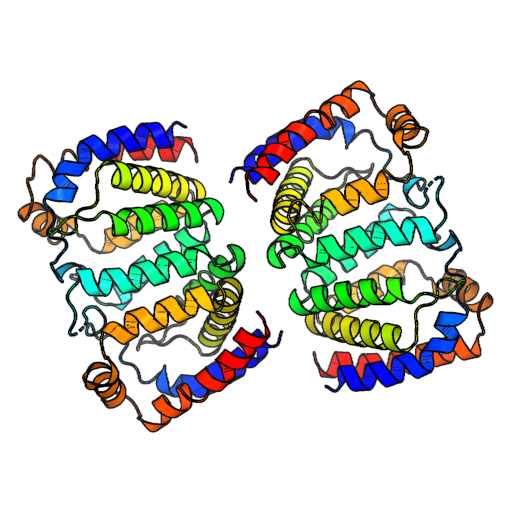 1
ATOM 4431 C C . ALA B 2 144 ? 28.16000 -21.20280 29.44633 1.000 10.53534 144 ALA B C 1
ATOM 4432 O O . ALA B 2 144 ? 28.04029 -21.46149 30.63765 1.000 10.40398 144 ALA B O 1
ATOM 4439 N N . VAL B 2 145 ? 27.34148 -21.72117 28.52495 1.000 9.96458 145 VAL B N 1
ATOM 4440 C CA . VAL B 2 145 ? 26.25313 -22.61165 28.90830 1.000 9.57582 145 VAL B CA 1
ATOM 4441 C C . VAL B 2 145 ? 26.81366 -23.91439 29.43940 1.000 10.19354 145 VAL B C 1
ATOM 4442 O O . VAL B 2 145 ? 26.40743 -24.37791 30.49435 1.000 10.90286 145 VAL B O 1
ATOM 4455 N N . LYS B 2 146 ? 27.75319 -24.51377 28.70704 1.000 10.25701 146 LYS B N 1
ATOM 4456 C CA . LYS B 2 146 ? 28.38939 -25.73341 29.15709 1.000 10.56906 146 LYS B CA 1
ATOM 4457 C C . LYS B 2 146 ? 29.10588 -25.52319 30.46986 1.000 11.03401 146 LYS B C 1
ATOM 4458 O O . LYS B 2 146 ? 29.09570 -26.39684 31.32392 1.000 11.73466 146 LYS B O 1
ATOM 4477 N N . ALA B 2 147 ? 29.74854 -24.37656 30.63616 1.000 11.52643 147 ALA B N 1
ATOM 4478 C CA . ALA B 2 147 ? 30.45546 -24.09183 31.87797 1.000 13.11195 147 ALA B CA 1
ATOM 4479 C C . ALA B 2 147 ? 29.51949 -24.02584 33.06731 1.00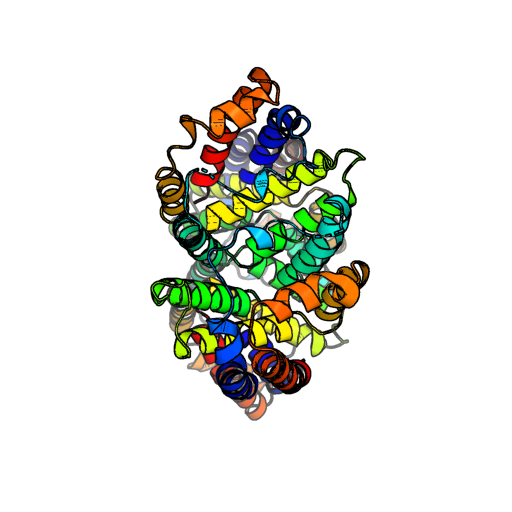0 13.43046 147 ALA B C 1
ATOM 4480 O O . ALA B 2 147 ? 29.96235 -24.16763 34.19355 1.000 13.84359 147 ALA B O 1
ATOM 4487 N N A SER B 2 148 ? 28.23210 -23.81816 32.83206 0.573 14.79923 148 SER B N 1
ATOM 4488 N N B SER B 2 148 ? 28.22976 -23.81809 32.83743 0.427 14.79661 148 SER B N 1
ATOM 4489 C CA A SER B 2 148 ? 27.24995 -23.73994 33.89409 0.573 15.95192 148 SER B CA 1
ATOM 4490 C CA B SER B 2 148 ? 27.26487 -23.74064 33.91835 0.427 15.95712 148 SER B CA 1
ATOM 4491 C C A SER B 2 148 ? 26.67025 -25.09593 34.27151 0.573 17.70718 148 SER B C 1
ATOM 4492 C C B SER B 2 148 ? 26.62248 -25.08384 34.24566 0.427 17.70980 148 SER B C 1
ATOM 4493 O O A SER B 2 148 ? 26.01579 -25.20015 35.31723 0.573 20.38546 148 SER B O 1
ATOM 4494 O O B SER B 2 148 ? 25.87461 -25.16801 35.22884 0.427 20.37495 148 SER B O 1
ATOM 4509 N N . GLN B 2 149 ? 26.88799 -26.12610 33.46235 1.000 16.69706 149 GLN B N 1
ATOM 4510 C CA . GLN B 2 149 ? 26.31067 -27.43148 33.70314 1.000 16.74913 149 GLN B CA 1
ATOM 4511 C C . GLN B 2 149 ? 27.15268 -28.22750 34.68611 1.000 22.38662 149 GLN B C 1
ATOM 4512 O O . GLN B 2 149 ? 28.31355 -27.88805 34.92423 1.000 21.01725 149 GLN B O 1
ATOM 4528 N N . ASP C 1 1 ? 38.53013 -12.07089 38.46940 1.000 16.26800 1 ASP C N 1
ATOM 4529 C CA . ASP C 1 1 ? 38.06549 -10.74152 37.99930 1.000 16.43110 1 ASP C CA 1
ATOM 4530 C C . ASP C 1 1 ? 38.39104 -9.70478 39.04775 1.000 15.29147 1 ASP C C 1
ATOM 4531 O O . ASP C 1 1 ? 39.11350 -9.97729 39.98455 1.000 15.67269 1 ASP C O 1
ATOM 4542 N N . LYS C 1 2 ? 37.86203 -8.50995 38.89519 1.000 16.44872 2 LYS C N 1
ATOM 4543 C CA . LYS C 1 2 ? 38.26329 -7.44554 39.79331 1.000 16.78138 2 LYS C CA 1
ATOM 4544 C C . LYS C 1 2 ? 37.73006 -7.67847 41.19058 1.000 14.27606 2 LYS C C 1
ATOM 4545 O O . LYS C 1 2 ? 38.37481 -7.31856 42.15958 1.000 14.50962 2 LYS C O 1
ATOM 4564 N N . ILE C 1 3 ? 36.56523 -8.28664 41.29990 1.000 14.52827 3 ILE C N 1
ATOM 4565 C CA . ILE C 1 3 ? 36.01459 -8.62960 42.59263 1.000 14.59856 3 ILE C CA 1
ATOM 4566 C C . ILE C 1 3 ? 36.89264 -9.66594 43.27547 1.000 13.75043 3 ILE C C 1
ATOM 4567 O O . ILE C 1 3 ? 37.18393 -9.57209 44.47339 1.000 13.34433 3 ILE C O 1
ATOM 4583 N N . ASP C 1 4 ? 37.29559 -10.69431 42.53467 1.000 14.71135 4 ASP C N 1
ATOM 4584 C CA . ASP C 1 4 ? 38.20819 -11.67242 43.10382 1.000 14.54614 4 ASP C CA 1
ATOM 4585 C C . ASP C 1 4 ? 39.47915 -10.99945 43.60105 1.000 14.20872 4 ASP C C 1
ATOM 4586 O O . ASP C 1 4 ? 39.97150 -11.29261 44.69883 1.000 14.07301 4 ASP C O 1
ATOM 4595 N N . ASP C 1 5 ? 40.02040 -10.08569 42.80994 1.000 15.46419 5 ASP C N 1
ATOM 4596 C CA . ASP C 1 5 ? 41.26132 -9.42858 43.18183 1.000 15.81840 5 ASP C CA 1
ATOM 4597 C C . ASP C 1 5 ? 41.07409 -8.62925 44.46555 1.000 16.19488 5 ASP C C 1
ATOM 4598 O O . ASP C 1 5 ? 41.91066 -8.68034 45.37222 1.000 16.52747 5 ASP C O 1
ATOM 4607 N N . ALA C 1 6 ? 39.97188 -7.88357 44.55647 1.000 14.64890 6 ALA C N 1
ATOM 4608 C CA . ALA C 1 6 ? 39.71143 -7.05898 45.71826 1.000 12.81726 6 ALA C CA 1
ATOM 4609 C C . ALA C 1 6 ? 39.43298 -7.89257 46.94850 1.000 12.57095 6 ALA C C 1
ATOM 4610 O O . ALA C 1 6 ? 39.66947 -7.42970 48.05954 1.000 12.83794 6 ALA C O 1
ATOM 4617 N N . ALA C 1 7 ? 38.90791 -9.10626 46.77276 1.000 12.73525 7 ALA C N 1
ATOM 4618 C CA . ALA C 1 7 ? 38.60408 -9.95423 47.91365 1.000 12.52174 7 ALA C CA 1
ATOM 4619 C C . ALA C 1 7 ? 39.87639 -10.46195 48.56670 1.000 12.74849 7 ALA C C 1
ATOM 4620 O O . ALA C 1 7 ? 39.89553 -10.72144 49.76753 1.000 12.65407 7 ALA C O 1
ATOM 4627 N N . LYS C 1 8 ? 40.93886 -10.61505 47.79158 1.000 12.86208 8 LYS C N 1
ATOM 4628 C CA . LYS C 1 8 ? 42.23890 -10.92170 48.36693 1.000 12.79575 8 LYS C CA 1
ATOM 4629 C C . LYS C 1 8 ? 42.73434 -9.76743 49.21784 1.000 12.34259 8 LYS C C 1
ATOM 4630 O O . LYS C 1 8 ? 43.16352 -9.96159 50.34712 1.000 12.66427 8 LYS C O 1
ATOM 4649 N N . LYS C 1 9 ? 42.66160 -8.54756 48.70922 1.000 12.86273 9 LYS C N 1
ATOM 4650 C CA . LYS C 1 9 ? 43.09376 -7.40407 49.49520 1.000 13.71991 9 LYS C CA 1
ATOM 4651 C C . LYS C 1 9 ? 42.21849 -7.23931 50.74500 1.000 13.05310 9 LYS C C 1
ATOM 4652 O O . LYS C 1 9 ? 42.71765 -6.89724 51.82019 1.000 12.23392 9 LYS C O 1
ATOM 4671 N N . LEU C 1 10 ? 40.91389 -7.49428 50.62427 1.000 12.14370 10 LEU C N 1
ATOM 4672 C CA . LEU C 1 10 ? 40.04482 -7.42725 51.78150 1.0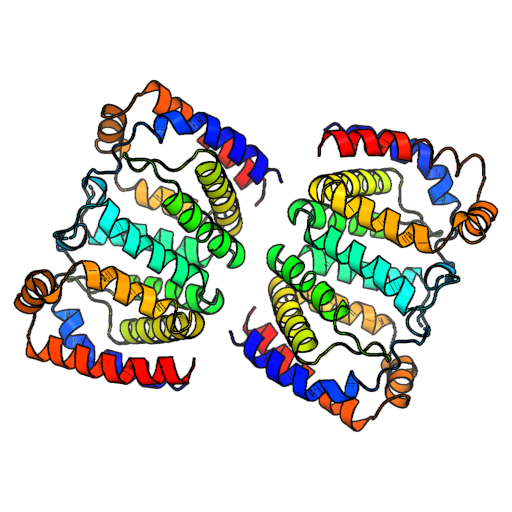00 11.24539 10 LEU C CA 1
ATOM 4673 C C . LEU C 1 10 ? 40.41683 -8.48932 52.79673 1.000 11.93049 10 LEU C C 1
ATOM 4674 O O . LEU C 1 10 ? 40.48463 -8.22320 53.99954 1.000 12.75802 10 LEU C O 1
ATOM 4690 N N . SER C 1 11 ? 40.61543 -9.71010 52.34368 1.000 11.52454 11 SER C N 1
ATOM 4691 C CA . SER C 1 11 ? 40.84356 -10.80128 53.28242 1.000 12.99730 11 SER C CA 1
ATOM 4692 C C . SER C 1 11 ? 42.13069 -10.59824 54.07384 1.000 12.91406 11 SER C C 1
ATOM 4693 O O . SER C 1 11 ? 42.15416 -10.79477 55.28589 1.000 11.59776 11 SER C O 1
ATOM 4701 N N . GLU C 1 12 ? 43.20986 -10.20072 53.40083 1.000 13.55992 12 GLU C N 1
ATOM 4702 C CA . GLU C 1 12 ? 44.48765 -10.02151 54.08660 1.000 15.06093 12 GLU C CA 1
ATOM 4703 C C . GLU C 1 12 ? 44.41389 -8.89536 55.11362 1.000 13.22049 12 GLU C C 1
ATOM 4704 O O . GLU C 1 12 ? 45.03529 -8.96756 56.16937 1.000 13.41185 12 GLU C O 1
ATOM 4716 N N . ALA C 1 13 ? 43.68400 -7.84266 54.81579 1.000 11.88345 13 ALA C N 1
ATOM 4717 C CA . ALA C 1 13 ? 43.60009 -6.74779 55.75855 1.000 12.77892 13 ALA C CA 1
ATOM 4718 C C . ALA C 1 13 ? 42.69228 -7.07755 56.93545 1.000 11.67953 13 ALA C C 1
ATOM 4719 O O . ALA C 1 13 ? 42.91084 -6.57355 58.02919 1.000 12.10356 13 ALA C O 1
ATOM 4726 N N . SER C 1 14 ? 41.68811 -7.92550 56.73234 1.000 11.81668 14 SER C N 1
ATOM 4727 C CA . SER C 1 14 ? 40.64272 -8.16238 57.71764 1.000 11.44001 14 SER C CA 1
ATOM 4728 C C . SER C 1 14 ? 40.79759 -9.47354 58.48739 1.000 11.08627 14 SER C C 1
ATOM 4729 O O . SER C 1 14 ? 40.09252 -9.68080 59.47899 1.000 11.30624 14 SER C O 1
ATOM 4737 N N . TYR C 1 15 ? 41.71987 -10.32236 58.10186 1.000 11.35666 15 TYR C N 1
ATOM 4738 C CA . TYR C 1 15 ? 41.85275 -11.61586 58.73533 1.000 11.40531 15 TYR C CA 1
ATOM 4739 C C . TYR C 1 15 ? 42.32135 -11.53849 60.18473 1.000 11.77046 15 TYR C C 1
ATOM 4740 O O . TYR C 1 15 ? 41.87426 -12.34544 61.01063 1.000 11.42022 15 TYR C O 1
ATOM 4758 N N . PRO C 1 16 ? 43.20755 -10.61030 60.55386 1.000 13.09462 16 PRO C N 1
ATOM 4759 C CA . PRO C 1 16 ? 43.51739 -10.47495 61.99316 1.000 12.00830 16 PRO C CA 1
ATOM 4760 C C . PRO C 1 16 ? 42.27679 -10.19139 62.84198 1.000 11.87544 16 PRO C C 1
ATOM 4761 O O . PRO C 1 16 ? 42.12640 -10.77468 63.92010 1.000 12.34280 16 PRO C O 1
ATOM 4772 N N . PHE C 1 17 ? 41.39263 -9.31309 62.35939 1.000 11.39943 17 PHE C N 1
ATOM 4773 C CA . PHE C 1 17 ? 40.11488 -9.04603 63.01615 1.000 11.51655 17 PHE C CA 1
ATOM 4774 C C . PHE C 1 17 ? 39.28906 -10.31149 63.10873 1.000 10.67084 17 PHE C C 1
ATOM 4775 O O . PHE C 1 17 ? 38.78909 -10.64903 64.16665 1.000 10.75909 17 PHE C O 1
ATOM 4792 N N . LEU C 1 18 ? 39.15302 -11.03774 62.00349 1.000 10.94824 18 LEU C N 1
ATOM 4793 C CA . LEU C 1 18 ? 38.33308 -12.24228 62.00169 1.000 10.54244 18 LEU C CA 1
ATOM 4794 C C . LEU C 1 18 ? 38.82517 -13.24640 63.02962 1.000 11.43241 18 LEU C C 1
ATOM 4795 O O . LEU C 1 18 ? 38.02459 -13.93656 63.68080 1.000 10.92808 18 LEU C O 1
ATOM 4811 N N . LYS C 1 19 ? 40.15263 -13.33056 63.20459 1.000 12.10655 19 LYS C N 1
ATOM 4812 C CA . LYS C 1 19 ? 40.70634 -14.30474 64.13869 1.000 12.71226 19 LYS C CA 1
ATOM 4813 C C . LYS C 1 19 ? 40.51955 -13.90429 65.59089 1.000 11.25592 19 LYS C C 1
ATOM 4814 O O . LYS C 1 19 ? 40.58565 -14.75969 66.46220 1.000 11.70879 19 LYS C O 1
ATOM 4833 N N . GLU C 1 20 ? 40.32983 -12.62509 65.86462 1.000 11.10994 20 GLU C N 1
ATOM 4834 C CA . GLU C 1 20 ? 40.22321 -12.16848 67.23956 1.000 11.40055 20 GLU C CA 1
ATOM 4835 C C . GLU C 1 20 ? 38.82808 -12.35009 67.77823 1.000 10.35707 20 GLU C C 1
ATOM 4836 O O . GLU C 1 20 ? 38.65020 -12.39544 68.98071 1.000 10.44318 20 GLU C O 1
ATOM 4848 N N . ILE C 1 21 ? 37.84418 -12.50871 66.90667 1.000 9.78365 21 ILE C N 1
ATOM 4849 C CA . ILE C 1 21 ? 36.46682 -12.65352 67.33175 1.000 9.90908 21 ILE C CA 1
ATOM 4850 C C . ILE C 1 21 ? 36.30030 -13.96561 68.07586 1.000 9.71010 21 ILE C C 1
ATOM 4851 O O . ILE C 1 21 ? 36.93189 -14.96647 67.75929 1.000 10.68419 21 ILE C O 1
ATOM 4867 N N . ASP C 1 22 ? 35.47237 -13.96174 69.09360 1.000 9.56528 22 ASP C N 1
ATOM 4868 C CA . ASP C 1 22 ? 35.19210 -15.17382 69.85047 1.000 10.15373 22 ASP C CA 1
ATOM 4869 C C . ASP C 1 22 ? 34.01129 -15.89124 69.19188 1.000 10.23503 22 ASP C C 1
ATOM 4870 O O . ASP C 1 22 ? 32.85247 -15.62447 69.47344 1.000 9.89097 22 ASP C O 1
ATOM 4879 N N . TRP C 1 23 ? 34.31786 -16.83513 68.31206 1.000 10.34277 23 TRP C N 1
ATOM 4880 C CA . TRP C 1 23 ? 33.30732 -17.54713 67.53995 1.000 10.20279 23 TRP C CA 1
ATOM 4881 C C . TRP C 1 23 ? 32.51019 -18.52202 68.38205 1.000 9.75807 23 TRP C C 1
ATOM 4882 O O . TRP C 1 23 ? 31.49736 -19.02638 67.91013 1.000 10.26376 23 TRP C O 1
ATOM 4903 N N . SER C 1 24 ? 32.90634 -18.77708 69.62201 1.000 10.44184 24 SER C N 1
ATOM 4904 C CA . SER C 1 24 ? 32.15312 -19.68083 70.48705 1.000 11.66090 24 SER C CA 1
ATOM 4905 C C . SER C 1 24 ? 31.16259 -18.95132 71.38832 1.000 11.58557 24 SER C C 1
ATOM 4906 O O . SER C 1 24 ? 30.42941 -19.59432 72.12191 1.000 11.46456 24 SER C O 1
ATOM 4914 N N . SER C 1 25 ? 31.10892 -17.63299 71.34305 1.000 11.48255 25 SER C N 1
ATOM 4915 C CA . SER C 1 25 ? 30.21214 -16.88394 72.20253 1.000 11.20098 25 SER C CA 1
ATOM 4916 C C . SER C 1 25 ? 28.78395 -16.93189 71.66899 1.000 10.16691 25 SER C C 1
ATOM 4917 O O . SER C 1 25 ? 28.54783 -16.86036 70.46996 1.000 10.24355 25 SER C O 1
ATOM 4925 N N . ASP C 1 26 ? 27.82784 -17.02463 72.57590 1.000 11.49853 26 ASP C N 1
ATOM 4926 C CA . ASP C 1 26 ? 26.42141 -17.01968 72.20095 1.000 12.37548 26 ASP C CA 1
ATOM 4927 C C . ASP C 1 26 ? 25.84452 -15.61718 72.07473 1.000 11.55434 26 ASP C C 1
ATOM 4928 O O . ASP C 1 26 ? 24.66720 -15.48413 71.75345 1.000 11.43307 26 ASP C O 1
ATOM 4937 N N . VAL C 1 27 ? 26.66131 -14.58100 72.23950 1.000 11.09641 27 VAL C N 1
ATOM 4938 C CA . VAL C 1 27 ? 26.17924 -13.20313 72.24602 1.000 10.83588 27 VAL C CA 1
ATOM 4939 C C . VAL C 1 27 ? 25.48931 -12.84078 70.93928 1.000 10.00132 27 VAL C C 1
ATOM 4940 O O . VAL C 1 27 ? 24.59450 -11.99408 70.92240 1.000 9.70145 27 VAL C O 1
ATOM 4953 N N . TYR C 1 28 ? 25.87780 -13.48863 69.84262 1.000 9.50375 28 TYR C N 1
ATOM 4954 C CA . TYR C 1 28 ? 25.46105 -13.14092 68.48906 1.000 9.07180 28 TYR C CA 1
ATOM 4955 C C . TYR C 1 28 ? 24.04193 -13.56865 68.15982 1.000 8.70180 28 TYR C C 1
ATOM 4956 O O . TYR C 1 28 ? 23.51899 -13.13464 67.15355 1.000 9.58149 28 TYR C O 1
ATOM 4974 N N . GLY C 1 29 ? 23.42145 -14.40030 68.97988 1.000 8.24416 29 GLY C N 1
ATOM 4975 C CA . GLY C 1 29 ? 22.08232 -14.84901 68.71576 1.000 8.62191 29 GLY C CA 1
ATOM 4976 C C . GLY C 1 29 ? 20.99617 -13.84811 68.99219 1.000 8.72795 29 GLY C C 1
ATOM 4977 O O . GLY C 1 29 ? 19.88279 -14.03500 68.51446 1.000 8.77728 29 GLY C O 1
ATOM 4981 N N . LYS C 1 30 ? 21.29155 -12.79426 69.75292 1.000 9.50059 30 LYS C N 1
ATOM 4982 C CA . LYS C 1 30 ? 20.30313 -11.80861 70.15772 1.000 9.70779 30 LYS C CA 1
ATOM 4983 C C . LYS C 1 30 ? 20.86126 -10.40345 70.00268 1.000 9.34666 30 LYS C C 1
ATOM 4984 O O . LYS C 1 30 ? 22.04744 -10.17127 70.23908 1.000 9.77687 30 LYS C O 1
ATOM 5003 N N . LEU C 1 31 ? 20.00091 -9.46806 69.62657 1.000 9.08681 31 LEU C N 1
ATOM 5004 C CA . LEU C 1 31 ? 20.31508 -8.03988 69.63853 1.000 9.92065 31 LEU C CA 1
ATOM 5005 C C . LEU C 1 31 ? 19.53595 -7.44424 70.81114 1.000 10.43531 31 LEU C C 1
ATOM 5006 O O . LEU C 1 31 ? 18.36554 -7.15324 70.69465 1.000 10.91358 31 LEU C O 1
ATOM 5037 N N . THR C 1 33 ? 19.21595 -4.71025 72.29100 1.000 11.90774 33 THR C N 1
ATOM 5038 C CA . THR C 1 33 ? 18.76435 -3.33847 72.23270 1.000 13.37486 33 THR C CA 1
ATOM 5039 C C . THR C 1 33 ? 17.51976 -3.17418 71.39453 1.000 13.69186 33 THR C C 1
ATOM 5040 O O . THR C 1 33 ? 16.91123 -2.10344 71.37967 1.000 15.91715 33 THR C O 1
ATOM 5051 N N . ALA C 1 34 ? 17.13050 -4.23346 70.70938 1.000 12.55146 34 ALA C N 1
ATOM 5052 C CA . ALA C 1 34 ? 15.97698 -4.19142 69.83015 1.000 13.50095 34 ALA C CA 1
ATOM 5053 C C . ALA C 1 34 ? 15.02270 -5.31596 70.18577 1.000 13.83704 34 ALA C C 1
ATOM 5054 O O . ALA C 1 34 ? 15.42624 -6.34681 70.72145 1.000 15.34454 34 ALA C O 1
ATOM 5061 N N . ASN C 1 35 ? 13.77859 -5.10907 69.89140 1.000 13.90071 35 ASN C N 1
ATOM 5062 C CA . ASN C 1 35 ? 12.85178 -6.20364 70.08544 1.000 15.24649 35 ASN C CA 1
ATOM 5063 C C . ASN C 1 35 ? 12.69866 -7.00225 68.79977 1.000 12.71502 35 ASN C C 1
ATOM 5064 O O . ASN C 1 35 ? 13.05421 -6.52792 67.71910 1.000 11.48766 35 ASN C O 1
ATOM 5075 N N . PRO C 1 36 ? 12.20275 -8.23902 68.90453 1.000 13.84229 36 PRO C N 1
ATOM 5076 C CA . PRO C 1 36 ? 12.18349 -9.12087 67.74312 1.000 12.94838 36 PRO C CA 1
ATOM 5077 C C . PRO C 1 36 ? 11.50415 -8.54778 66.51926 1.000 12.26941 36 PRO C C 1
ATOM 5078 O O . PRO C 1 36 ? 11.96283 -8.82310 65.40630 1.000 11.39191 36 PRO C O 1
ATOM 5089 N N . PHE C 1 37 ? 10.42407 -7.77696 66.67628 1.000 11.54768 37 PHE C N 1
ATOM 5090 C CA . PHE C 1 37 ? 9.76386 -7.19488 65.51380 1.000 12.05591 37 PHE C CA 1
ATOM 5091 C C . PHE C 1 37 ? 10.64055 -6.15792 64.81550 1.000 11.86078 37 PHE C C 1
ATOM 5092 O O . PHE C 1 37 ? 10.58753 -6.03334 63.59321 1.000 11.26546 37 PHE C O 1
ATOM 5109 N N . GLN C 1 38 ? 11.44748 -5.41002 65.57915 1.000 13.44240 38 GLN C N 1
ATOM 5110 C CA . GLN C 1 38 ? 12.40589 -4.50006 64.96845 1.000 14.32194 38 GLN C CA 1
ATOM 5111 C C . GLN C 1 38 ? 13.46797 -5.28234 64.21044 1.000 11.62030 38 GLN C C 1
ATOM 5112 O O . GLN C 1 38 ? 13.85083 -4.90766 63.10428 1.000 11.16255 38 GLN C O 1
ATOM 5126 N N . VAL C 1 39 ? 13.94199 -6.38027 64.79343 1.000 10.00853 39 VAL C N 1
ATOM 5127 C CA . VAL C 1 39 ? 14.91942 -7.19948 64.11509 1.000 10.07460 39 VAL C CA 1
ATOM 5128 C C . VAL C 1 39 ? 14.31592 -7.80042 62.86276 1.000 9.67773 39 VAL C C 1
ATOM 5129 O O . VAL C 1 39 ? 14.98903 -7.96279 61.84839 1.000 9.40680 39 VAL C O 1
ATOM 5142 N N . LEU C 1 40 ? 13.03537 -8.14308 62.91359 1.000 9.93594 40 LEU C N 1
ATOM 5143 C CA . LEU C 1 40 ? 12.39144 -8.74549 61.75224 1.000 10.49674 40 LEU C CA 1
ATOM 5144 C C . LEU C 1 40 ? 12.33744 -7.80294 60.56255 1.000 10.95191 40 LEU C C 1
ATOM 5145 O O . LEU C 1 40 ? 12.32803 -8.25740 59.41837 1.000 11.57156 40 LEU C O 1
ATOM 5161 N N . LYS C 1 41 ? 12.26046 -6.49734 60.80292 1.000 11.18719 41 LYS C N 1
ATOM 5162 C CA . LYS C 1 41 ? 12.32873 -5.53581 59.71605 1.000 12.60739 41 LYS C CA 1
ATOM 5163 C C . LYS C 1 41 ? 13.64021 -5.64610 58.96569 1.000 11.55148 41 LYS C C 1
ATOM 5164 O O . LYS C 1 41 ? 13.67462 -5.53627 57.74461 1.000 11.41996 41 LYS C O 1
ATOM 5183 N N . ALA C 1 42 ? 14.73167 -5.84055 59.67884 1.000 10.61265 42 ALA C N 1
ATOM 5184 C CA . ALA C 1 42 ? 16.03083 -5.94533 59.02586 1.000 10.35689 42 ALA C CA 1
ATOM 5185 C C . ALA C 1 42 ? 16.16133 -7.27855 58.30408 1.000 8.85771 42 ALA C C 1
ATOM 5186 O O . ALA C 1 42 ? 16.68575 -7.33949 57.19706 1.000 8.99048 42 ALA C O 1
ATOM 5193 N N . VAL C 1 43 ? 15.68314 -8.35176 58.92475 1.000 8.33639 43 VAL C N 1
ATOM 5194 C CA . VAL C 1 43 ? 15.68708 -9.65746 58.27720 1.000 8.67500 43 VAL C CA 1
ATOM 5195 C C . VAL C 1 43 ? 14.89289 -9.59229 56.99131 1.000 8.57523 43 VAL C C 1
ATOM 5196 O O . VAL C 1 43 ? 15.29266 -10.14314 55.96943 1.000 8.94792 43 VAL C O 1
ATOM 5209 N N . ASP C 1 44 ? 13.75189 -8.91804 57.02278 1.000 8.57773 44 ASP C N 1
ATOM 5210 C CA . ASP C 1 44 ? 12.96915 -8.73975 55.81371 1.000 8.95640 44 ASP C CA 1
ATOM 5211 C C . ASP C 1 44 ? 13.81622 -8.15746 54.68790 1.000 8.75430 44 ASP C C 1
ATOM 5212 O O . ASP C 1 44 ? 13.81886 -8.67259 53.57203 1.000 8.94555 44 ASP C O 1
ATOM 5221 N N . LYS C 1 45 ? 14.53605 -7.07578 54.95899 1.000 8.88629 45 LYS C N 1
ATOM 5222 C CA . LYS C 1 45 ? 15.36901 -6.45757 53.93886 1.000 9.85405 45 LYS C CA 1
ATOM 5223 C C . LYS C 1 45 ? 16.43074 -7.42675 53.42102 1.000 9.07044 45 LYS C C 1
ATOM 5224 O O . LYS C 1 45 ? 16.77206 -7.40868 52.23821 1.000 8.86463 45 LYS C O 1
ATOM 5243 N N . MET C 1 46 ? 16.97197 -8.27556 54.29649 1.000 9.39503 46 MET C N 1
ATOM 5244 C CA . MET C 1 46 ? 18.01727 -9.20640 53.88351 1.000 9.09003 46 MET C CA 1
ATOM 5245 C C . MET C 1 46 ? 17.43976 -10.34128 53.04584 1.000 8.69861 46 MET C C 1
ATOM 5246 O O . MET C 1 46 ? 18.05157 -10.75707 52.07530 1.000 8.30415 46 MET C O 1
ATOM 5260 N N . ILE C 1 47 ? 16.26385 -10.84408 53.40659 1.000 8.71820 47 ILE C N 1
ATOM 5261 C CA . ILE C 1 47 ? 15.57343 -11.83019 52.57723 1.000 10.01857 47 ILE C CA 1
ATOM 5262 C C . ILE C 1 47 ? 15.31225 -11.26971 51.17297 1.000 9.67282 47 ILE C C 1
ATOM 5263 O O . ILE C 1 47 ? 15.52533 -11.94362 50.16094 1.000 9.33589 47 ILE C O 1
ATOM 5279 N N . VAL C 1 48 ? 14.83633 -10.02591 51.09703 1.000 10.35853 48 VAL C N 1
ATOM 5280 C CA . VAL C 1 48 ? 14.58109 -9.38414 49.80863 1.000 10.67671 48 VAL C CA 1
ATOM 5281 C C . VAL C 1 48 ? 15.86744 -9.24296 49.01332 1.000 9.72595 48 VAL C C 1
ATOM 5282 O O . VAL C 1 48 ? 15.90026 -9.49579 47.81348 1.000 9.71184 48 VAL C O 1
ATOM 5295 N N . MET C 1 49 ? 16.93435 -8.80949 49.66372 1.000 9.93007 49 MET C N 1
ATOM 5296 C CA . MET C 1 49 ? 18.22404 -8.73064 48.99444 1.000 9.99619 49 MET C CA 1
ATOM 5297 C C . MET C 1 49 ? 18.64184 -10.09465 48.46762 1.000 9.51334 49 MET C C 1
ATOM 5298 O O . MET C 1 49 ? 19.16411 -10.20920 47.37080 1.000 9.49617 49 MET C O 1
ATOM 5312 N N . GLY C 1 50 ? 18.43182 -11.13975 49.25426 1.000 10.73890 50 GLY C N 1
ATOM 5313 C CA . GLY C 1 50 ? 18.83478 -12.46666 48.84178 1.000 10.40376 50 GLY C CA 1
ATOM 5314 C C . GLY C 1 50 ? 18.02757 -12.98486 47.67925 1.000 10.14160 50 GLY C C 1
ATOM 5315 O O . GLY C 1 50 ? 18.55243 -13.66824 46.80805 1.000 10.65591 50 GLY C O 1
ATOM 5319 N N . ALA C 1 51 ? 16.73407 -12.68217 47.66199 1.000 10.17578 51 ALA C N 1
ATOM 5320 C CA . ALA C 1 51 ? 15.90046 -13.06062 46.52986 1.000 10.71855 51 ALA C CA 1
ATOM 5321 C C . ALA C 1 51 ? 16.24440 -12.28489 45.26474 1.000 11.80680 51 ALA C C 1
ATOM 5322 O O . ALA C 1 51 ? 15.81276 -12.68027 44.18749 1.000 13.37042 51 ALA C O 1
ATOM 5329 N N . ALA C 1 52 ? 16.99645 -11.18941 45.37413 1.000 11.49376 52 ALA C N 1
ATOM 5330 C CA . ALA C 1 52 ? 17.47316 -10.43809 44.23707 1.000 11.17976 52 ALA C CA 1
ATOM 5331 C C . ALA C 1 52 ? 18.80876 -10.93452 43.71026 1.000 11.86079 52 ALA C C 1
ATOM 5332 O O . ALA C 1 52 ? 19.22986 -10.50167 42.63819 1.000 11.51750 52 ALA C O 1
ATOM 5339 N N . MET C 1 53 ? 19.47161 -11.82421 44.42895 1.000 11.48314 53 MET C N 1
ATOM 5340 C CA . MET C 1 53 ? 20.77145 -12.32230 44.01451 1.000 11.45212 53 MET C CA 1
ATOM 5341 C C . MET C 1 53 ? 20.64171 -13.37227 42.91611 1.000 11.39257 53 MET C C 1
ATOM 5342 O O . MET C 1 53 ? 19.64179 -14.07945 42.81355 1.000 12.48427 53 MET C O 1
ATOM 5356 N N . ASP C 1 54 ? 21.66775 -13.45294 42.07736 1.000 11.78130 54 ASP C N 1
ATOM 5357 C CA . ASP C 1 54 ? 21.72821 -14.51715 41.09641 1.000 12.91001 54 ASP C CA 1
ATOM 5358 C C . ASP C 1 54 ? 21.84213 -15.85603 41.80628 1.000 11.75072 54 ASP C C 1
ATOM 5359 O O . ASP C 1 54 ? 22.70316 -16.04774 42.65735 1.000 10.82612 54 ASP C O 1
ATOM 5368 N N . SER C 1 55 ? 20.99019 -16.79985 41.42761 1.000 10.89483 55 SER C N 1
ATOM 5369 C CA . SER C 1 55 ? 21.12369 -18.15164 41.93252 1.000 11.03753 55 SER C CA 1
ATOM 5370 C C . SER C 1 55 ? 22.55141 -18.66051 41.81771 1.000 10.71509 55 SER C C 1
ATOM 5371 O O . SER C 1 55 ? 23.05149 -19.32242 42.71483 1.000 11.07965 55 SER C O 1
ATOM 5379 N N . ALA C 1 56 ? 23.22168 -18.37934 40.71922 1.000 10.30006 56 ALA C N 1
ATOM 5380 C CA . ALA C 1 56 ? 24.56447 -18.89502 40.53834 1.000 11.16855 56 ALA C CA 1
ATOM 5381 C C . ALA C 1 56 ? 25.50257 -18.32232 41.58768 1.000 10.56315 56 ALA C C 1
ATOM 5382 O O . ALA C 1 56 ? 26.34667 -19.03459 42.13826 1.000 10.43841 56 ALA C O 1
ATOM 5389 N N . ALA C 1 57 ? 25.36809 -17.04130 41.87162 1.000 11.63453 57 ALA C N 1
ATOM 5390 C CA . ALA C 1 57 ? 26.19366 -16.42082 42.90216 1.000 11.65422 57 ALA C CA 1
ATOM 5391 C C . ALA C 1 57 ? 25.88241 -16.99153 44.27363 1.000 10.97532 57 ALA C C 1
ATOM 5392 O O . ALA C 1 57 ? 26.79523 -17.27135 45.05376 1.000 10.64903 57 ALA C O 1
ATOM 5399 N N . LEU C 1 58 ? 24.60008 -17.17956 44.57750 1.000 10.73101 58 LEU C N 1
ATOM 5400 C CA . LEU C 1 58 ? 24.19155 -17.73908 45.85970 1.000 11.03628 58 LEU C CA 1
ATOM 5401 C C . LEU C 1 58 ? 24.77321 -19.12047 46.06522 1.000 10.31816 58 LEU C C 1
ATOM 5402 O O . LEU C 1 58 ? 25.26535 -19.43911 47.14661 1.000 10.24081 58 LEU C O 1
ATOM 5418 N N . LYS C 1 59 ? 24.71264 -19.97173 45.04120 1.000 10.68786 59 LYS C N 1
ATOM 5419 C CA . LYS C 1 59 ? 25.20270 -21.33984 45.19015 1.000 10.74644 59 LYS C CA 1
ATOM 5420 C C . LYS C 1 59 ? 26.71235 -21.35343 45.39468 1.000 10.31803 59 LYS C C 1
ATOM 5421 O O . LYS C 1 59 ? 27.21337 -22.14118 46.17715 1.000 10.82950 59 LYS C O 1
ATOM 5440 N N . ALA C 1 60 ? 27.43652 -20.45038 44.73886 1.000 10.34658 60 ALA C N 1
ATOM 5441 C CA . ALA C 1 60 ? 28.87020 -20.33563 44.95706 1.000 10.61316 60 ALA C CA 1
ATOM 5442 C C . ALA C 1 60 ? 29.17005 -19.79887 46.34248 1.000 10.59975 60 ALA C C 1
ATOM 5443 O O . ALA C 1 60 ? 30.11802 -20.24694 46.98758 1.000 12.28068 60 ALA C O 1
ATOM 5450 N N . GLY C 1 61 ? 28.37902 -18.84348 46.81820 1.000 9.90978 61 GLY C N 1
ATOM 5451 C CA . GLY C 1 61 ? 28.50114 -18.41188 48.19760 1.000 9.70632 61 GLY C CA 1
ATOM 5452 C C . GLY C 1 61 ? 28.26048 -19.53397 49.18357 1.000 9.28364 61 GLY C C 1
ATOM 5453 O O . GLY C 1 61 ? 29.00093 -19.70383 50.14449 1.000 9.82669 61 GLY C O 1
ATOM 5457 N N . ALA C 1 62 ? 27.22029 -20.31358 48.96244 1.000 9.16051 62 ALA C N 1
ATOM 5458 C CA . ALA C 1 62 ? 26.94641 -21.45251 49.82309 1.000 9.97408 62 ALA C CA 1
ATOM 5459 C C . ALA C 1 62 ? 28.09906 -22.44034 49.83494 1.000 12.24667 62 ALA C C 1
ATOM 5460 O O . ALA C 1 62 ? 28.46553 -22.96500 50.89624 1.000 12.40605 62 ALA C O 1
ATOM 5467 N N . GLU C 1 63 ? 28.66905 -22.72243 48.65699 1.000 12.24904 63 GLU C N 1
ATOM 5468 C CA . GLU C 1 63 ? 29.78812 -23.64691 48.55638 1.000 12.51392 63 GLU C CA 1
ATOM 5469 C C . GLU C 1 63 ? 31.01947 -23.10620 49.26234 1.000 11.39753 63 GLU C C 1
ATOM 5470 O O . GLU C 1 63 ? 31.75800 -23.86183 49.88119 1.000 11.72996 63 GLU C O 1
ATOM 5482 N N . ALA C 1 64 ? 31.26490 -21.80319 49.15681 1.000 11.19816 64 ALA C N 1
ATOM 5483 C CA . ALA C 1 64 ? 32.41434 -21.20947 49.82211 1.000 10.25798 64 ALA C CA 1
ATOM 5484 C C . ALA C 1 64 ? 32.31693 -21.36740 51.34278 1.000 10.72130 64 ALA C C 1
ATOM 5485 O O . ALA C 1 64 ? 33.31259 -21.65569 52.00526 1.000 10.78774 64 ALA C O 1
ATOM 5492 N N . HIS C 1 65 ? 31.12323 -21.18113 51.90714 1.000 9.86034 65 HIS C N 1
ATOM 5493 C CA . HIS C 1 65 ? 30.96551 -21.26829 53.35346 1.000 10.35503 65 HIS C CA 1
ATOM 5494 C C . HIS C 1 65 ? 31.00156 -22.71037 53.83461 1.000 10.19981 65 HIS C C 1
ATOM 5495 O O . HIS C 1 65 ? 31.52163 -23.00167 54.90862 1.000 10.57187 65 HIS C O 1
ATOM 5509 N N . HIS C 1 66 ? 30.46236 -23.63397 53.05778 1.000 11.13192 66 HIS C N 1
ATOM 5510 C CA . HIS C 1 66 ? 30.59792 -25.04493 53.38291 1.000 11.30530 66 HIS C CA 1
ATOM 5511 C C . HIS C 1 66 ? 32.07884 -25.45318 53.41416 1.000 10.60791 66 HIS C C 1
ATOM 5512 O O . HIS C 1 66 ? 32.53693 -26.12542 54.33637 1.000 10.81421 66 HIS C O 1
ATOM 5526 N N . LYS C 1 67 ? 32.83863 -25.03983 52.40496 1.000 11.09949 67 LYS C N 1
ATOM 5527 C CA . LYS C 1 67 ? 34.27897 -25.25247 52.41010 1.000 11.91920 67 LYS C CA 1
ATOM 5528 C C . LYS C 1 67 ? 34.92273 -24.60692 53.63751 1.000 12.08223 67 LYS C C 1
ATOM 5529 O O . LYS C 1 67 ? 35.75965 -25.21869 54.30312 1.000 11.72010 67 LYS C O 1
ATOM 5548 N N . ALA C 1 68 ? 34.55191 -23.35749 53.94229 1.000 11.78515 68 ALA C N 1
ATOM 5549 C CA . ALA C 1 68 ? 35.11482 -22.66208 55.09553 1.000 11.05043 68 ALA C CA 1
ATOM 5550 C C . ALA C 1 68 ? 34.84709 -23.41958 56.37951 1.000 10.64815 68 ALA C C 1
ATOM 5551 O O . ALA C 1 68 ? 35.72083 -23.50791 57.24334 1.000 11.99179 68 ALA C O 1
ATOM 5558 N N . ILE C 1 69 ? 33.65454 -23.96511 56.53018 1.000 10.73123 69 ILE C N 1
ATOM 5559 C CA . ILE C 1 69 ? 33.30273 -24.67673 57.75079 1.000 11.29669 69 ILE C CA 1
ATOM 5560 C C . ILE C 1 69 ? 34.18730 -25.88512 57.92640 1.000 12.44235 69 ILE C C 1
ATOM 5561 O O . ILE C 1 69 ? 34.58142 -26.22438 59.04671 1.000 12.08849 69 ILE C O 1
ATOM 5577 N N . GLY C 1 70 ? 34.50995 -26.55865 56.82314 1.000 12.69869 70 GLY C N 1
ATOM 5578 C CA . GLY C 1 70 ? 35.32107 -27.76575 56.89223 1.000 13.05343 70 GLY C CA 1
ATOM 5579 C C . GLY C 1 70 ? 36.73210 -27.56126 57.40169 1.000 12.74418 70 GLY C C 1
ATOM 5580 O O . GLY C 1 70 ? 37.34726 -28.51074 57.84845 1.000 12.86980 70 GLY C O 1
ATOM 5584 N N . SER C 1 71 ? 37.25112 -26.34480 57.34032 1.000 13.08992 71 SER C N 1
ATOM 5585 C CA . SER C 1 71 ? 38.64780 -26.06007 57.62976 1.000 12.34813 71 SER C CA 1
ATOM 5586 C C . SER C 1 71 ? 38.83239 -25.14885 58.83292 1.000 12.60601 71 SER C C 1
ATOM 5587 O O . SER C 1 71 ? 39.91806 -24.62077 59.02509 1.000 14.17077 71 SER C O 1
ATOM 5595 N N . ILE C 1 72 ? 37.81138 -24.97440 59.67174 1.000 13.15316 72 ILE C N 1
ATOM 5596 C CA . ILE C 1 72 ? 37.97410 -24.16824 60.88203 1.000 12.51886 72 ILE C CA 1
ATOM 5597 C C . ILE C 1 72 ? 38.97628 -24.81886 61.82305 1.000 13.57685 72 ILE C C 1
ATOM 5598 O O . ILE C 1 72 ? 39.07770 -26.04902 61.89992 1.000 14.23997 72 ILE C O 1
ATOM 5614 N N . ASP C 1 73 ? 39.66629 -23.98977 62.59406 1.000 12.83652 73 ASP C N 1
ATOM 5615 C CA . ASP C 1 73 ? 40.59724 -24.45162 63.61971 1.000 12.71094 73 ASP C CA 1
ATOM 5616 C C . ASP C 1 73 ? 39.85452 -24.71180 64.92427 1.000 13.50287 73 ASP C C 1
ATOM 5617 O O . ASP C 1 73 ? 38.62644 -24.68034 64.98281 1.000 14.30064 73 ASP C O 1
ATOM 5626 N N . ALA C 1 74 ? 40.59825 -24.99981 65.98705 1.000 14.64355 74 ALA C N 1
ATOM 5627 C CA . ALA C 1 74 ? 39.99810 -25.26061 67.28472 1.000 15.23475 74 ALA C CA 1
ATOM 5628 C C . ALA C 1 74 ? 39.29667 -24.03927 67.85453 1.000 15.94880 74 ALA C C 1
ATOM 5629 O O . ALA C 1 74 ? 38.45896 -24.18891 68.74131 1.000 16.82692 74 ALA C O 1
ATOM 5636 N N . LYS C 1 75 ? 39.64140 -22.84553 67.38300 1.000 15.39326 75 LYS C N 1
ATOM 5637 C CA . LYS C 1 75 ? 38.98848 -21.61008 67.77153 1.000 14.35223 75 LYS C CA 1
ATOM 5638 C C . LYS C 1 75 ? 37.80374 -21.28239 66.87533 1.000 12.52398 75 LYS C C 1
ATOM 5639 O O . LYS C 1 75 ? 37.18732 -20.24071 67.05837 1.000 11.73428 75 LYS C O 1
ATOM 5658 N N . GLY C 1 76 ? 37.48284 -22.14062 65.91694 1.000 12.82129 76 GLY C N 1
ATOM 5659 C CA . GLY C 1 76 ? 36.41968 -21.89463 64.96703 1.000 11.95426 76 GLY C CA 1
ATOM 5660 C C . GLY C 1 76 ? 36.76080 -20.99063 63.80596 1.000 11.52476 76 GLY C C 1
ATOM 5661 O O . GLY C 1 76 ? 35.84721 -20.60620 63.07844 1.000 11.72205 76 GLY C O 1
ATOM 5665 N N . VAL C 1 77 ? 38.02601 -20.63655 63.61134 1.000 10.44513 77 VAL C N 1
ATOM 5666 C CA . VAL C 1 77 ? 38.43060 -19.72013 62.55965 1.000 10.74209 77 VAL C CA 1
ATOM 5667 C C . VAL C 1 77 ? 38.83909 -20.50785 61.32717 1.000 11.25881 77 VAL C C 1
ATOM 5668 O O . VAL C 1 77 ? 39.75402 -21.32450 61.37979 1.000 11.24857 77 VAL C O 1
ATOM 5681 N N . THR C 1 78 ? 38.19340 -20.22690 60.20407 1.000 11.18334 78 THR C N 1
ATOM 5682 C CA . THR C 1 78 ? 38.54260 -20.82969 58.92787 1.000 11.72377 78 THR C CA 1
ATOM 5683 C C . THR C 1 78 ? 39.89538 -20.30944 58.44720 1.000 11.13716 78 THR C C 1
ATOM 5684 O O . THR C 1 78 ? 40.45426 -19.36954 58.98427 1.000 11.86371 78 THR C O 1
ATOM 5695 N N . THR C 1 79 ? 40.41249 -20.93328 57.39973 1.000 11.53855 79 THR C N 1
ATOM 5696 C CA . THR C 1 79 ? 41.66778 -20.50091 56.82905 1.000 12.02306 79 THR C CA 1
ATOM 5697 C C . THR C 1 79 ? 41.51198 -19.20478 56.03103 1.000 11.56467 79 THR C C 1
ATOM 5698 O O . THR C 1 79 ? 40.44476 -18.84601 55.56553 1.000 11.44352 79 THR C O 1
ATOM 5709 N N . LEU C 1 80 ? 42.63248 -18.52982 55.83872 1.000 11.14782 80 LEU C N 1
ATOM 5710 C CA . LEU C 1 80 ? 42.64627 -17.29497 55.07097 1.000 12.01088 80 LEU C CA 1
ATOM 5711 C C . LEU C 1 80 ? 42.25553 -17.53108 53.62321 1.000 12.89311 80 LEU C C 1
ATOM 5712 O O . LEU C 1 80 ? 41.63189 -16.67316 53.00407 1.000 12.80941 80 LEU C O 1
ATOM 5728 N N . ALA C 1 81 ? 42.64527 -18.67025 53.05327 1.000 13.13425 81 ALA C N 1
ATOM 5729 C CA . ALA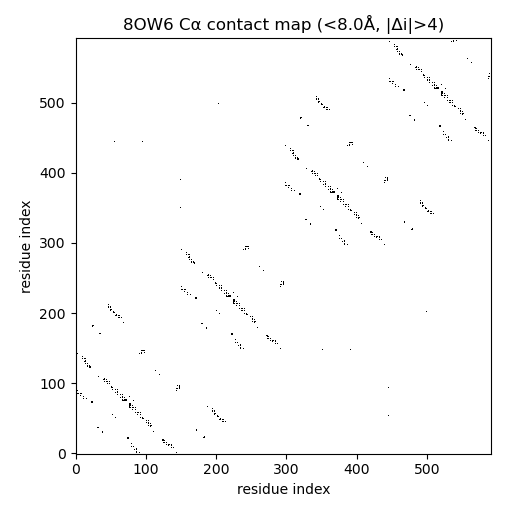 C 1 81 ? 42.28890 -18.93799 51.67121 1.000 14.23927 81 ALA C CA 1
ATOM 5730 C C . ALA C 1 81 ? 40.78326 -19.11951 51.52152 1.000 13.96676 81 ALA C C 1
ATOM 5731 O O . ALA C 1 81 ? 40.18627 -18.63214 50.56129 1.000 13.77550 81 ALA C O 1
ATOM 5738 N N . ASP C 1 82 ? 40.16949 -19.81759 52.47001 1.000 13.18284 82 ASP C N 1
ATOM 5739 C CA . ASP C 1 82 ? 38.73494 -20.05805 52.42323 1.000 12.09002 82 ASP C CA 1
ATOM 5740 C C . ASP C 1 82 ? 37.96133 -18.79953 52.77350 1.000 12.27897 82 ASP C C 1
ATOM 5741 O O . ASP C 1 82 ? 36.89794 -18.54196 52.21545 1.000 11.90689 82 ASP C O 1
ATOM 5750 N N . TYR C 1 83 ? 38.47367 -18.01562 53.70301 1.000 11.15539 83 TYR C N 1
ATOM 5751 C CA . TYR C 1 83 ? 37.91711 -16.69999 53.94701 1.000 11.55002 83 TYR C CA 1
ATOM 5752 C C . TYR C 1 83 ? 37.91511 -15.87638 52.66566 1.000 11.58493 83 TYR C C 1
ATOM 5753 O O . TYR C 1 83 ? 36.94343 -15.16877 52.37634 1.000 11.31470 83 TYR C O 1
ATOM 5771 N N . GLU C 1 84 ? 38.97417 -15.97370 51.86023 1.000 11.28181 84 GLU C N 1
ATOM 5772 C CA . GLU C 1 84 ? 39.03000 -15.15567 50.65668 1.000 12.36448 84 GLU C CA 1
ATOM 5773 C C . GLU C 1 84 ? 37.99017 -15.60595 49.64602 1.000 11.36936 84 GLU C C 1
ATOM 5774 O O . GLU C 1 84 ? 37.36635 -14.78448 48.98052 1.000 12.11645 84 GLU C O 1
ATOM 5786 N N . ALA C 1 85 ? 37.81088 -16.90563 49.52058 1.000 11.64510 85 ALA C N 1
ATOM 5787 C CA . ALA C 1 85 ? 36.76716 -17.44873 48.67139 1.000 13.11814 85 ALA C CA 1
ATOM 5788 C C . ALA C 1 85 ? 35.39512 -16.97892 49.12353 1.000 13.33242 85 ALA C C 1
ATOM 5789 O O . ALA C 1 85 ? 34.54733 -16.61595 48.30390 1.000 12.22624 85 ALA C O 1
ATOM 5796 N N . VAL C 1 86 ? 35.15930 -16.97696 50.42977 1.000 11.66460 86 VAL C N 1
ATOM 5797 C CA . VAL C 1 86 ? 33.92629 -16.41274 50.97342 1.000 10.21886 86 VAL C CA 1
ATOM 5798 C C . VAL C 1 86 ? 33.75990 -14.96770 50.53804 1.000 10.62408 86 VAL C C 1
ATOM 5799 O O . VAL C 1 86 ? 32.71111 -14.58074 50.03471 1.000 10.31456 86 VAL C O 1
ATOM 5812 N N . ASN C 1 87 ? 34.78101 -14.14304 50.73662 1.000 10.10001 87 ASN C N 1
ATOM 5813 C CA . ASN C 1 87 ? 34.64318 -12.74464 50.38327 1.000 10.96392 87 ASN C CA 1
ATOM 5814 C C . ASN C 1 87 ? 34.40920 -12.56804 48.89166 1.000 10.77050 87 ASN C C 1
ATOM 5815 O O . ASN C 1 87 ? 33.56323 -11.77396 48.48471 1.000 11.14297 87 ASN C O 1
ATOM 5826 N N . ALA C 1 88 ? 35.14705 -13.29393 48.06132 1.000 11.05947 88 ALA C N 1
ATOM 5827 C CA . ALA C 1 88 ? 34.91794 -13.21097 46.62118 1.000 11.49331 88 ALA C CA 1
ATOM 5828 C C . ALA C 1 88 ? 33.48592 -13.56512 46.27351 1.000 11.01557 88 ALA C C 1
ATOM 5829 O O . ALA C 1 88 ? 32.83428 -12.87229 45.49961 1.000 11.16703 88 ALA C O 1
ATOM 5836 N N . ALA C 1 89 ? 32.98820 -14.65183 46.84582 1.000 11.51101 89 ALA C N 1
ATOM 5837 C CA . ALA C 1 89 ? 31.62585 -15.09443 46.57684 1.000 11.25088 89 ALA C CA 1
ATOM 5838 C C . ALA C 1 89 ? 30.59854 -14.08966 47.05940 1.000 10.46713 89 ALA C C 1
ATOM 5839 O O . ALA C 1 89 ? 29.64396 -13.79874 46.34651 1.000 10.26989 89 ALA C O 1
ATOM 5846 N N . ILE C 1 90 ? 30.76119 -13.57488 48.28570 1.000 9.88622 90 ILE C N 1
ATOM 5847 C CA . ILE C 1 90 ? 29.85272 -12.55894 48.79826 1.000 10.05341 90 ILE C CA 1
ATOM 5848 C C . ILE C 1 90 ? 29.88058 -11.31421 47.92620 1.000 10.31325 90 ILE C C 1
ATOM 5849 O O . ILE C 1 90 ? 28.84300 -10.71331 47.66640 1.000 9.82789 90 ILE C O 1
ATOM 5865 N N . GLY C 1 91 ? 31.07485 -10.89408 47.49018 1.000 9.93370 91 GLY C N 1
ATOM 5866 C CA . GLY C 1 91 ? 31.16975 -9.77379 46.57905 1.000 10.54514 91 GLY C CA 1
ATOM 5867 C C . GLY C 1 91 ? 30.36197 -9.97226 45.30735 1.000 10.34391 91 GLY C C 1
ATOM 5868 O O . GLY C 1 91 ? 29.68688 -9.05278 44.84760 1.000 10.68499 91 GLY C O 1
ATOM 5872 N N . HIS C 1 92 ? 30.41073 -11.17443 44.73315 1.000 10.23222 92 HIS C N 1
ATOM 5873 C CA . HIS C 1 92 ? 29.62685 -11.45065 43.54351 1.000 11.70390 92 HIS C CA 1
ATOM 5874 C C . HIS C 1 92 ? 28.13119 -11.55278 43.86512 1.000 11.83647 92 HIS C C 1
ATOM 5875 O O . HIS C 1 92 ? 27.29352 -11.15053 43.04880 1.000 11.22036 92 HIS C O 1
ATOM 5890 N N . MET C 1 93 ? 27.77265 -12.08659 45.03235 1.000 10.89635 93 MET C N 1
ATOM 5891 C CA . MET C 1 93 ? 26.38699 -12.02390 45.45957 1.000 10.25026 93 MET C CA 1
ATOM 5892 C C . MET C 1 93 ? 25.88149 -10.58716 45.60727 1.000 11.08871 93 MET C C 1
ATOM 5893 O O . MET C 1 93 ? 24.79505 -10.25288 45.11953 1.000 10.00234 93 MET C O 1
ATOM 5907 N N . VAL C 1 94 ? 26.61616 -9.74482 46.33415 1.000 10.79851 94 VAL C N 1
ATOM 5908 C CA . VAL C 1 94 ? 26.17316 -8.36861 46.54025 1.000 10.77459 94 VAL C CA 1
ATOM 5909 C C . VAL C 1 94 ? 26.06495 -7.64799 45.20913 1.000 11.03508 94 VAL C C 1
ATOM 5910 O O . VAL C 1 94 ? 25.11165 -6.89685 44.96342 1.000 11.44009 94 VAL C O 1
ATOM 5923 N N . ALA C 1 95 ? 27.05568 -7.85321 44.33125 1.000 10.51567 95 ALA C N 1
ATOM 5924 C CA . ALA C 1 95 ? 27.00496 -7.25734 43.00001 1.000 11.04082 95 ALA C CA 1
ATOM 5925 C C . ALA C 1 95 ? 25.69918 -7.58454 42.30098 1.000 11.09927 95 ALA C C 1
ATOM 5926 O O . ALA C 1 95 ? 25.07366 -6.70777 41.72074 1.000 12.48899 95 ALA C O 1
ATOM 5933 N N . SER C 1 96 ? 25.25657 -8.83442 42.37301 1.000 10.37637 96 SER C N 1
ATOM 5934 C CA . SER C 1 96 ? 24.06181 -9.25279 41.63986 1.000 10.70216 96 SER C CA 1
ATOM 5935 C C . SER C 1 96 ? 22.77397 -8.71028 42.25523 1.000 11.40524 96 SER C C 1
ATOM 5936 O O . SER C 1 96 ? 21.79845 -8.48518 41.54474 1.000 12.51847 96 SER C O 1
ATOM 5944 N N . ALA C 1 97 ? 22.74752 -8.48426 43.56726 1.000 12.34756 97 ALA C N 1
ATOM 5945 C CA . ALA C 1 97 ? 21.55728 -7.94683 44.21730 1.000 12.18006 97 ALA C CA 1
ATOM 5946 C C . ALA C 1 97 ? 21.33104 -6.47581 43.90687 1.000 12.46917 97 ALA C C 1
ATOM 5947 O O . ALA C 1 97 ? 20.20028 -6.01774 43.97946 1.000 12.50646 97 ALA C O 1
ATOM 5954 N N . GLY C 1 98 ? 22.36814 -5.73367 43.55807 1.000 12.02611 98 GLY C N 1
ATOM 5955 C CA . GLY C 1 98 ? 22.22949 -4.33075 43.26579 1.000 12.32325 98 GLY C CA 1
ATOM 5956 C C . GLY C 1 98 ? 22.41648 -3.45563 44.48520 1.000 13.26805 98 GLY C C 1
ATOM 5957 O O . GLY C 1 98 ? 22.42676 -3.91571 45.61404 1.000 12.64144 98 GLY C O 1
ATOM 5961 N N . GLU C 1 99 ? 22.53360 -2.14363 44.22564 1.000 12.94601 99 GLU C N 1
ATOM 5962 C CA . GLU C 1 99 ? 22.81891 -1.17257 45.26445 1.000 12.66709 99 GLU C CA 1
ATOM 5963 C C . GLU C 1 99 ? 21.60491 -0.86703 46.12839 1.000 11.97302 99 GLU C C 1
ATOM 5964 O O . GLU C 1 99 ? 21.72797 -0.76259 47.35547 1.000 12.27461 99 GLU C O 1
ATOM 5976 N N . SER C 1 100 ? 20.43692 -0.70536 45.51686 1.000 11.33011 100 SER C N 1
ATOM 5977 C CA . SER C 1 100 ? 19.25658 -0.30624 46.27340 1.000 12.36964 100 SER C CA 1
ATOM 5978 C C . SER C 1 100 ? 18.94868 -1.28452 47.40565 1.000 11.54258 100 SER C C 1
ATOM 5979 O O . SER C 1 100 ? 18.71525 -0.88236 48.54064 1.000 11.61450 100 SER C O 1
ATOM 5987 N N . LYS C 1 101 ? 18.93428 -2.57712 47.09931 1.000 12.17420 101 LYS C N 1
ATOM 5988 C CA . LYS C 1 101 ? 18.52954 -3.58587 48.06143 1.000 11.74215 101 LYS C CA 1
ATOM 5989 C C . LYS C 1 101 ? 19.60484 -3.86159 49.09591 1.000 11.28545 101 LYS C C 1
ATOM 5990 O O . LYS C 1 101 ? 19.28736 -4.25593 50.22015 1.000 11.25907 101 LYS C O 1
ATOM 6009 N N . THR C 1 102 ? 20.86539 -3.65780 48.73341 1.000 10.62803 102 THR C N 1
ATOM 6010 C CA . THR C 1 102 ? 21.95250 -3.69018 49.70052 1.000 10.12935 102 THR C CA 1
ATOM 6011 C C . THR C 1 102 ? 21.87563 -2.49633 50.64294 1.000 10.88759 102 THR C C 1
ATOM 6012 O O . THR C 1 102 ? 21.98569 -2.64509 51.85715 1.000 10.20458 102 THR C O 1
ATOM 6023 N N . MET C 1 103 ? 21.67649 -1.29479 50.10531 1.000 11.68961 103 MET C N 1
ATOM 6024 C CA . MET C 1 103 ? 21.54574 -0.14594 50.98707 1.000 11.54935 103 MET C CA 1
ATOM 6025 C C . MET C 1 103 ? 20.32309 -0.25722 51.87570 1.000 10.64769 103 MET C C 1
ATOM 6026 O O . MET C 1 103 ? 20.34844 0.22049 52.99434 1.000 11.10337 103 MET C O 1
ATOM 6040 N N . ASP C 1 104 ? 19.24941 -0.87529 51.41057 1.000 10.69788 104 ASP C N 1
ATOM 6041 C CA . ASP C 1 104 ? 18.08844 -1.05957 52.27224 1.000 11.96331 104 ASP C CA 1
ATOM 6042 C C . ASP C 1 104 ? 18.44603 -1.86314 53.52269 1.000 11.77686 104 ASP C C 1
ATOM 6043 O O . ASP C 1 104 ? 17.85721 -1.65157 54.58648 1.000 11.01530 104 ASP C O 1
ATOM 6052 N N . VAL C 1 105 ? 19.42095 -2.77640 53.41999 1.000 11.48214 105 VAL C N 1
ATOM 6053 C CA . VAL C 1 105 ? 19.87749 -3.52894 54.59181 1.000 10.73524 105 VAL C CA 1
ATOM 6054 C C . VAL C 1 105 ? 20.63924 -2.62153 55.53816 1.000 9.40865 105 VAL C C 1
ATOM 6055 O O . VAL C 1 105 ? 20.35288 -2.56220 56.71813 1.000 9.91641 105 VAL C O 1
ATOM 6068 N N . TYR C 1 106 ? 21.62094 -1.88526 55.02599 1.000 9.79584 106 TYR C N 1
ATOM 6069 C CA . TYR C 1 106 ? 22.29652 -0.88418 55.83761 1.000 9.69975 106 TYR C CA 1
ATOM 6070 C C . TYR C 1 106 ? 21.28579 0.02886 56.50840 1.000 10.52205 106 TYR C C 1
ATOM 6071 O O . TYR C 1 106 ? 21.33968 0.24529 57.71043 1.000 10.57995 106 TYR C O 1
ATOM 6089 N N . ASN C 1 107 ? 20.34787 0.57330 55.73472 1.000 11.00088 107 ASN C N 1
ATOM 6090 C CA . ASN C 1 107 ? 19.40011 1.52866 56.28627 1.000 11.17536 107 ASN C CA 1
ATOM 6091 C C . ASN C 1 107 ? 18.60409 0.92377 57.42464 1.000 10.23996 107 ASN C C 1
ATOM 6092 O O . ASN C 1 107 ? 18.36505 1.58834 58.42483 1.000 10.15412 107 ASN C O 1
ATOM 6103 N N . ALA C 1 108 ? 18.19438 -0.33195 57.29978 1.000 11.15070 108 ALA C N 1
ATOM 6104 C CA . ALA C 1 108 ? 17.44399 -0.97999 58.37195 1.000 11.61766 108 ALA C CA 1
ATOM 6105 C C . ALA C 1 108 ? 18.29134 -1.15408 59.63553 1.000 11.35014 108 ALA C C 1
ATOM 6106 O O . ALA C 1 108 ? 17.82264 -0.90473 60.74638 1.000 11.03834 108 ALA C O 1
ATOM 6113 N N . PHE C 1 109 ? 19.53951 -1.58099 59.49529 1.000 10.38450 109 PHE C N 1
ATOM 6114 C CA . PHE C 1 109 ? 20.40076 -1.69779 60.67177 1.000 11.06040 109 PHE C CA 1
ATOM 6115 C C . PHE C 1 109 ? 20.74924 -0.34278 61.27864 1.000 10.05234 109 PHE C C 1
ATOM 6116 O O . PHE C 1 109 ? 21.02359 -0.25537 62.46591 1.000 10.08016 109 PHE C O 1
ATOM 6133 N N . ALA C 1 110 ? 20.73038 0.71195 60.47348 1.000 10.24400 110 ALA C N 1
ATOM 6134 C CA . ALA C 1 110 ? 20.95020 2.05973 60.98061 1.000 10.82502 110 ALA C CA 1
ATOM 6135 C C . ALA C 1 110 ? 19.92722 2.43190 62.02987 1.000 10.58389 110 ALA C C 1
ATOM 6136 O O . ALA C 1 110 ? 20.20783 3.24421 62.89268 1.000 10.43043 110 ALA C O 1
ATOM 6143 N N . GLY C 1 111 ? 18.74808 1.83181 61.97754 1.000 11.35975 111 GLY C N 1
ATOM 6144 C CA . GLY C 1 111 ? 17.73797 2.11674 62.97618 1.000 12.76454 111 GLY C CA 1
ATOM 6145 C C . GLY C 1 111 ? 18.04385 1.59521 64.36107 1.000 11.75545 111 GLY C C 1
ATOM 6146 O O . GLY C 1 111 ? 17.40199 2.00659 65.31700 1.000 13.03146 111 GLY C O 1
ATOM 6150 N N . PHE C 1 112 ? 19.00676 0.68998 64.48734 1.000 11.28602 112 PHE C N 1
ATOM 6151 C CA . PHE C 1 112 ? 19.38580 0.16108 65.77994 1.000 10.79012 112 PHE C CA 1
ATOM 6152 C C . PHE C 1 112 ? 20.43453 1.00518 66.49081 1.000 11.52618 112 PHE C C 1
ATOM 6153 O O . PHE C 1 112 ? 20.72250 0.74723 67.66285 1.000 13.07836 112 PHE C O 1
ATOM 6170 N N . ASN C 1 113 ? 21.02754 1.98211 65.82427 1.000 11.61330 113 ASN C N 1
ATOM 6171 C CA . ASN C 1 113 ? 22.02990 2.83922 66.42722 1.000 12.52681 113 ASN C CA 1
ATOM 6172 C C . ASN C 1 113 ? 23.10854 2.00589 67.10971 1.000 12.09038 113 ASN C C 1
ATOM 6173 O O . ASN C 1 113 ? 23.47532 2.23723 68.26401 1.000 11.55988 113 ASN C O 1
ATOM 6184 N N . LEU C 1 114 ? 23.64125 1.04276 66.35541 1.000 11.62111 114 LEU C N 1
ATOM 6185 C CA . LEU C 1 114 ? 24.60463 0.09386 66.87103 1.000 10.02172 114 LEU C CA 1
ATOM 6186 C C . LEU C 1 114 ? 25.91049 0.75028 67.28474 1.000 10.47051 114 LEU C C 1
ATOM 6187 O O . LEU C 1 114 ? 26.65569 0.18431 68.07334 1.000 10.66947 114 LEU C O 1
ATOM 6203 N N . GLY C 1 115 ? 26.21374 1.94379 66.78544 1.000 11.44712 115 GLY C N 1
ATOM 6204 C CA . GLY C 1 115 ? 27.40744 2.62794 67.20981 1.000 11.04936 115 GLY C CA 1
ATOM 6205 C C . GLY C 1 115 ? 27.37486 3.11098 68.63995 1.000 11.11902 115 GLY C C 1
ATOM 6206 O O . GLY C 1 115 ? 28.41496 3.51517 69.16271 1.000 12.37883 115 GLY C O 1
ATOM 6210 N N . LYS C 1 116 ? 26.21364 3.07755 69.28246 1.000 11.78300 116 LYS C N 1
ATOM 6211 C CA . LYS C 1 116 ? 26.09360 3.54906 70.64449 1.000 12.19656 116 LYS C CA 1
ATOM 6212 C C . LYS C 1 116 ? 26.44538 2.49521 71.66627 1.000 13.00996 116 LYS C C 1
ATOM 6213 O O . LYS C 1 116 ? 26.65800 2.83564 72.82321 1.000 13.41121 116 LYS C O 1
ATOM 6232 N N . ASP C 1 117 ? 26.50738 1.22907 71.27884 1.000 11.49669 117 ASP C N 1
ATOM 6233 C CA . ASP C 1 117 ? 26.67918 0.15617 72.24364 1.000 10.58652 117 ASP C CA 1
ATOM 6234 C C . ASP C 1 117 ? 27.25720 -1.10692 71.61876 1.000 9.22659 117 ASP C C 1
ATOM 6235 O O . ASP C 1 117 ? 28.36030 -1.49848 71.96112 1.000 8.84913 117 ASP C O 1
ATOM 6244 N N . VAL C 1 118 ? 26.53631 -1.72662 70.69624 1.000 9.81101 118 VAL C N 1
ATOM 6245 C CA . VAL C 1 118 ? 26.92864 -3.01708 70.14747 1.000 9.63346 118 VAL C CA 1
ATOM 6246 C C . VAL C 1 118 ? 28.25842 -2.91394 69.42914 1.000 10.03957 118 VAL C C 1
ATOM 6247 O O . VAL C 1 118 ? 29.14396 -3.75370 69.61051 1.000 9.73293 118 VAL C O 1
ATOM 6260 N N . GLY C 1 119 ? 28.40166 -1.89827 68.57083 1.000 9.61697 119 GLY C N 1
ATOM 6261 C CA . GLY C 1 119 ? 29.63991 -1.65680 67.87346 1.000 9.41968 119 GLY C CA 1
ATOM 6262 C C . GLY C 1 119 ? 30.80712 -1.53423 68.82830 1.000 9.22826 119 GLY C C 1
ATOM 6263 O O . GLY C 1 119 ? 31.74785 -2.30553 68.77173 1.000 9.29315 119 GLY C O 1
ATOM 6267 N N . PRO C 1 120 ? 30.75476 -0.55198 69.72857 1.000 9.61529 120 PRO C N 1
ATOM 6268 C CA . PRO C 1 120 ? 31.82087 -0.41597 70.71750 1.000 10.00064 120 PRO C CA 1
ATOM 6269 C C . PRO C 1 120 ? 32.05068 -1.65163 71.56679 1.000 9.34938 120 PRO C C 1
ATOM 6270 O O . PRO C 1 120 ? 33.19379 -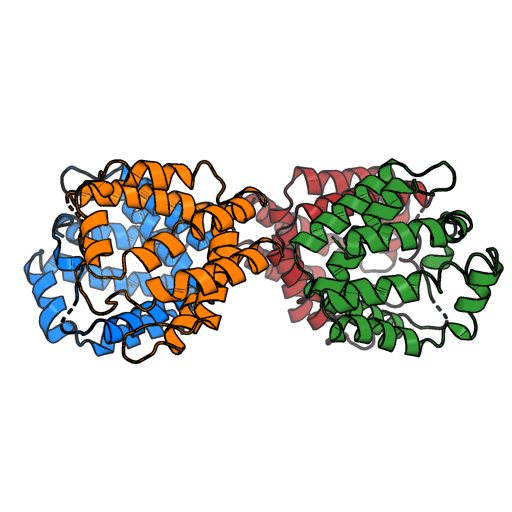1.96936 71.87885 1.000 9.96086 120 PRO C O 1
ATOM 6281 N N . TYR C 1 121 ? 30.99236 -2.36758 71.92659 1.000 9.03061 121 TYR C N 1
ATOM 6282 C CA . TYR C 1 121 ? 31.14574 -3.58175 72.71817 1.000 9.06191 121 TYR C CA 1
ATOM 6283 C C . TYR C 1 121 ? 31.90108 -4.64738 71.94483 1.000 9.22173 121 TYR C C 1
ATOM 6284 O O . TYR C 1 121 ? 32.85002 -5.22707 72.46482 1.000 9.09325 121 TYR C O 1
ATOM 6302 N N . MET C 1 122 ? 31.47691 -4.93045 70.70472 1.000 9.10623 122 MET C N 1
ATOM 6303 C CA . MET C 1 122 ? 32.19433 -5.88263 69.86640 1.000 9.14743 122 MET C CA 1
ATOM 6304 C C . MET C 1 122 ? 33.65167 -5.48712 69.69255 1.000 8.62224 122 MET C C 1
ATOM 6305 O O . MET C 1 122 ? 34.54404 -6.32904 69.77884 1.000 8.14103 122 MET C O 1
ATOM 6319 N N . MET C 1 123 ? 33.90448 -4.20869 69.42067 1.000 8.72572 123 MET C N 1
ATOM 6320 C CA . MET C 1 123 ? 35.27902 -3.76517 69.21505 1.000 9.64360 123 MET C CA 1
ATOM 6321 C C . MET C 1 123 ? 36.11768 -3.91621 70.47942 1.000 10.05840 123 MET C C 1
ATOM 6322 O O . MET C 1 123 ? 37.32099 -4.11864 70.39647 1.000 10.19821 123 MET C O 1
ATOM 6336 N N . SER C 1 124 ? 35.50757 -3.80317 71.65045 1.000 9.67793 124 SER C N 1
ATOM 6337 C CA . SER C 1 124 ? 36.25015 -3.93971 72.88256 1.000 9.70468 124 SER C CA 1
ATOM 6338 C C . SER C 1 124 ? 36.80357 -5.33134 73.08661 1.000 9.96024 124 SER C C 1
ATOM 6339 O O . SER C 1 124 ? 37.71526 -5.50412 73.90249 1.000 11.23910 124 SER C O 1
ATOM 6347 N N . LYS C 1 125 ? 36.30362 -6.31563 72.36643 1.000 9.90255 125 LYS C N 1
ATOM 6348 C CA . LYS C 1 125 ? 36.73475 -7.70309 72.49323 1.000 11.03660 125 LYS C CA 1
ATOM 6349 C C . LYS C 1 125 ? 37.85495 -8.09386 71.52803 1.000 10.55431 125 LYS C C 1
ATOM 6350 O O . LYS C 1 125 ? 38.39925 -9.18851 71.64572 1.000 10.47765 125 LYS C O 1
ATOM 6369 N N . VAL C 1 126 ? 38.23027 -7.20595 70.61910 1.000 10.81408 126 VAL C N 1
ATOM 6370 C CA . VAL C 1 126 ? 39.29918 -7.45069 69.66166 1.000 10.68872 126 VAL C CA 1
ATOM 6371 C C . VAL C 1 126 ? 40.27693 -6.27556 69.70367 1.000 11.63368 126 VAL C C 1
ATOM 6372 O O . VAL C 1 126 ? 40.19648 -5.41503 70.58571 1.000 11.36450 126 VAL C O 1
ATOM 6385 N N . ASN C 1 127 ? 41.20125 -6.22264 68.74325 1.000 11.00440 127 ASN C N 1
ATOM 6386 C CA . ASN C 1 127 ? 42.14789 -5.12766 68.65028 1.000 10.81055 127 ASN C CA 1
ATOM 6387 C C . ASN C 1 127 ? 41.55312 -4.00729 67.82024 1.000 10.62375 127 ASN C C 1
ATOM 6388 O O . ASN C 1 127 ? 41.13985 -4.21098 66.69248 1.000 10.25191 127 ASN C O 1
ATOM 6399 N N . ALA C 1 128 ? 41.52506 -2.81131 68.38378 1.000 12.04762 128 ALA C N 1
ATOM 6400 C CA . ALA C 1 128 ? 40.82766 -1.71367 67.73806 1.000 12.47997 128 ALA C CA 1
ATOM 6401 C C . ALA C 1 128 ? 41.51819 -1.31155 66.44911 1.000 12.41047 128 ALA C C 1
ATOM 6402 O O . ALA C 1 128 ? 40.85526 -0.90294 65.50115 1.000 13.67893 128 ALA C O 1
ATOM 6409 N N . ALA C 1 129 ? 42.84212 -1.39420 66.39851 1.000 12.29645 129 ALA C N 1
ATOM 6410 C CA . ALA C 1 129 ? 43.53762 -1.08940 65.15676 1.000 12.22281 129 ALA C CA 1
ATOM 6411 C C . ALA C 1 129 ? 43.18045 -2.10550 64.08985 1.000 11.01655 129 ALA C C 1
ATOM 6412 O O . ALA C 1 129 ? 42.95982 -1.74524 62.93968 1.000 11.66913 129 ALA C O 1
ATOM 6419 N N . ASP C 1 130 ? 43.10943 -3.38514 64.46597 1.000 11.07021 130 ASP C N 1
ATOM 6420 C CA . ASP C 1 130 ? 42.79818 -4.45114 63.51881 1.000 11.37721 130 ASP C CA 1
ATOM 6421 C C . ASP C 1 130 ? 41.35572 -4.36687 63.04254 1.000 11.24295 130 ASP C C 1
ATOM 6422 O O . ASP C 1 130 ? 41.08243 -4.63563 61.87519 1.000 10.98846 130 ASP C O 1
ATOM 6431 N N . ALA C 1 131 ? 40.42677 -4.01976 63.93703 1.000 11.04024 131 ALA C N 1
ATOM 6432 C CA . AL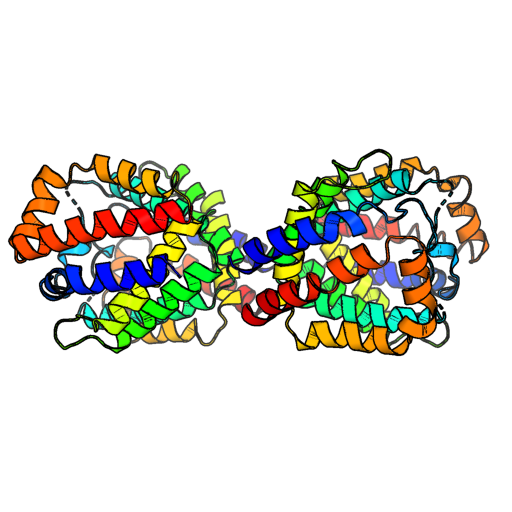A C 1 131 ? 39.05410 -3.77761 63.52090 1.000 10.54596 131 ALA C CA 1
ATOM 6433 C C . ALA C 1 131 ? 38.96841 -2.60473 62.55256 1.000 10.76016 131 ALA C C 1
ATOM 6434 O O . ALA C 1 131 ? 38.23253 -2.65706 61.56184 1.000 10.72244 131 ALA C O 1
ATOM 6441 N N A SER C 1 132 ? 39.71611 -1.53499 62.82226 0.313 11.39362 132 SER C N 1
ATOM 6442 N N B SER C 1 132 ? 39.72554 -1.54307 62.81395 0.687 11.37784 132 SER C N 1
ATOM 6443 C CA A SER C 1 132 ? 39.69637 -0.38271 61.93273 0.313 12.13248 132 SER C CA 1
ATOM 6444 C CA B SER C 1 132 ? 39.69731 -0.38723 61.93674 0.687 12.12715 132 SER C CA 1
ATOM 6445 C C A SER C 1 132 ? 40.29887 -0.72672 60.58006 0.313 11.67848 132 SER C C 1
ATOM 6446 C C B SER C 1 132 ? 40.31100 -0.71341 60.58564 0.687 11.64957 132 SER C C 1
ATOM 6447 O O A SER C 1 132 ? 39.80776 -0.27434 59.54258 0.313 12.19817 132 SER C O 1
ATOM 6448 O O B SER C 1 132 ? 39.83477 -0.23935 59.55472 0.687 12.17971 132 SER C O 1
ATOM 6463 N N . ALA C 1 133 ? 41.36896 -1.51814 60.57217 1.000 11.39750 133 ALA C N 1
ATOM 6464 C CA . ALA C 1 133 ? 41.95834 -1.94189 59.30984 1.000 11.57510 133 ALA C CA 1
ATOM 6465 C C . ALA C 1 133 ? 40.96826 -2.76833 58.49387 1.000 11.83023 133 ALA C C 1
ATOM 6466 O O . ALA C 1 133 ? 40.92333 -2.65269 57.27539 1.000 12.07729 133 ALA C O 1
ATOM 6474 N N . ALA C 1 134 ? 40.17299 -3.60296 59.15914 1.000 11.32290 134 ALA C N 1
ATOM 6475 C CA . ALA C 1 134 ? 39.14514 -4.37714 58.47664 1.000 11.30947 134 ALA C CA 1
ATOM 6476 C C . ALA C 1 134 ? 38.09741 -3.47782 57.85120 1.000 10.84938 134 ALA C C 1
ATOM 6477 O O . ALA C 1 134 ? 37.64302 -3.72831 56.73182 1.000 10.95649 134 ALA C O 1
ATOM 6484 N N . TYR C 1 135 ? 37.71188 -2.42884 58.55414 1.000 10.88870 135 TYR C N 1
ATOM 6485 C CA . TYR C 1 135 ? 36.68571 -1.52768 58.05564 1.000 11.38549 135 TYR C CA 1
ATOM 6486 C C . TYR C 1 135 ? 37.19336 -0.70590 56.87791 1.000 11.59930 135 TYR C C 1
ATOM 6487 O O . TYR C 1 135 ? 36.49411 -0.54465 55.88337 1.000 11.12828 135 TYR C O 1
ATOM 6505 N N A LYS C 1 136 ? 38.40695 -0.15387 56.99933 0.498 12.20689 136 LYS C N 1
ATOM 6506 N N B LYS C 1 136 ? 38.41472 -0.17448 56.98119 0.502 12.20153 136 LYS C N 1
ATOM 6507 C CA A LYS C 1 136 ? 39.02396 0.54382 55.88006 0.498 12.90199 136 LYS C CA 1
ATOM 6508 C CA B LYS C 1 136 ? 38.98301 0.55717 55.85947 0.502 12.84893 136 LYS C CA 1
ATOM 6509 C C A LYS C 1 136 ? 39.09258 -0.36789 54.66544 0.498 12.75965 136 LYS C C 1
ATOM 6510 C C B LYS C 1 136 ? 39.13913 -0.35315 54.64938 0.502 12.75430 136 LYS C C 1
ATOM 6511 O O A LYS C 1 136 ? 38.76115 0.03323 53.55085 0.498 13.17993 136 LYS C O 1
ATOM 6512 O O B LYS C 1 136 ? 38.89043 0.06173 53.51927 0.502 13.18517 136 LYS C O 1
ATOM 6549 N N . ALA C 1 137 ? 39.51862 -1.60545 54.87453 1.000 12.17701 137 ALA C N 1
ATOM 6550 C CA . ALA C 1 137 ? 39.60003 -2.56199 53.78756 1.000 12.84516 137 ALA C CA 1
ATOM 6551 C C . ALA C 1 137 ? 38.22693 -2.84418 53.20121 1.000 12.66927 137 ALA C C 1
ATOM 6552 O O . ALA C 1 137 ? 38.08433 -3.02619 51.99510 1.000 12.44122 137 ALA C O 1
ATOM 6560 N N . PHE C 1 138 ? 37.20564 -2.89293 54.04880 1.000 12.19394 138 PHE C N 1
ATOM 6561 C CA . PHE C 1 138 ? 35.84662 -3.06469 53.56357 1.000 12.21401 138 PHE C CA 1
ATOM 6562 C C . PHE C 1 138 ? 35.44923 -1.90863 52.64557 1.000 12.25631 138 PHE C C 1
ATOM 6563 O O . PHE C 1 138 ? 34.84655 -2.12443 51.59638 1.000 12.08584 138 PHE C O 1
ATOM 6580 N N . LEU C 1 139 ? 35.79800 -0.68045 53.00989 1.000 12.11007 139 LEU C N 1
ATOM 6581 C CA . LEU C 1 139 ? 35.43073 0.46162 52.19989 1.000 12.46129 139 LEU C CA 1
ATOM 6582 C C . LEU C 1 139 ? 36.09549 0.42479 50.83438 1.000 13.58081 139 LEU C C 1
ATOM 6583 O O . LEU C 1 139 ? 35.53586 0.92880 49.84932 1.000 14.32432 139 LEU C O 1
ATOM 6599 N N . GLU C 1 140 ? 37.28550 -0.16167 50.74528 1.000 13.98155 140 GLU C N 1
ATOM 6600 C CA . GLU C 1 140 ? 37.94130 -0.30260 49.45269 1.000 15.07624 140 GLU C CA 1
ATOM 6601 C C . GLU C 1 140 ? 37.28204 -1.38547 48.63110 1.000 13.19281 140 GLU C C 1
ATOM 6602 O O . GLU C 1 140 ? 37.02485 -1.19210 47.45274 1.000 13.68015 140 GLU C O 1
ATOM 6614 N N . PHE C 1 141 ? 36.99868 -2.52400 49.26104 1.000 12.23993 141 PHE C N 1
ATOM 6615 C CA . PHE C 1 141 ? 36.33751 -3.64846 48.61224 1.000 12.55354 141 PHE C CA 1
ATOM 6616 C C . PHE C 1 141 ? 35.03123 -3.23641 47.94646 1.000 12.28210 141 PHE C C 1
ATOM 6617 O O . PHE C 1 141 ? 34.77019 -3.60069 46.80374 1.000 13.09022 141 PHE C O 1
ATOM 6634 N N . LYS C 1 142 ? 34.19486 -2.47956 48.64838 1.000 13.14476 142 LYS C N 1
ATOM 6635 C CA . LYS C 1 142 ? 32.84897 -2.20338 48.15157 1.000 12.39069 142 LYS C CA 1
ATOM 6636 C C . LYS C 1 142 ? 32.86459 -1.45135 46.82519 1.000 12.65049 142 LYS C C 1
ATOM 6637 O O . LYS C 1 142 ? 31.91372 -1.53360 46.05270 1.000 12.71473 142 LYS C O 1
ATOM 6656 N N . ASP C 1 143 ? 33.91521 -0.67893 46.56711 1.000 14.20536 143 ASP C N 1
ATOM 6657 C CA . ASP C 1 143 ? 34.03631 0.03529 45.30562 1.000 14.16429 143 ASP C CA 1
ATOM 6658 C C . ASP C 1 143 ? 34.20901 -0.93089 44.13912 1.000 14.61876 143 ASP C C 1
ATOM 6659 O O . ASP C 1 143 ? 33.70536 -0.68316 43.04157 1.000 15.19330 143 ASP C O 1
ATOM 6668 N N . ALA C 1 144 ? 34.90062 -2.03906 44.35605 1.000 15.54779 144 ALA C N 1
ATOM 6669 C CA . ALA C 1 144 ? 34.98870 -3.06132 43.32334 1.000 15.54670 144 ALA C CA 1
ATOM 6670 C C . ALA C 1 144 ? 33.62072 -3.67185 43.05099 1.000 14.82702 144 ALA C C 1
ATOM 6671 O O . ALA C 1 144 ? 33.26344 -3.92383 41.90734 1.000 14.99883 144 ALA C O 1
ATOM 6678 N N . VAL C 1 145 ? 32.84149 -3.91596 44.10425 1.000 13.07965 145 VAL C N 1
ATOM 6679 C CA . VAL C 1 145 ? 31.50648 -4.46377 43.93684 1.000 12.98475 145 VAL C CA 1
ATOM 6680 C C . VAL C 1 145 ? 30.60037 -3.44237 43.26507 1.000 12.50043 145 VAL C C 1
ATOM 6681 O O . VAL C 1 145 ? 29.78219 -3.78423 42.41147 1.000 12.86176 145 VAL C O 1
ATOM 6694 N N . LYS C 1 146 ? 30.72533 -2.17959 43.64843 1.000 13.10022 146 LYS C N 1
ATOM 6695 C CA . LYS C 1 146 ? 29.92352 -1.14170 43.02929 1.000 14.70140 146 LYS C CA 1
ATOM 6696 C C . LYS C 1 146 ? 30.22658 -1.03848 41.54504 1.000 15.04035 146 LYS C C 1
ATOM 6697 O O . LYS C 1 146 ? 29.32743 -0.82006 40.73095 1.000 16.23473 146 LYS C O 1
ATOM 6716 N N . ALA C 1 147 ? 31.49019 -1.22044 41.17379 1.000 16.30739 147 ALA C N 1
ATOM 6717 C CA . ALA C 1 147 ? 31.87196 -1.15707 39.76465 1.000 15.53541 147 ALA C CA 1
ATOM 6718 C C . ALA C 1 147 ? 31.22546 -2.27378 38.97194 1.000 15.72485 147 ALA C C 1
ATOM 6719 O O . ALA C 1 147 ? 30.81004 -2.06862 37.84501 1.000 19.05574 147 ALA C O 1
ATOM 6726 N N . SER C 1 148 ? 31.14135 -3.46980 39.52801 1.000 14.50022 148 SER C N 1
ATOM 6727 C CA . SER C 1 148 ? 30.45025 -4.55565 38.84239 1.000 15.59036 148 SER C CA 1
ATOM 6728 C C . SER C 1 148 ? 28.97161 -4.24958 38.63912 1.000 19.07304 148 SER C C 1
ATOM 6729 O O . SER C 1 148 ?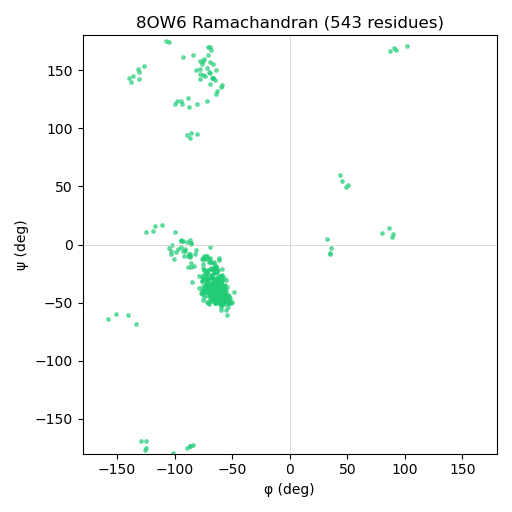 28.37120 -4.73713 37.68398 1.000 21.18110 148 SER C O 1
ATOM 6737 N N . GLN C 1 149 ? 28.36881 -3.44581 39.51298 1.000 20.32082 149 GLN C N 1
ATOM 6738 C CA . GLN C 1 149 ? 26.93238 -3.19028 39.47410 1.000 19.60206 149 GLN C CA 1
ATOM 6739 C C . GLN C 1 149 ? 26.57343 -2.20541 38.38250 1.000 19.73143 149 GLN C C 1
ATOM 6740 O O . GLN C 1 149 ? 27.42352 -1.45201 37.90861 1.000 17.75813 149 GLN C O 1
ATOM 6756 N N . ASP D 2 1 ? 0.02267 -28.03932 41.72296 1.000 14.26606 1 ASP D N 1
ATOM 6757 C CA . ASP D 2 1 ? 0.44267 -29.44738 41.62592 1.000 13.07705 1 ASP D CA 1
ATOM 6758 C C . ASP D 2 1 ? 0.11847 -30.11004 42.96285 1.000 13.48026 1 ASP D C 1
ATOM 6759 O O . ASP D 2 1 ? -0.50833 -29.49996 43.80849 1.000 12.56575 1 ASP D O 1
ATOM 6770 N N . LYS D 2 2 ? 0.55248 -31.35909 43.13145 1.000 14.13869 2 LYS D N 1
ATOM 6771 C CA . LYS D 2 2 ? 0.26470 -32.08334 44.37239 1.000 15.08478 2 LYS D CA 1
ATOM 6772 C C . LYS D 2 2 ? 1.01686 -31.51473 45.57634 1.000 13.26030 2 LYS D C 1
ATOM 6773 O O . LYS D 2 2 ? 0.53596 -31.63715 46.69996 1.000 13.14647 2 LYS D O 1
ATOM 6792 N N . ILE D 2 3 ? 2.16358 -30.87633 45.37337 1.000 12.28921 3 ILE D N 1
ATOM 6793 C CA . ILE D 2 3 ? 2.78734 -30.16846 46.48029 1.000 11.98784 3 ILE D CA 1
ATOM 6794 C C . ILE D 2 3 ? 1.94616 -28.96942 46.89801 1.000 11.09881 3 ILE D C 1
ATOM 6795 O O . ILE D 2 3 ? 1.75732 -28.72535 48.08966 1.000 10.79632 3 ILE D O 1
ATOM 6811 N N . ASP D 2 4 ? 1.41659 -28.21361 45.93033 1.000 10.48179 4 ASP D N 1
ATOM 6812 C CA . ASP D 2 4 ? 0.55313 -27.08058 46.24752 1.000 10.99788 4 ASP D CA 1
ATOM 6813 C C . ASP D 2 4 ? -0.67189 -27.52334 47.04637 1.000 11.57854 4 ASP D C 1
ATOM 6814 O O . ASP D 2 4 ? -1.03744 -26.90615 48.04482 1.000 11.89834 4 ASP D O 1
ATOM 6823 N N . ASP D 2 5 ? -1.34244 -28.57147 46.58485 1.000 12.67368 5 ASP D N 1
ATOM 6824 C CA . ASP D 2 5 ? -2.50706 -29.07911 47.28139 1.000 12.49655 5 ASP D CA 1
ATOM 6825 C C . ASP D 2 5 ? -2.12510 -29.59825 48.64886 1.000 11.68794 5 ASP D C 1
ATOM 6826 O O . ASP D 2 5 ? -2.85282 -29.40104 49.61408 1.000 13.11558 5 ASP D O 1
ATOM 6835 N N . ALA D 2 6 ? -0.98701 -30.26352 48.75194 1.000 11.65784 6 ALA D N 1
ATOM 6836 C CA . ALA D 2 6 ? -0.57931 -30.81314 50.04331 1.000 12.43693 6 ALA D CA 1
ATOM 6837 C C . ALA D 2 6 ? -0.27747 -29.71031 51.04991 1.000 11.45372 6 ALA D C 1
ATOM 6838 O O . ALA D 2 6 ? -0.54347 -29.87936 52.22810 1.000 11.08857 6 ALA D O 1
ATOM 6845 N N . ALA D 2 7 ? 0.23680 -28.56979 50.58852 1.000 10.62046 7 ALA D N 1
ATOM 6846 C CA . ALA D 2 7 ? 0.54729 -27.45762 51.48045 1.000 10.41227 7 ALA D CA 1
ATOM 6847 C C . ALA D 2 7 ? -0.70439 -26.75952 51.99896 1.000 10.35003 7 ALA D C 1
ATOM 6848 O O . ALA D 2 7 ? -0.70511 -26.27548 53.12518 1.000 11.14239 7 ALA D O 1
ATOM 6855 N N . LYS D 2 8 ? -1.76878 -26.68874 51.20251 1.000 10.82613 8 LYS D N 1
ATOM 6856 C CA . LYS D 2 8 ? -3.02650 -26.13345 51.68203 1.000 11.75987 8 LYS D CA 1
ATOM 6857 C C . LYS D 2 8 ? -3.54146 -26.94915 52.86227 1.000 12.32851 8 LYS D C 1
ATOM 6858 O O . LYS D 2 8 ? -4.00243 -26.39351 53.85753 1.000 12.49333 8 LYS D O 1
ATOM 6877 N N . LYS D 2 9 ? -3.40586 -28.26847 52.77712 1.000 13.17973 9 LYS D N 1
ATOM 6878 C CA . LYS D 2 9 ? -3.83656 -29.17339 53.83449 1.000 13.23759 9 LYS D CA 1
ATOM 6879 C C . LYS D 2 9 ? -2.92014 -29.08771 55.05016 1.000 11.79310 9 LYS D C 1
ATOM 6880 O O . LYS D 2 9 ? -3.39108 -28.94683 56.16986 1.000 12.39034 9 LYS D O 1
ATOM 6899 N N . LEU D 2 10 ? -1.61342 -29.16672 54.84136 1.000 11.69859 10 LEU D N 1
ATOM 6900 C CA . LEU D 2 10 ? -0.67448 -29.02804 55.94688 1.000 11.20714 10 LEU D CA 1
ATOM 6901 C C . LEU D 2 10 ? -0.85621 -27.69747 56.66344 1.000 11.14857 10 LEU D C 1
ATOM 6902 O O . LEU D 2 10 ? -0.85147 -27.64616 57.89196 1.000 10.79907 10 LEU D O 1
ATOM 6918 N N . SER D 2 11 ? -1.00826 -26.60685 55.91966 1.000 11.32172 11 SER D N 1
ATOM 6919 C CA . SER D 2 11 ? -1.01580 -25.28689 56.53274 1.000 10.95190 11 SER D CA 1
ATOM 6920 C C . SER D 2 11 ? -2.25009 -25.07658 57.41012 1.000 11.46501 11 SER D C 1
ATOM 6921 O O . SER D 2 11 ? -2.15888 -24.54640 58.51488 1.000 11.94542 11 SER D O 1
ATOM 6929 N N . ALA D 2 12 ? -3.42141 -25.44272 56.91775 1.000 11.80548 12 ALA D N 1
ATOM 6930 C CA . ALA D 2 12 ? -4.62192 -25.27925 57.71121 1.000 13.25969 12 ALA D CA 1
ATOM 6931 C C . ALA D 2 12 ? -4.60650 -26.17594 58.94025 1.000 12.91645 12 ALA D C 1
ATOM 6932 O O . ALA D 2 12 ? -5.08791 -25.77360 59.99587 1.000 14.63898 12 ALA D O 1
ATOM 6939 N N . ALA D 2 13 ? -4.02893 -27.36330 58.83704 1.000 12.58147 13 ALA D N 1
ATOM 6940 C CA . ALA D 2 13 ? -3.99153 -28.28732 59.95790 1.000 12.75243 13 ALA D CA 1
ATOM 6941 C C . ALA D 2 13 ? -2.99093 -27.88347 61.02878 1.000 13.35282 13 ALA D C 1
ATOM 6942 O O . ALA D 2 13 ? -3.16370 -28.22809 62.19967 1.000 13.90589 13 ALA D O 1
ATOM 6949 N N . SER D 2 14 ? -1.92120 -27.19018 60.65013 1.000 12.10957 14 SER D N 1
ATOM 6950 C CA . SER D 2 14 ? -0.86933 -26.80689 61.57373 1.000 10.90650 14 SER D CA 1
ATOM 6951 C C . SER D 2 14 ? -0.94875 -25.34559 61.99197 1.000 10.57626 14 SER D C 1
ATOM 6952 O O . SER D 2 14 ? -0.13116 -24.90206 62.78116 1.000 10.60389 14 SER D O 1
ATOM 6960 N N . TYR D 2 15 ? -1.91845 -24.59450 61.49701 1.000 11.07257 15 TYR D N 1
ATOM 6961 C CA . TYR D 2 15 ? -2.00602 -23.18531 61.85533 1.000 11.71398 15 TYR D CA 1
ATOM 6962 C C . TYR D 2 15 ? -2.28158 -22.98911 63.33502 1.000 12.57233 15 TYR D C 1
ATOM 6963 O O . TYR D 2 15 ? -1.73891 -22.03577 63.91368 1.000 12.55670 15 TYR D O 1
ATOM 6981 N N . PRO D 2 16 ? -3.08443 -23.82282 64.00380 1.000 13.34934 16 PRO D N 1
ATOM 6982 C CA . PRO D 2 16 ? -3.22618 -23.65417 65.46276 1.000 12.73490 16 PRO D CA 1
ATOM 6983 C C . PRO D 2 16 ? -1.89807 -23.75837 66.20157 1.000 11.34143 16 PRO D C 1
ATOM 6984 O O . PRO D 2 16 ? -1.59472 -22.90574 67.02373 1.000 11.98513 16 PRO D O 1
ATOM 6995 N N . PHE D 2 17 ? -1.09855 -24.77922 65.90423 1.000 12.30517 17 PHE D N 1
ATOM 6996 C CA . PHE D 2 17 ? 0.25811 -24.88641 66.42928 1.000 11.75144 17 PHE D CA 1
ATOM 6997 C C . PHE D 2 17 ? 1.06726 -23.62192 66.14946 1.000 11.26617 17 PHE D C 1
ATOM 6998 O O . PHE D 2 17 ? 1.69540 -23.06022 67.04411 1.000 12.28965 17 PHE D O 1
ATOM 7015 N N . LEU D 2 18 ? 1.04630 -23.15237 64.91460 1.000 11.54242 18 LEU D N 1
ATOM 7016 C CA . LEU D 2 18 ? 1.78430 -21.95096 64.55981 1.000 10.62670 18 LEU D CA 1
ATOM 7017 C C . LEU D 2 18 ? 1.32458 -20.74770 65.36110 1.000 11.03703 18 LEU D C 1
ATOM 7018 O O . LEU D 2 18 ? 2.15160 -19.96797 65.84055 1.000 10.86746 18 LEU D O 1
ATOM 7034 N N A LYS D 2 19 ? 0.00848 -20.57391 65.51456 0.368 12.15021 19 LYS D N 1
ATOM 7035 N N B LYS D 2 19 ? 0.01025 -20.57040 65.50513 0.632 12.17904 19 LYS D N 1
ATOM 7036 C CA A LYS D 2 19 ? -0.51828 -19.40739 66.22042 0.368 11.95287 19 LYS D CA 1
ATOM 7037 C CA B LYS D 2 19 ? -0.53327 -19.41409 66.21545 0.632 11.93198 19 LYS D CA 1
ATOM 7038 C C A LYS D 2 19 ? -0.13659 -19.40523 67.69528 0.368 12.03324 19 LYS D C 1
ATOM 7039 C C B LYS D 2 19 ? -0.18780 -19.41601 67.69882 0.632 12.02796 19 LYS D C 1
ATOM 7040 O O A LYS D 2 19 ? -0.04888 -18.33815 68.30715 0.368 12.49289 19 LYS D O 1
ATOM 7041 O O B LYS D 2 19 ? -0.16630 -18.34861 68.31134 0.632 12.48499 19 LYS D O 1
ATOM 7078 N N . GLU D 2 20 ? 0.08939 -20.57575 68.27535 1.000 11.57121 20 GLU D N 1
ATOM 7079 C CA . GLU D 2 20 ? 0.33558 -20.69083 69.69773 1.000 11.88126 20 GLU D CA 1
ATOM 7080 C C . GLU D 2 20 ? 1.78762 -20.45939 70.06973 1.000 11.52514 20 GLU D C 1
ATOM 7081 O O . GLU D 2 20 ? 2.06898 -20.19488 71.23034 1.000 11.59862 20 GLU D O 1
ATOM 7094 N N . ILE D 2 21 ? 2.70187 -20.57369 69.12301 1.000 11.13535 21 ILE D N 1
ATOM 7095 C CA . ILE D 2 21 ? 4.10812 -20.37108 69.40964 1.000 10.47907 21 ILE D CA 1
ATOM 7096 C C . ILE D 2 21 ? 4.34141 -18.92918 69.82417 1.000 11.31195 21 ILE D C 1
ATOM 7097 O O . ILE D 2 21 ? 3.73871 -18.01180 69.27996 1.000 12.14230 21 ILE D O 1
ATOM 7113 N N . ASP D 2 22 ? 5.22933 -18.72865 70.80066 1.000 11.31223 22 ASP D N 1
ATOM 7114 C CA . ASP D 2 22 ? 5.59544 -17.40473 71.28273 1.000 11.45251 22 ASP D CA 1
ATOM 7115 C C . ASP D 2 22 ? 6.71067 -16.87461 70.40550 1.000 10.91809 22 ASP D C 1
ATOM 7116 O O . ASP D 2 22 ? 7.88244 -17.08126 70.67229 1.000 11.08794 22 ASP D O 1
ATOM 7125 N N . TRP D 2 23 ? 6.32834 -16.14959 69.36239 1.000 10.99335 23 TRP D N 1
ATOM 7126 C CA . TRP D 2 23 ? 7.27896 -15.64654 68.37801 1.000 11.07906 23 TRP D CA 1
ATOM 7127 C C . TRP D 2 23 ? 8.12889 -14.49974 68.90115 1.000 10.78085 23 TRP D C 1
ATOM 7128 O O . TRP D 2 23 ? 9.11615 -14.15387 68.26381 1.000 10.80911 23 TRP D O 1
ATOM 7149 N N . SER D 2 24 ? 7.80250 -13.96138 70.07259 1.000 11.12055 24 SER D N 1
ATOM 7150 C CA . SER D 2 24 ? 8.55749 -12.88443 70.68179 1.000 11.93625 24 SER D CA 1
ATOM 7151 C C . SER D 2 24 ? 9.63476 -13.38711 71.61714 1.000 11.53108 24 SER D C 1
ATOM 7152 O O . SER D 2 24 ? 10.48139 -12.60646 72.02449 1.000 11.84048 24 SER D O 1
ATOM 7160 N N . SER D 2 25 ? 9.65393 -14.66592 71.94034 1.000 11.56144 25 SER D N 1
ATOM 7161 C CA . SER D 2 25 ? 10.63792 -15.19010 72.87452 1.000 11.03141 25 SER D CA 1
ATOM 7162 C C . SER D 2 25 ? 12.01552 -15.22011 72.22404 1.000 10.88125 25 SER D C 1
ATOM 7163 O O . SER D 2 25 ? 12.15508 -15.34599 71.02148 1.000 11.13779 25 SER D O 1
ATOM 7171 N N . ASP D 2 26 ? 13.04555 -15.11277 73.03804 1.000 11.13197 26 ASP D N 1
ATOM 7172 C CA . ASP D 2 26 ? 14.40311 -15.24985 72.55740 1.000 12.61760 26 ASP D CA 1
ATOM 7173 C C . ASP D 2 26 ? 14.98776 -16.62682 72.82656 1.000 9.66783 26 ASP D C 1
ATOM 7174 O O . ASP D 2 26 ? 16.16842 -16.83698 72.60119 1.000 9.54906 26 ASP D O 1
ATOM 7183 N N . VAL D 2 27 ? 14.16680 -17.59221 73.23905 1.000 9.92026 27 VAL D N 1
ATOM 7184 C CA . VAL D 2 27 ? 14.67254 -18.93923 73.51665 1.000 10.12940 27 VAL D CA 1
ATOM 7185 C C . VAL D 2 27 ? 15.28696 -19.56759 72.26524 1.000 10.33189 27 VAL D C 1
ATOM 7186 O O . VAL D 2 27 ? 16.20933 -20.37829 72.35841 1.000 10.18800 27 VAL D O 1
ATOM 7199 N N . TYR D 2 28 ? 14.82726 -19.16050 71.07599 1.000 9.59348 28 TYR D N 1
ATOM 7200 C CA . TYR D 2 28 ? 15.24951 -19.77349 69.82092 1.000 9.24039 28 TYR D CA 1
ATOM 7201 C C . TYR D 2 28 ? 16.65229 -19.37474 69.39733 1.000 9.29075 28 TYR D C 1
ATOM 7202 O O . TYR D 2 28 ? 17.20735 -19.99203 68.49242 1.000 9.48492 28 TYR D O 1
ATOM 7220 N N . ALA D 2 29 ? 17.23696 -18.37574 70.02307 1.000 9.15297 29 ALA D N 1
ATOM 7221 C CA . ALA D 2 29 ? 18.54714 -17.91076 69.61240 1.000 10.54097 29 ALA D CA 1
ATOM 7222 C C . ALA D 2 29 ? 19.66976 -18.83305 70.05348 1.000 10.60027 29 ALA D C 1
ATOM 7223 O O . ALA D 2 29 ? 20.77002 -18.71123 69.53058 1.000 11.20588 29 ALA D O 1
ATOM 7230 N N A LYS D 2 30 ? 19.40479 -19.75733 70.97473 0.321 11.26966 30 LYS D N 1
ATOM 7231 N N B LYS D 2 30 ? 19.40551 -19.75350 70.97746 0.679 11.26966 30 LYS D N 1
ATOM 7232 C CA A LYS D 2 30 ? 20.43932 -20.59646 71.55995 0.321 11.69338 30 LYS D CA 1
ATOM 7233 C CA B LYS D 2 30 ? 20.43721 -20.60297 71.54909 0.679 11.69870 30 LYS D CA 1
ATOM 7234 C C A LYS D 2 30 ? 19.92243 -22.01462 71.72354 0.321 10.77611 30 LYS D C 1
ATOM 7235 C C B LYS D 2 30 ? 19.92090 -22.01983 71.71376 0.679 10.78397 30 LYS D C 1
ATOM 7236 O O A LYS D 2 30 ? 18.81869 -22.22118 72.22630 0.321 10.95907 30 LYS D O 1
ATOM 7237 O O B LYS D 2 30 ? 18.81956 -22.22682 72.21319 0.679 10.97483 30 LYS D O 1
ATOM 7274 N N . LEU D 2 31 ? 20.71961 -22.97991 71.29859 1.000 10.49027 31 LEU D N 1
ATOM 7275 C CA . LEU D 2 31 ? 20.48524 -24.37327 71.63374 1.000 11.92579 31 LEU D CA 1
ATOM 7276 C C . LEU D 2 31 ? 21.45433 -24.69423 72.79568 1.000 11.51807 31 LEU D C 1
ATOM 7277 O O . LEU D 2 31 ? 22.64706 -24.80234 72.59612 1.000 11.95878 31 LEU D O 1
ATOM 7309 N N . THR D 2 33 ? 22.03415 -27.24202 74.59289 1.000 12.91279 33 THR D N 1
ATOM 7310 C CA . THR D 2 33 ? 22.47208 -28.60200 74.77278 1.000 13.93909 33 THR D CA 1
ATOM 7311 C C . THR D 2 33 ? 23.61090 -28.98731 73.85913 1.000 14.84029 33 THR D C 1
ATOM 7312 O O . THR D 2 33 ? 24.16937 -30.05431 74.00700 1.000 18.10032 33 THR D O 1
ATOM 7323 N N . ALA D 2 34 ? 23.97570 -28.12866 72.92059 1.000 14.36039 34 ALA D N 1
ATOM 7324 C CA . ALA D 2 34 ? 25.11604 -28.37324 72.04977 1.000 14.07196 34 ALA D CA 1
ATOM 7325 C C . ALA D 2 34 ? 26.00098 -27.14190 71.98241 1.000 14.15722 34 ALA D C 1
ATOM 7326 O O . ALA D 2 34 ? 25.54042 -26.01106 72.12532 1.000 14.53009 34 ALA D O 1
ATOM 7333 N N . GLY D 2 35 ? 27.28687 -27.37865 71.76683 1.000 13.90451 35 GLY D N 1
ATOM 7334 C CA . GLY D 2 35 ? 28.23521 -26.31300 71.59859 1.000 13.89849 35 GLY D CA 1
ATOM 7335 C C . GLY D 2 35 ? 28.11712 -25.69853 70.24127 1.000 13.37592 35 GLY D C 1
ATOM 7336 O O . GLY D 2 35 ? 27.67549 -26.34265 69.28282 1.000 13.27284 35 GLY D O 1
ATOM 7340 N N . PRO D 2 36 ? 28.53511 -24.43661 70.11792 1.000 13.62042 36 PRO D N 1
ATOM 7341 C CA . PRO D 2 36 ? 28.33551 -23.74408 68.83372 1.000 12.74825 36 PRO D CA 1
ATOM 7342 C C . PRO D 2 36 ? 28.99449 -24.41067 67.64874 1.000 11.10068 36 PRO D C 1
ATOM 7343 O O . PRO D 2 36 ? 28.46127 -24.33815 66.54416 1.000 10.57318 36 PRO D O 1
ATOM 7354 N N . PHE D 2 37 ? 30.11838 -25.08557 67.83744 1.000 11.29558 37 PHE D N 1
ATOM 7355 C CA . PHE D 2 37 ? 30.75938 -25.77305 66.73186 1.000 12.99645 37 PHE D CA 1
ATOM 7356 C C . PHE D 2 37 ? 30.03810 -27.05170 66.35777 1.000 12.64801 37 PHE D C 1
ATOM 7357 O O . PHE D 2 37 ? 30.20173 -27.52510 65.22864 1.000 14.35211 37 PHE D O 1
ATOM 7374 N N . ASP D 2 38 ? 29.23056 -27.60424 67.25503 1.000 12.22708 38 ASP D N 1
ATOM 7375 C CA . ASP D 2 38 ? 28.39363 -28.75672 66.93288 1.000 13.04001 38 ASP D CA 1
ATOM 7376 C C . ASP D 2 38 ? 27.07839 -28.33209 66.28486 1.000 12.00013 38 ASP D C 1
ATOM 7377 O O . ASP D 2 38 ? 26.53341 -29.05031 65.44211 1.000 12.40625 38 ASP D O 1
ATOM 7386 N N . VAL D 2 39 ? 26.54855 -27.17374 66.66508 1.000 11.69604 39 VAL D N 1
ATOM 7387 C CA . VAL D 2 39 ? 25.45802 -26.57342 65.90401 1.000 11.11997 39 VAL D CA 1
ATOM 7388 C C . VAL D 2 39 ? 25.91998 -26.21302 64.49392 1.000 10.08637 39 VAL D C 1
ATOM 7389 O O . VAL D 2 39 ? 25.18670 -26.39701 63.52669 1.000 9.69119 39 VAL D O 1
ATOM 7402 N N . LEU D 2 40 ? 27.13711 -25.67619 64.35969 1.000 10.21179 40 LEU D N 1
ATOM 7403 C CA . LEU D 2 40 ? 27.67350 -25.33170 63.05229 1.000 10.25984 40 LEU D CA 1
ATOM 7404 C C . LEU D 2 40 ? 27.70619 -26.52152 62.10117 1.000 10.49346 40 LEU D C 1
ATOM 7405 O O . LEU D 2 40 ? 27.65984 -26.32954 60.89024 1.000 10.07014 40 LEU D O 1
ATOM 7421 N N . LYS D 2 41 ? 27.83734 -27.73788 62.62076 1.000 10.98162 41 LYS D N 1
ATOM 7422 C CA . LYS D 2 41 ? 27.81802 -28.91988 61.76597 1.000 12.61996 41 LYS D CA 1
ATOM 7423 C C . LYS D 2 41 ? 26.45919 -29.10183 61.10076 1.000 11.81752 41 LYS D C 1
ATOM 7424 O O . LYS D 2 41 ? 26.37431 -29.44259 59.91851 1.000 11.85924 41 LYS D O 1
ATOM 7443 N N . ALA D 2 42 ? 25.38304 -28.86995 61.84549 1.000 11.50519 42 ALA D N 1
ATOM 7444 C CA . ALA D 2 42 ? 24.04609 -28.96400 61.27603 1.000 9.85306 42 ALA D CA 1
ATOM 7445 C C . ALA D 2 42 ? 23.81116 -27.83400 60.28927 1.000 9.35798 42 ALA D C 1
ATOM 7446 O O . ALA D 2 42 ? 23.19880 -28.03317 59.24300 1.000 9.93469 42 ALA D O 1
ATOM 7453 N N . ILE D 2 43 ? 24.31657 -26.65349 60.59446 1.000 9.61941 43 ILE D N 1
ATOM 7454 C CA . ILE D 2 43 ? 24.22433 -25.53624 59.67688 1.000 9.56736 43 ILE D CA 1
ATOM 7455 C C . ILE D 2 43 ? 24.91967 -25.87073 58.37361 1.000 9.96341 43 ILE D C 1
ATOM 7456 O O . ILE D 2 43 ? 24.41001 -25.58487 57.29179 1.000 9.89316 43 ILE D O 1
ATOM 7472 N N . ASP D 2 44 ? 26.08207 -26.49272 58.44875 1.000 9.36316 44 ASP D N 1
ATOM 7473 C CA . ASP D 2 44 ? 26.78264 -26.91832 57.24415 1.000 10.04418 44 ASP D CA 1
ATOM 7474 C C . ASP D 2 44 ? 25.87108 -27.74231 56.35875 1.000 9.68950 44 ASP D C 1
ATOM 7475 O O . ASP D 2 44 ? 25.80091 -27.53284 55.15143 1.000 10.04556 44 ASP D O 1
ATOM 7484 N N . LYS D 2 45 ? 25.18240 -28.71646 56.94737 1.000 10.40543 45 LYS D N 1
ATOM 7485 C CA . LYS D 2 45 ? 24.28070 -29.54407 56.15952 1.000 10.15648 45 LYS D CA 1
ATOM 7486 C C . LYS D 2 45 ? 23.18380 -28.70762 55.51931 1.000 10.05831 45 LYS D C 1
ATOM 7487 O O . LYS D 2 45 ? 22.80946 -28.95072 54.37275 1.000 9.81712 45 LYS D O 1
ATOM 7506 N N . MET D 2 46 ? 22.64819 -27.72440 56.24502 1.000 9.37057 46 MET D N 1
ATOM 7507 C CA . MET D 2 46 ? 21.57572 -26.90803 55.67447 1.000 9.62225 46 MET D CA 1
ATOM 7508 C C . MET D 2 46 ? 22.11189 -26.00091 54.57955 1.000 9.05911 46 MET D C 1
ATOM 7509 O O . MET D 2 46 ? 21.43201 -25.76448 53.59099 1.000 8.65941 46 MET D O 1
ATOM 7523 N N . ILE D 2 47 ? 23.34532 -25.52481 54.71955 1.000 8.82852 47 ILE D N 1
ATOM 7524 C CA . ILE D 2 47 ? 23.99911 -24.77057 53.65536 1.000 9.58265 47 ILE D CA 1
ATOM 7525 C C . ILE D 2 47 ? 24.12930 -25.62375 52.39440 1.000 9.51252 47 ILE D C 1
ATOM 7526 O O . ILE D 2 47 ? 23.84579 -25.17105 51.28939 1.000 9.84548 47 ILE D O 1
ATOM 7542 N N . VAL D 2 48 ? 24.56092 -26.86920 52.55343 1.000 9.85751 48 VAL D N 1
ATOM 7543 C CA . VAL D 2 48 ? 24.73260 -27.75027 51.40957 1.000 10.92822 48 VAL D CA 1
ATOM 7544 C C . VAL D 2 48 ? 23.38945 -28.06946 50.75439 1.000 11.07153 48 VAL D C 1
ATOM 7545 O O . VAL D 2 48 ? 23.27783 -28.09378 49.52737 1.000 10.61489 48 VAL D O 1
ATOM 7558 N N . MET D 2 49 ? 22.36340 -28.32857 51.56595 1.000 10.79078 49 MET D N 1
ATOM 7559 C CA . MET D 2 49 ? 21.03244 -28.60029 51.03598 1.000 10.64112 49 MET D CA 1
ATOM 7560 C C . MET D 2 49 ? 20.47535 -27.39757 50.28548 1.000 10.46930 49 MET D C 1
ATOM 7561 O O . MET D 2 49 ? 19.87349 -27.55445 49.22063 1.000 10.45379 49 MET D O 1
ATOM 7575 N N . GLY D 2 50 ? 20.68375 -26.19508 50.81644 1.000 9.81810 50 GLY D N 1
ATOM 7576 C CA . GLY D 2 50 ? 20.25763 -25.00090 50.12794 1.000 10.13836 50 GLY D CA 1
ATOM 7577 C C . GLY D 2 50 ? 20.98263 -24.79573 48.81972 1.000 10.70087 50 GLY D C 1
ATOM 7578 O O . GLY D 2 50 ? 20.39772 -24.33644 47.84225 1.000 11.16371 50 GLY D O 1
ATOM 7582 N N . ALA D 2 51 ? 22.26323 -25.12763 48.78489 1.000 10.41012 51 ALA D N 1
ATOM 7583 C CA . ALA D 2 51 ? 23.02045 -25.01936 47.55740 1.000 10.94659 51 ALA D CA 1
ATOM 7584 C C . ALA D 2 51 ? 22.49906 -25.95217 46.47771 1.000 11.09096 51 ALA D C 1
ATOM 7585 O O . ALA D 2 51 ? 22.71234 -25.68591 45.29738 1.000 11.35363 51 ALA D O 1
ATOM 7592 N N . ALA D 2 52 ? 21.81242 -27.02169 46.85763 1.000 11.08311 52 ALA D N 1
ATOM 7593 C CA . ALA D 2 52 ? 21.23189 -27.96944 45.92481 1.000 11.23345 52 ALA D CA 1
ATOM 7594 C C . ALA D 2 52 ? 19.84141 -27.57594 45.45453 1.000 10.68936 52 ALA D C 1
ATOM 7595 O O . ALA D 2 52 ? 19.30618 -28.20558 44.54898 1.000 11.29801 52 ALA D O 1
ATOM 7602 N N . MET D 2 53 ? 19.25010 -26.55989 46.04207 1.000 10.69053 53 MET D N 1
ATOM 7603 C CA . MET D 2 53 ? 17.91771 -26.12999 45.65315 1.000 10.38363 53 MET D CA 1
ATOM 7604 C C . MET D 2 53 ? 17.94944 -25.42033 44.31607 1.000 10.93396 53 MET D C 1
ATOM 7605 O O . MET D 2 53 ? 18.88464 -24.69504 44.01037 1.000 11.93955 53 MET D O 1
ATOM 7619 N N . ASP D 2 54 ? 16.88955 -25.60559 43.53623 1.000 11.46523 54 ASP D N 1
ATOM 7620 C CA . ASP D 2 54 ? 16.70689 -24.82858 42.32454 1.000 12.56922 54 ASP D CA 1
ATOM 7621 C C . ASP D 2 54 ? 16.63776 -23.35569 42.67936 1.000 11.32160 54 ASP D C 1
ATOM 7622 O O . ASP D 2 54 ? 15.97185 -22.96742 43.63521 1.000 11.40401 54 ASP D O 1
ATOM 7631 N N . GLY D 2 55 ? 17.33848 -22.54237 41.89794 1.000 11.82206 55 GLY D N 1
ATOM 7632 C CA . GLY D 2 55 ? 17.44470 -21.13827 42.21899 1.000 11.97328 55 GLY D CA 1
ATOM 7633 C C . GLY D 2 55 ? 16.10247 -20.46107 42.27728 1.000 10.57893 55 GLY D C 1
ATOM 7634 O O . GLY D 2 55 ? 15.85307 -19.63153 43.14499 1.000 10.23070 55 GLY D O 1
ATOM 7638 N N . ALA D 2 56 ? 15.21668 -20.81559 41.35270 1.000 11.06391 56 ALA D N 1
ATOM 7639 C CA . ALA D 2 56 ? 13.89810 -20.20778 41.31200 1.000 10.62211 56 ALA D CA 1
ATOM 7640 C C . ALA D 2 56 ? 13.02701 -20.66849 42.45969 1.000 9.31931 56 ALA D C 1
ATOM 7641 O O . ALA D 2 56 ? 12.23582 -19.89191 42.97526 1.000 9.63503 56 ALA D O 1
ATOM 7648 N N . ALA D 2 57 ? 13.16601 -21.91419 42.88390 1.000 9.62268 57 ALA D N 1
ATOM 7649 C CA . ALA D 2 57 ? 12.39228 -22.38828 44.01989 1.000 9.93110 57 ALA D CA 1
ATOM 7650 C C . ALA D 2 57 ? 12.79155 -21.64776 45.27824 1.000 9.98747 57 ALA D C 1
ATOM 7651 O O . ALA D 2 57 ? 11.93466 -21.25288 46.06651 1.000 10.05611 57 ALA D O 1
ATOM 7658 N N . LEU D 2 58 ? 14.09136 -21.44408 45.47144 1.000 9.27825 58 LEU D N 1
ATOM 7659 C CA . LEU D 2 58 ? 14.56922 -20.72957 46.64306 1.000 9.30424 58 LEU D CA 1
ATOM 7660 C C . LEU D 2 58 ? 14.10535 -19.28072 46.61827 1.000 9.30141 58 LEU D C 1
ATOM 7661 O O . LEU D 2 58 ? 13.67876 -18.73559 47.63737 1.000 8.71223 58 LEU D O 1
ATOM 7677 N N . LYS D 2 59 ? 14.17976 -18.64830 45.44816 1.000 10.16123 59 LYS D N 1
ATOM 7678 C CA . LYS D 2 59 ? 13.76139 -17.26575 45.30741 1.000 10.44777 59 LYS D CA 1
ATOM 7679 C C . LYS D 2 59 ? 12.28014 -17.12154 45.61003 1.000 10.63982 59 LYS D C 1
ATOM 7680 O O . LYS D 2 59 ? 11.86773 -16.17479 46.28079 1.000 10.32769 59 LYS D O 1
ATOM 7699 N N . ALA D 2 60 ? 11.46802 -18.07118 45.15648 1.000 10.17462 60 ALA D N 1
ATOM 7700 C CA . ALA D 2 60 ? 10.05251 -18.05643 45.49045 1.000 9.54924 60 ALA D CA 1
ATOM 7701 C C . ALA D 2 60 ? 9.82845 -18.19511 46.98832 1.000 9.54009 60 ALA D C 1
ATOM 7702 O O . ALA D 2 60 ? 8.97137 -17.51880 47.55646 1.000 9.32486 60 ALA D O 1
ATOM 7709 N N . GLY D 2 61 ? 10.58595 -19.07674 47.63719 1.000 9.19840 61 GLY D N 1
ATOM 7710 C CA . GLY D 2 61 ? 10.49820 -19.20185 49.07127 1.000 8.93772 61 GLY D CA 1
ATOM 7711 C C . GLY D 2 61 ? 10.82513 -17.90191 49.77303 1.000 8.37938 61 GLY D C 1
ATOM 7712 O O . GLY D 2 61 ? 10.18147 -17.53483 50.75577 1.000 8.29066 61 GLY D O 1
ATOM 7716 N N . ALA D 2 62 ? 11.82054 -17.17539 49.27262 1.000 9.45800 62 ALA D N 1
ATOM 7717 C CA . ALA D 2 62 ? 12.16011 -15.91028 49.89887 1.000 12.77682 62 ALA D CA 1
ATOM 7718 C C . ALA D 2 62 ? 11.06142 -14.88961 49.73766 1.000 10.44130 62 ALA D C 1
ATOM 7719 O O . ALA D 2 62 ? 10.70052 -14.20230 50.69022 1.000 9.59466 62 ALA D O 1
ATOM 7726 N N A GLU D 2 63 ? 10.52891 -14.76148 48.52463 0.571 10.72545 63 GLU D N 1
ATOM 7727 N N B GLU D 2 63 ? 10.51864 -14.75735 48.53606 0.429 10.73860 63 GLU D N 1
ATOM 7728 C CA A GLU D 2 63 ? 9.46929 -13.79420 48.28662 0.571 11.14065 63 GLU D CA 1
ATOM 7729 C CA B GLU D 2 63 ? 9.47769 -13.75993 48.33934 0.429 11.15119 63 GLU D CA 1
ATOM 7730 C C A GLU D 2 63 ? 8.24202 -14.11224 49.13629 0.571 10.10230 63 GLU D C 1
ATOM 7731 C C B GLU D 2 63 ? 8.21777 -14.10843 49.12334 0.429 10.17077 63 GLU D C 1
ATOM 7732 O O A GLU D 2 63 ? 7.58075 -13.20680 49.65167 0.571 10.19060 63 GLU D O 1
ATOM 7733 O O B GLU D 2 63 ? 7.51275 -13.20896 49.58822 0.429 10.43514 63 GLU D O 1
ATOM 7756 N N . ALA D 2 64 ? 7.93342 -15.39873 49.29822 1.000 9.93874 64 ALA D N 1
ATOM 7757 C CA . ALA D 2 64 ? 6.81409 -15.80695 50.13317 1.000 10.01371 64 ALA D CA 1
ATOM 7758 C C . ALA D 2 64 ? 6.99636 -15.37782 51.58827 1.000 9.70866 64 ALA D C 1
ATOM 7759 O O . ALA D 2 64 ? 6.03040 -15.00782 52.25477 1.000 9.66944 64 ALA D O 1
ATOM 7766 N N . HIS D 2 65 ? 8.22721 -15.44083 52.10817 1.000 9.06011 65 HIS D N 1
ATOM 7767 C CA . HIS D 2 65 ? 8.47901 -15.00562 53.46362 1.000 9.49232 65 HIS D CA 1
ATOM 7768 C C . HIS D 2 65 ? 8.43867 -13.48647 53.56656 1.000 9.69319 65 HIS D C 1
ATOM 7769 O O . HIS D 2 65 ? 7.96722 -12.94308 54.55262 1.000 9.93493 65 HIS D O 1
ATOM 7783 N N . HIS D 2 66 ? 8.92310 -12.78345 52.55580 1.000 9.85072 66 HIS D N 1
ATOM 7784 C CA . HIS D 2 66 ? 8.79615 -11.33655 52.54217 1.000 9.47662 66 HIS D CA 1
ATOM 7785 C C . HIS D 2 66 ? 7.33551 -10.92304 52.61893 1.000 9.90211 66 HIS D C 1
ATOM 7786 O O . HIS D 2 66 ? 6.96827 -10.04727 53.38292 1.000 10.24541 66 HIS D O 1
ATOM 7800 N N . LYS D 2 67 ? 6.48149 -11.54970 51.82928 1.000 10.71187 67 LYS D N 1
ATOM 7801 C CA . LYS D 2 67 ? 5.05849 -11.24775 51.91864 1.000 11.31976 67 LYS D CA 1
ATOM 7802 C C . LYS D 2 67 ? 4.50697 -11.61493 53.28687 1.000 10.97262 67 LYS D C 1
ATOM 7803 O O . LYS D 2 67 ? 3.75277 -10.85051 53.87925 1.000 11.28238 67 LYS D O 1
ATOM 7822 N N . ALA D 2 68 ? 4.87561 -12.77548 53.81178 1.000 10.37509 68 ALA D N 1
ATOM 7823 C CA . ALA D 2 68 ? 4.36821 -13.18758 55.11125 1.000 9.84406 68 ALA D CA 1
ATOM 7824 C C . ALA D 2 68 ? 4.73484 -12.17953 56.17868 1.000 10.60868 68 ALA D C 1
ATOM 7825 O O . ALA D 2 68 ? 3.94231 -11.90110 57.07733 1.000 11.01901 68 ALA D O 1
ATOM 7832 N N . LEU D 2 69 ? 5.94569 -11.62747 56.10181 1.000 10.62177 69 LEU D N 1
ATOM 7833 C CA . LEU D 2 69 ? 6.40319 -10.67487 57.09465 1.000 9.96161 69 LEU D CA 1
ATOM 7834 C C . LEU D 2 69 ? 5.55700 -9.42066 57.09184 1.000 11.10276 69 LEU D C 1
ATOM 7835 O O . LEU D 2 69 ? 5.49527 -8.73276 58.11009 1.000 12.30245 69 LEU D O 1
ATOM 7851 N N . GLY D 2 70 ? 4.89218 -9.12497 55.98363 1.000 12.20133 70 GLY D N 1
ATOM 7852 C CA . GLY D 2 70 ? 4.01369 -7.98937 55.84424 1.000 13.16410 70 GLY D CA 1
ATOM 7853 C C . GLY D 2 70 ? 2.59686 -8.20605 56.30950 1.000 13.50092 70 GLY D C 1
ATOM 7854 O O . GLY D 2 70 ? 1.77828 -7.29786 56.20232 1.000 15.81192 70 GLY D O 1
ATOM 7858 N N . SER D 2 71 ? 2.26986 -9.38120 56.83163 1.000 13.40385 71 SER D N 1
ATOM 7859 C CA . SER D 2 71 ? 0.92435 -9.67482 57.28800 1.000 15.27502 71 SER D CA 1
ATOM 7860 C C . SER D 2 71 ? 0.86326 -10.14744 58.73517 1.000 14.01117 71 SER D C 1
ATOM 7861 O O . SER D 2 71 ? -0.20211 -10.59276 59.18198 1.000 15.46321 71 SER D O 1
ATOM 7869 N N . ILE D 2 72 ? 1.95706 -10.03737 59.48974 1.000 13.35468 72 ILE D N 1
ATOM 7870 C CA . ILE D 2 72 ? 1.98107 -10.56852 60.84957 1.000 12.86206 72 ILE D CA 1
ATOM 7871 C C . ILE D 2 72 ? 1.09271 -9.72687 61.76121 1.000 12.88423 72 ILE D C 1
ATOM 7872 O O . ILE D 2 72 ? 0.94436 -8.51932 61.57818 1.000 13.04613 72 ILE D O 1
ATOM 7888 N N . ASP D 2 73 ? 0.50670 -10.37717 62.74627 1.000 13.85382 73 ASP D N 1
ATOM 7889 C CA . ASP D 2 73 ? -0.35846 -9.72456 63.70458 1.000 14.34634 73 ASP D CA 1
ATOM 7890 C C . ASP D 2 73 ? 0.48993 -9.23226 64.87322 1.000 14.52778 73 ASP D C 1
ATOM 7891 O O . ASP D 2 73 ? 1.71959 -9.32490 64.86425 1.000 13.36892 73 ASP D O 1
ATOM 7900 N N . ALA D 2 74 ? -0.16978 -8.69190 65.90012 1.000 15.51719 74 ALA D N 1
ATOM 7901 C CA . ALA D 2 74 ? 0.53713 -8.13165 67.03452 1.000 16.35071 74 ALA D CA 1
ATOM 7902 C C . ALA D 2 74 ? 1.31509 -9.18077 67.80201 1.000 15.53383 74 ALA D C 1
ATOM 7903 O O . ALA D 2 74 ? 2.21617 -8.83483 68.55966 1.000 16.35866 74 ALA D O 1
ATOM 7910 N N . LYS D 2 75 ? 0.98330 -10.44756 67.63787 1.000 14.36375 75 LYS D N 1
ATOM 7911 C CA . LYS D 2 75 ? 1.75161 -11.52822 68.22606 1.000 14.30762 75 LYS D CA 1
ATOM 7912 C C . LYS D 2 75 ? 2.79372 -12.09851 67.26446 1.000 13.46860 75 LYS D C 1
ATOM 7913 O O . LYS D 2 75 ? 3.48257 -13.04017 67.62302 1.000 12.24244 75 LYS D O 1
ATOM 7932 N N . GLY D 2 76 ? 2.92966 -11.52038 66.08210 1.000 12.43273 76 GLY D N 1
ATOM 7933 C CA . GLY D 2 76 ? 3.93001 -11.92683 65.13207 1.000 11.26296 76 GLY D CA 1
ATOM 7934 C C . GLY D 2 76 ? 3.53940 -13.05282 64.22125 1.000 11.05392 76 GLY D C 1
ATOM 7935 O O . GLY D 2 76 ? 4.40814 -13.60388 63.54925 1.000 10.75423 76 GLY D O 1
ATOM 7939 N N . VAL D 2 77 ? 2.26420 -13.39357 64.15167 1.000 10.88911 77 VAL D N 1
ATOM 7940 C CA . VAL D 2 77 ? 1.80694 -14.56439 63.41536 1.000 11.62432 77 VAL D CA 1
ATOM 7941 C C . VAL D 2 77 ? 1.27144 -14.13639 62.05594 1.000 11.17299 77 VAL D C 1
ATOM 7942 O O . VAL D 2 77 ? 0.32765 -13.35359 61.97363 1.000 11.70324 77 VAL D O 1
ATOM 7955 N N . THR D 2 78 ? 1.86752 -14.67106 60.99528 1.000 10.79201 78 THR D N 1
ATOM 7956 C CA . THR D 2 78 ? 1.48291 -14.33482 59.63378 1.000 11.38545 78 THR D CA 1
ATOM 7957 C C . THR D 2 78 ? 0.11642 -14.93271 59.30992 1.000 12.28148 78 THR D C 1
ATOM 7958 O O . THR D 2 78 ? -0.37476 -15.83623 59.99364 1.000 12.08040 78 THR D O 1
ATOM 7969 N N . SER D 2 79 ? -0.49718 -14.41488 58.25470 1.000 11.83704 79 SER D N 1
ATOM 7970 C CA . SER D 2 79 ? -1.80662 -14.89462 57.86417 1.000 12.78018 79 SER D CA 1
ATOM 7971 C C . SER D 2 79 ? -1.71643 -16.31529 57.33330 1.000 12.61442 79 SER D C 1
ATOM 7972 O O . SER D 2 79 ? -0.68220 -16.76667 56.87478 1.000 12.07844 79 SER D O 1
ATOM 7980 N N . LEU D 2 80 ? -2.83290 -17.02824 57.39461 1.000 12.89535 80 LEU D N 1
ATOM 7981 C CA . LEU D 2 80 ? -2.84416 -18.38894 56.88429 1.000 12.43069 80 LEU D CA 1
ATOM 7982 C C . LEU D 2 80 ? -2.55836 -18.41715 55.38899 1.000 11.33769 80 LEU D C 1
ATOM 7983 O O . LEU D 2 80 ? -1.90327 -19.33057 54.89824 1.000 11.92190 80 LEU D O 1
ATOM 7999 N N . ALA D 2 81 ? -3.04562 -17.42902 54.64694 1.000 11.51552 81 ALA D N 1
ATOM 8000 C CA . ALA D 2 81 ? -2.72687 -17.35345 53.23232 1.000 12.30097 81 ALA D CA 1
ATOM 8001 C C . ALA D 2 81 ? -1.22146 -17.31996 53.03113 1.000 11.26784 81 ALA D C 1
ATOM 8002 O O . ALA D 2 81 ? -0.68205 -18.03652 52.19490 1.000 11.44851 81 ALA D O 1
ATOM 8009 N N . ASP D 2 82 ? -0.53216 -16.51698 53.81341 1.000 10.59759 82 ASP D N 1
ATOM 8010 C CA . ASP D 2 82 ? 0.90093 -16.35725 53.64481 1.000 11.15192 82 ASP D CA 1
ATOM 8011 C C . ASP D 2 82 ? 1.65030 -17.58644 54.13433 1.000 11.09510 82 ASP D C 1
ATOM 8012 O O . ASP D 2 82 ? 2.62889 -18.02882 53.51351 1.000 10.61751 82 ASP D O 1
ATOM 8021 N N . TYR D 2 83 ? 1.18667 -18.17158 55.22995 1.000 10.55668 83 TYR D N 1
ATOM 8022 C CA . TYR D 2 83 ? 1.74997 -19.42187 55.69936 1.000 10.39540 83 TYR D CA 1
ATOM 8023 C C . TYR D 2 83 ? 1.62193 -20.50002 54.64047 1.000 9.98861 83 TYR D C 1
ATOM 8024 O O . TYR D 2 83 ? 2.53770 -21.27473 54.42793 1.000 10.01166 83 TYR D O 1
ATOM 8042 N N . THR D 2 84 ? 0.49154 -20.55321 53.95695 1.000 10.11502 84 THR D N 1
ATOM 8043 C CA . THR D 2 84 ? 0.28154 -21.58898 52.96340 1.000 10.80850 84 THR D CA 1
ATOM 8044 C C . THR D 2 84 ? 1.26196 -21.44138 51.82652 1.000 9.63961 84 THR D C 1
ATOM 8045 O O . THR D 2 84 ? 1.80408 -22.42622 51.34627 1.000 9.44632 84 THR D O 1
ATOM 8056 N N . ALA D 2 85 ? 1.51441 -20.21327 51.39976 1.000 10.26895 85 ALA D N 1
ATOM 8057 C CA . ALA D 2 85 ? 2.46496 -19.97853 50.32575 1.000 10.34988 85 ALA D CA 1
ATOM 8058 C C . ALA D 2 85 ? 3.86917 -20.33932 50.75212 1.000 9.58830 85 ALA D C 1
ATOM 8059 O O . ALA D 2 85 ? 4.64451 -20.80562 49.93418 1.000 9.46448 85 ALA D O 1
ATOM 8066 N N . ILE D 2 86 ? 4.19508 -20.13685 52.02544 1.000 9.37246 86 ILE D N 1
ATOM 8067 C CA . ILE D 2 86 ? 5.49660 -20.55209 52.56458 1.000 9.35951 86 ILE D CA 1
ATOM 8068 C C . ILE D 2 86 ? 5.68314 -22.05302 52.42836 1.000 9.08896 86 ILE D C 1
ATOM 8069 O O . ILE D 2 86 ? 6.70722 -22.52513 51.94836 1.000 9.78179 86 ILE D O 1
ATOM 8085 N N . ASN D 2 87 ? 4.69498 -22.82182 52.86099 1.000 9.07001 87 ASN D N 1
ATOM 8086 C CA . ASN D 2 87 ? 4.82761 -24.26835 52.85707 1.000 9.45064 87 ASN D CA 1
ATOM 8087 C C . ASN D 2 87 ? 4.87486 -24.84480 51.45102 1.000 9.42542 87 ASN D C 1
ATOM 8088 O O . ASN D 2 87 ? 5.64112 -25.75881 51.19430 1.000 10.21064 87 ASN D O 1
ATOM 8099 N N . ALA D 2 88 ? 4.05337 -24.34070 50.53100 1.000 9.40386 88 ALA D N 1
ATOM 8100 C CA . ALA D 2 88 ? 4.17821 -24.77073 49.14651 1.000 9.44044 88 ALA D CA 1
ATOM 8101 C C . ALA D 2 88 ? 5.57392 -24.49757 48.60475 1.000 9.07258 88 ALA D C 1
ATOM 8102 O O . ALA D 2 88 ? 6.16142 -25.32944 47.91908 1.000 9.33757 88 ALA D O 1
ATOM 8109 N N . ALA D 2 89 ? 6.12276 -23.33322 48.91213 1.000 8.88064 89 ALA D N 1
ATOM 8110 C CA . ALA D 2 89 ? 7.45147 -22.98401 48.43459 1.000 9.23221 89 ALA D CA 1
ATOM 8111 C C . ALA D 2 89 ? 8.51511 -23.87424 49.05545 1.000 8.83858 89 ALA D C 1
ATOM 8112 O O . ALA D 2 89 ? 9.41454 -24.34486 48.36035 1.000 8.65398 89 ALA D O 1
ATOM 8119 N N . ILE D 2 90 ? 8.44699 -24.10231 50.36186 1.000 9.36635 90 ILE D N 1
ATOM 8120 C CA . ILE D 2 90 ? 9.44469 -24.96348 51.00637 1.000 9.39622 90 ILE D CA 1
ATOM 8121 C C . ILE D 2 90 ? 9.32909 -26.38823 50.47650 1.000 9.62988 90 ILE D C 1
ATOM 8122 O O . ILE D 2 90 ? 10.33188 -27.05562 50.21139 1.000 9.62467 90 ILE D O 1
ATOM 8138 N N . GLY D 2 91 ? 8.09555 -26.86225 50.29393 1.000 9.49429 91 GLY D N 1
ATOM 8139 C CA . GLY D 2 91 ? 7.90700 -28.15513 49.66123 1.000 10.34000 91 GLY D CA 1
ATOM 8140 C C . GLY D 2 91 ? 8.63469 -28.27391 48.34628 1.000 10.60363 91 GLY D C 1
ATOM 8141 O O . GLY D 2 91 ? 9.29297 -29.26457 48.08571 1.000 10.89811 91 GLY D O 1
ATOM 8145 N N . HIS D 2 92 ? 8.52738 -27.24838 47.49837 1.000 10.25312 92 HIS D N 1
ATOM 8146 C CA . HIS D 2 92 ? 9.21804 -27.28656 46.21381 1.000 11.65471 92 HIS D CA 1
ATOM 8147 C C . HIS D 2 92 ? 10.73327 -27.13455 46.36718 1.000 10.68523 92 HIS D C 1
ATOM 8148 O O . HIS D 2 92 ? 11.49145 -27.74274 45.61785 1.000 10.17556 92 HIS D O 1
ATOM 8163 N N . MET D 2 93 ? 11.18471 -26.33939 47.33523 1.000 10.10693 93 MET D N 1
ATOM 8164 C CA . MET D 2 93 ? 12.61086 -26.28591 47.63008 1.000 10.04015 93 MET D CA 1
ATOM 8165 C C . MET D 2 93 ? 13.13200 -27.64324 48.08257 1.000 10.21246 93 MET D C 1
ATOM 8166 O O . MET D 2 93 ? 14.19243 -28.08814 47.64990 1.000 11.21312 93 MET D O 1
ATOM 8180 N N . VAL D 2 94 ? 12.40109 -28.31764 48.94667 1.000 10.14178 94 VAL D N 1
ATOM 8181 C CA . VAL D 2 94 ? 12.86436 -29.59636 49.45808 1.000 10.91981 94 VAL D CA 1
ATOM 8182 C C . VAL D 2 94 ? 12.93007 -30.61531 48.33999 1.000 11.25670 94 VAL D C 1
ATOM 8183 O O . VAL D 2 94 ? 13.90502 -31.33190 48.18921 1.000 11.31174 94 VAL D O 1
ATOM 8196 N N . ALA D 2 95 ? 11.88177 -30.70787 47.54330 1.000 11.61000 95 ALA D N 1
ATOM 8197 C CA . ALA D 2 95 ? 11.90442 -31.66414 46.44321 1.000 12.47829 95 ALA D CA 1
ATOM 8198 C C . ALA D 2 95 ? 13.10531 -31.42776 45.54296 1.000 12.77475 95 ALA D C 1
ATOM 8199 O O . ALA D 2 95 ? 13.79500 -32.37433 45.16100 1.000 14.29413 95 ALA D O 1
ATOM 8206 N N . SER D 2 96 ? 13.39264 -30.17015 45.21722 1.000 11.05106 96 SER D N 1
ATOM 8207 C CA . SER D 2 96 ? 14.50545 -29.87591 44.32584 1.000 11.15002 96 SER D CA 1
ATOM 8208 C C . SER D 2 96 ? 15.84115 -30.23835 44.93749 1.000 10.78998 96 SER D C 1
ATOM 8209 O O . SER D 2 96 ? 16.74967 -30.62256 44.21588 1.000 11.26144 96 SER D O 1
ATOM 8217 N N . ALA D 2 97 ? 15.98436 -30.10208 46.24858 1.000 11.58007 97 ALA D N 1
ATOM 8218 C CA . ALA D 2 97 ? 17.25319 -30.42979 46.89818 1.000 12.30973 97 ALA D CA 1
ATOM 8219 C C . ALA D 2 97 ? 17.48808 -31.93212 46.92661 1.000 12.21483 97 ALA D C 1
ATOM 8220 O O . ALA D 2 97 ? 18.62447 -32.38331 46.80501 1.000 12.91372 97 ALA D O 1
ATOM 8227 N N . GLY D 2 98 ? 16.43211 -32.71024 47.10514 1.000 11.90000 98 GLY D N 1
ATOM 8228 C CA . GLY D 2 98 ? 16.50966 -34.15035 47.07433 1.000 12.45478 98 GLY D CA 1
ATOM 8229 C C . GLY D 2 98 ? 16.50339 -34.75952 48.45438 1.000 13.27360 98 GLY D C 1
ATOM 8230 O O . GLY D 2 98 ? 16.63589 -34.08814 49.46337 1.000 14.69714 98 GLY D O 1
ATOM 8234 N N . GLU D 2 99 ? 16.37236 -36.07889 48.47881 1.000 13.66779 99 GLU D N 1
ATOM 8235 C CA . GLU D 2 99 ? 16.20477 -36.80254 49.72996 1.000 14.29364 99 GLU D CA 1
ATOM 8236 C C . GLU D 2 99 ? 17.50581 -36.91359 50.51217 1.000 13.81338 99 GLU D C 1
ATOM 8237 O O . GLU D 2 99 ? 17.54307 -36.64754 51.71396 1.000 13.21038 99 GLU D O 1
ATOM 8249 N N . SER D 2 100 ? 18.57913 -37.30054 49.84119 1.000 14.98863 100 SER D N 1
ATOM 8250 C CA . SER D 2 100 ? 19.86326 -37.42027 50.51403 1.000 16.02590 100 SER D CA 1
ATOM 8251 C C . SER D 2 100 ? 20.22498 -36.13003 51.24538 1.000 14.07543 100 SER D C 1
ATOM 8252 O O . SER D 2 100 ? 20.49564 -36.14533 52.43435 1.000 13.97580 100 SER D O 1
ATOM 8260 N N . LYS D 2 101 ? 20.21174 -35.00291 50.55507 1.000 14.65455 101 LYS D N 1
ATOM 8261 C CA . LYS D 2 101 ? 20.62279 -33.74637 51.17000 1.000 15.08535 101 LYS D CA 1
ATOM 8262 C C . LYS D 2 101 ? 19.71414 -33.35020 52.31661 1.000 13.96411 101 LYS D C 1
ATOM 8263 O O . LYS D 2 101 ? 20.17748 -32.70938 53.26890 1.000 12.73472 101 LYS D O 1
ATOM 8282 N N . THR D 2 102 ? 18.43470 -33.73334 52.24808 1.000 13.48220 102 THR D N 1
ATOM 8283 C CA . THR D 2 102 ? 17.45161 -33.40511 53.27701 1.000 12.13742 102 THR D CA 1
ATOM 8284 C C . THR D 2 102 ? 17.61388 -34.28839 54.50371 1.000 11.69436 102 THR D C 1
ATOM 8285 O O . THR D 2 102 ? 17.54695 -33.80512 55.63412 1.000 11.39402 102 THR D O 1
ATOM 8296 N N . MET D 2 103 ? 17.85550 -35.58160 54.29213 1.000 12.38296 103 MET D N 1
ATOM 8297 C CA . MET D 2 103 ? 18.09989 -36.48861 55.40443 1.000 12.94028 103 MET D CA 1
ATOM 8298 C C . MET D 2 103 ? 19.41252 -36.20647 56.09329 1.000 11.62245 103 MET D C 1
ATOM 8299 O O . MET D 2 103 ? 19.53977 -36.49020 57.26796 1.000 12.66348 103 MET D O 1
ATOM 8313 N N . ASP D 2 104 ? 20.40349 -35.68301 55.38894 1.000 11.85802 104 ASP D N 1
ATOM 8314 C CA . ASP D 2 104 ? 21.63563 -35.28675 56.07165 1.000 12.92393 104 ASP D CA 1
ATOM 8315 C C . ASP D 2 104 ? 21.38230 -34.17441 57.08423 1.000 11.62822 104 ASP D C 1
ATOM 8316 O O . ASP D 2 104 ? 22.04634 -34.11978 58.11579 1.000 10.97858 104 ASP D O 1
ATOM 8325 N N . VAL D 2 105 ? 20.43197 -33.27890 56.80804 1.000 11.70007 105 VAL D N 1
ATOM 8326 C CA . VAL D 2 105 ? 20.04723 -32.27138 57.79236 1.000 10.61233 105 VAL D CA 1
ATOM 8327 C C . VAL D 2 105 ? 19.42247 -32.95065 58.99657 1.000 10.24749 105 VAL D C 1
ATOM 8328 O O . VAL D 2 105 ? 19.81044 -32.71697 60.13994 1.000 10.67973 105 VAL D O 1
ATOM 8341 N N . TYR D 2 106 ? 18.45827 -33.82642 58.75942 1.000 10.82817 106 TYR D N 1
ATOM 8342 C CA . TYR D 2 106 ? 17.83600 -34.54967 59.85588 1.000 11.61784 106 TYR D CA 1
ATOM 8343 C C . TYR D 2 106 ? 18.88503 -35.25633 60.70605 1.000 12.12048 106 TYR D C 1
ATOM 8344 O O . TYR D 2 106 ? 18.89482 -35.11839 61.91987 1.000 11.98587 106 TYR D O 1
ATOM 8362 N N . ASN D 2 107 ? 19.80809 -35.98036 60.06539 1.000 13.36578 107 ASN D N 1
ATOM 8363 C CA . ASN D 2 107 ? 20.77341 -36.78514 60.80489 1.000 13.39297 107 ASN D CA 1
ATOM 8364 C C . ASN D 2 107 ? 21.70855 -35.93093 61.63848 1.000 12.58401 107 ASN D C 1
ATOM 8365 O O . ASN D 2 107 ? 22.19926 -36.37958 62.66461 1.000 13.10614 107 ASN D O 1
ATOM 8376 N N . ALA D 2 108 ? 22.01283 -34.73127 61.18887 1.000 12.16030 108 ALA D N 1
ATOM 8377 C CA . ALA D 2 108 ? 22.85328 -33.84334 61.96771 1.000 12.35186 108 ALA D CA 1
ATOM 8378 C C . ALA D 2 108 ? 22.12021 -33.34668 63.19143 1.000 12.13810 108 ALA D C 1
ATOM 8379 O O . ALA D 2 108 ? 22.70989 -33.23447 64.26942 1.000 11.61784 108 ALA D O 1
ATOM 8386 N N . PHE D 2 109 ? 20.84107 -33.03985 63.05462 1.000 12.31875 109 PHE D N 1
ATOM 8387 C CA . PHE D 2 109 ? 20.04953 -32.63440 64.21248 1.000 11.60205 109 PHE D CA 1
ATOM 8388 C C . PHE D 2 109 ? 19.77234 -33.80961 65.13075 1.000 12.20223 109 PHE D C 1
ATOM 8389 O O . PHE D 2 109 ? 19.52497 -33.60498 66.31130 1.000 12.84806 109 PHE D O 1
ATOM 8406 N N . ASP D 2 110 ? 19.81764 -35.03625 64.60290 1.000 12.90904 110 ASP D N 1
ATOM 8407 C CA . ASP D 2 110 ? 19.73510 -36.22430 65.43645 1.000 13.22307 110 ASP D CA 1
ATOM 8408 C C . ASP D 2 110 ? 20.88957 -36.27886 66.42231 1.000 12.76641 110 ASP D C 1
ATOM 8409 O O . ASP D 2 110 ? 20.71915 -36.73730 67.54370 1.000 14.15517 110 ASP D O 1
ATOM 8418 N N . SER D 2 111 ? 22.06894 -35.79735 66.03065 1.000 12.69099 111 SER D N 1
ATOM 8419 C CA . SER D 2 111 ? 23.21147 -35.83310 66.91536 1.000 12.13275 111 SER D CA 1
ATOM 8420 C C . SER D 2 111 ? 23.00425 -35.02580 68.18229 1.000 13.02210 111 SER D C 1
ATOM 8421 O O . SER D 2 111 ? 23.81241 -35.15892 69.09434 1.000 13.08030 111 SER D O 1
ATOM 8429 N N . PHE D 2 112 ? 21.94821 -34.20741 68.26307 1.000 13.23473 112 PHE D N 1
ATOM 8430 C CA . PHE D 2 112 ? 21.66372 -33.35000 69.41112 1.000 12.81177 112 PHE D CA 1
ATOM 8431 C C . PHE D 2 112 ? 20.62487 -33.93531 70.35297 1.000 13.05676 112 PHE D C 1
ATOM 8432 O O . PHE D 2 112 ? 20.35863 -33.34468 71.39687 1.000 14.91007 112 PHE D O 1
ATOM 8449 N N . SER D 2 113 ? 20.01194 -35.05114 69.99105 1.000 14.32422 113 SER D N 1
ATOM 8450 C CA . SER D 2 113 ? 19.01303 -35.72601 70.82063 1.000 13.91564 113 SER D CA 1
ATOM 8451 C C . SER D 2 113 ? 17.99130 -34.75234 71.40511 1.000 13.99689 113 SER D C 1
ATOM 8452 O O . SER D 2 113 ? 17.72626 -34.72419 72.59935 1.000 14.43530 113 SER D O 1
ATOM 8460 N N . LEU D 2 114 ? 17.36097 -33.98411 70.52254 1.000 13.54443 114 LEU D N 1
ATOM 8461 C CA . LEU D 2 114 ? 16.40567 -32.96192 70.94357 1.000 13.86070 114 LEU D CA 1
ATOM 8462 C C . LEU D 2 114 ? 15.15818 -33.51604 71.61756 1.000 13.53385 114 LEU D C 1
ATOM 8463 O O . LEU D 2 114 ? 14.51581 -32.80238 72.37490 1.000 13.49391 114 LEU D O 1
ATOM 8479 N N . GLY D 2 115 ? 14.79121 -34.76736 71.36756 1.000 14.07804 115 GLY D N 1
ATOM 8480 C CA . GLY D 2 115 ? 13.56701 -35.28955 71.94441 1.000 14.36420 115 GLY D CA 1
ATOM 8481 C C . GLY D 2 115 ? 13.62787 -35.49157 73.43850 1.000 16.41906 115 GLY D C 1
ATOM 8482 O O . GLY D 2 115 ? 12.59343 -35.63824 74.07394 1.000 15.09563 115 GLY D O 1
ATOM 8486 N N . LYS D 2 116 ? 14.82403 -35.48281 74.01449 1.000 18.54866 116 LYS D N 1
ATOM 8487 C CA . LYS D 2 116 ? 14.97126 -35.64696 75.45227 1.000 18.56905 116 LYS D CA 1
ATOM 8488 C C . LYS D 2 116 ? 14.60998 -34.38524 76.22886 1.000 16.91502 116 LYS D C 1
ATOM 8489 O O . LYS D 2 116 ? 14.15340 -34.47673 77.36232 1.000 16.99152 116 LYS D O 1
ATOM 8508 N N . ASP D 2 117 ? 14.82352 -33.21430 75.65999 1.000 15.32283 117 ASP D N 1
ATOM 8509 C CA . ASP D 2 117 ? 14.71568 -31.98962 76.41660 1.000 15.73334 117 ASP D CA 1
ATOM 8510 C C . ASP D 2 117 ? 14.04909 -30.88661 75.61283 1.000 15.02496 117 ASP D C 1
ATOM 8511 O O . ASP D 2 117 ? 13.00522 -30.37176 76.01215 1.000 13.47747 117 ASP D O 1
ATOM 8520 N N . VAL D 2 118 ? 14.66684 -30.51424 74.48599 1.000 15.54605 118 VAL D N 1
ATOM 8521 C CA . VAL D 2 118 ? 14.21152 -29.35545 73.71950 1.000 13.44236 118 VAL D CA 1
ATOM 8522 C C . VAL D 2 118 ? 12.82417 -29.59984 73.16645 1.000 12.35666 118 VAL D C 1
ATOM 8523 O O . VAL D 2 118 ? 11.93069 -28.77648 73.29925 1.000 13.28215 118 VAL D O 1
ATOM 8536 N N . GLY D 2 119 ? 12.61782 -30.73921 72.54763 1.000 12.59334 119 GLY D N 1
ATOM 8537 C CA . GLY D 2 119 ? 11.32977 -31.07893 71.99984 1.000 12.50045 119 GLY D CA 1
ATOM 8538 C C . GLY D 2 119 ? 10.22697 -31.01647 73.03075 1.000 11.43778 119 GLY D C 1
ATOM 8539 O O . GLY D 2 119 ? 9.22861 -30.33032 72.85454 1.000 11.60144 119 GLY D O 1
ATOM 8543 N N . PRO D 2 120 ? 10.37944 -31.75506 74.12990 1.000 12.41739 120 PRO D N 1
ATOM 8544 C CA . PRO D 2 120 ? 9.36704 -31.66615 75.19329 1.000 12.30332 120 PRO D CA 1
ATOM 8545 C C . PRO D 2 120 ? 9.16321 -30.25408 75.73561 1.000 12.68699 120 PRO D C 1
ATOM 8546 O O . PRO D 2 120 ? 8.03730 -29.86119 76.00896 1.000 13.24305 120 PRO D O 1
ATOM 8557 N N . TYR D 2 121 ? 10.21957 -29.46978 75.88575 1.000 13.70253 121 TYR D N 1
ATOM 8558 C CA . TYR D 2 121 ? 10.04002 -28.10382 76.34907 1.000 13.02981 121 TYR D CA 1
ATOM 8559 C C . TYR D 2 121 ? 9.23891 -27.28676 75.35108 1.000 11.89821 121 TYR D C 1
ATOM 8560 O O . TYR D 2 121 ? 8.29833 -26.59424 75.71000 1.000 11.85171 121 TYR D O 1
ATOM 8578 N N . MET D 2 122 ? 9.62350 -27.32293 74.09026 1.000 12.34105 122 MET D N 1
ATOM 8579 C CA . MET D 2 122 ? 8.88273 -26.57242 73.09058 1.000 13.07502 122 MET D CA 1
ATOM 8580 C C . MET D 2 122 ? 7.41851 -26.99532 73.08815 1.000 12.82072 122 MET D C 1
ATOM 8581 O O . MET D 2 122 ? 6.52413 -26.15618 73.05133 1.000 13.14334 122 MET D O 1
ATOM 8595 N N . MET D 2 123 ? 7.15325 -28.29097 73.18526 1.000 13.37294 123 MET D N 1
ATOM 8596 C CA . MET D 2 123 ? 5.76972 -28.75734 73.15099 1.000 14.06514 123 MET D CA 1
ATOM 8597 C C . MET D 2 123 ? 4.98777 -28.32766 74.38606 1.000 13.84532 123 MET D C 1
ATOM 8598 O O . MET D 2 123 ? 3.78087 -28.12397 74.30392 1.000 14.64288 123 MET D O 1
ATOM 8612 N N . SER D 2 124 ? 5.64989 -28.15494 75.52609 1.000 14.27838 124 SER D N 1
ATOM 8613 C CA . SER D 2 124 ? 4.94478 -27.78171 76.74620 1.000 15.09705 124 SER D CA 1
ATOM 8614 C C . SER D 2 124 ? 4.34139 -26.39166 76.67756 1.000 14.37916 124 SER D C 1
ATOM 8615 O O . SER D 2 124 ? 3.41847 -26.09493 77.43388 1.000 16.14169 124 SER D O 1
ATOM 8623 N N . LYS D 2 125 ? 4.83882 -25.54412 75.78762 1.000 13.02070 125 LYS D N 1
ATOM 8624 C CA . LYS D 2 125 ? 4.40166 -24.16517 75.66252 1.000 14.35380 125 LYS D CA 1
ATOM 8625 C C . LYS D 2 125 ? 3.21227 -23.99898 74.73098 1.000 14.04293 125 LYS D C 1
ATOM 8626 O O . LYS D 2 125 ? 2.66710 -22.90318 74.64019 1.000 12.39058 125 LYS D O 1
ATOM 8645 N N . VAL D 2 126 ? 2.81743 -25.04627 74.02172 1.000 14.93570 126 VAL D N 1
ATOM 8646 C CA . VAL D 2 126 ? 1.68560 -25.02057 73.11826 1.000 13.47953 126 VAL D CA 1
ATOM 8647 C C . VAL D 2 126 ? 0.73334 -26.15170 73.50026 1.000 13.56395 126 VAL D C 1
ATOM 8648 O O . VAL D 2 126 ? 0.95180 -26.87027 74.46461 1.000 15.05252 126 VAL D O 1
ATOM 8661 N N . SER D 2 127 ? -0.32520 -26.29759 72.72496 1.000 13.56417 127 SER D N 1
ATOM 8662 C CA . SER D 2 127 ? -1.17993 -27.46952 72.82596 1.000 15.06916 127 SER D CA 1
ATOM 8663 C C . SER D 2 127 ? -0.46968 -28.69951 72.26169 1.000 16.14014 127 SER D C 1
ATOM 8664 O O . SER D 2 127 ? -0.06740 -28.71638 71.08822 1.000 14.55330 127 SER D O 1
ATOM 8672 N N . ALA D 2 128 ? -0.34187 -29.74082 73.08751 1.000 14.92786 128 ALA D N 1
ATOM 8673 C CA . ALA D 2 128 ? 0.32297 -30.95106 72.63788 1.000 15.94525 128 ALA D CA 1
ATOM 8674 C C . ALA D 2 128 ? -0.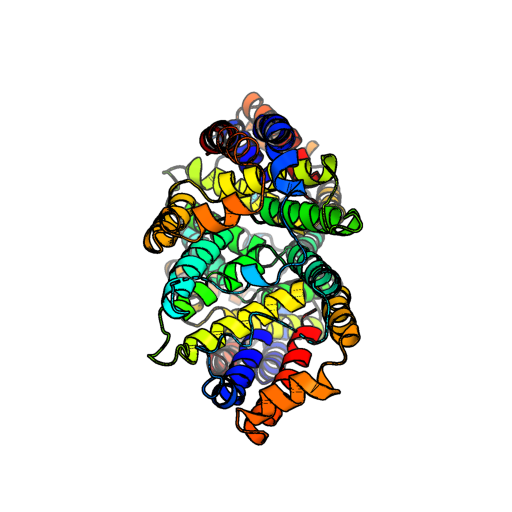46810 -31.66868 71.55571 1.000 16.79900 128 ALA D C 1
ATOM 8675 O O . ALA D 2 128 ? 0.12380 -32.35478 70.71511 1.000 16.52853 128 ALA D O 1
ATOM 8682 N N . ASN D 2 129 ? -1.79677 -31.53321 71.56504 1.000 17.70279 129 ASN D N 1
ATOM 8683 C CA . ASN D 2 129 ? -2.59891 -32.14589 70.50996 1.000 16.96920 129 ASN D CA 1
ATOM 8684 C C . ASN D 2 129 ? -2.37795 -31.43339 69.19176 1.000 14.78939 129 ASN D C 1
ATOM 8685 O O . ASN D 2 129 ? -2.20849 -32.07654 68.15652 1.000 15.42236 129 ASN D O 1
ATOM 8696 N N . ASP D 2 130 ? -2.36945 -30.10062 69.22396 1.000 15.05928 130 ASP D N 1
ATOM 8697 C CA . ASP D 2 130 ? -2.13273 -29.32728 68.01542 1.000 14.58594 130 ASP D CA 1
ATOM 8698 C C . ASP D 2 130 ? -0.72324 -29.54237 67.48625 1.000 14.27975 130 ASP D C 1
ATOM 8699 O O . ASP D 2 130 ? -0.50883 -29.51675 66.27697 1.000 13.37897 130 ASP D O 1
ATOM 8708 N N . ALA D 2 131 ? 0.25940 -29.70653 68.37691 1.000 13.80309 131 ALA D N 1
ATOM 8709 C CA . ALA D 2 131 ? 1.60934 -30.02929 67.94086 1.000 14.57300 131 ALA D CA 1
ATOM 8710 C C . ALA D 2 131 ? 1.65553 -31.39118 67.26236 1.000 15.06155 131 ALA D C 1
ATOM 8711 O O . ALA D 2 131 ? 2.34545 -31.57090 66.26565 1.000 15.46682 131 ALA D O 1
ATOM 8718 N N . SER D 2 132 ? 0.94378 -32.37005 67.80583 1.000 14.46055 132 SER D N 1
ATOM 8719 C CA . SER D 2 132 ? 0.90456 -33.68145 67.17616 1.000 14.39129 132 SER D CA 1
ATOM 8720 C C . SER D 2 132 ? 0.07409 -33.64035 65.90325 1.000 15.58951 132 SER D C 1
ATOM 8721 O O . SER D 2 132 ? 0.41205 -34.30786 64.92363 1.000 15.84060 132 SER D O 1
ATOM 8729 N N . LYS D 2 133 ? -1.00884 -32.85347 65.90989 1.000 14.58198 133 LYS D N 1
ATOM 8730 C CA . LYS D 2 133 ? -1.79509 -32.60417 64.70910 1.000 14.52587 133 LYS D CA 1
ATOM 8731 C C . LYS D 2 133 ? -0.93446 -31.99531 63.60980 1.000 15.65950 133 LYS D C 1
ATOM 8732 O O . LYS D 2 133 ? -1.06328 -32.35668 62.43486 1.000 16.52172 133 LYS D O 1
ATOM 8751 N N . ALA D 2 134 ? -0.03129 -31.08962 63.96643 1.000 15.79390 134 ALA D N 1
ATOM 8752 C CA . ALA D 2 134 ? 0.88123 -30.54528 62.97647 1.000 13.92724 134 ALA D CA 1
ATOM 8753 C C . ALA D 2 134 ? 1.87907 -31.60026 62.51498 1.000 13.03347 134 ALA D C 1
ATOM 8754 O O . ALA D 2 134 ? 2.22403 -31.65104 61.33459 1.000 13.26700 134 ALA D O 1
ATOM 8761 N N . TYR D 2 135 ? 2.34432 -32.46211 63.42093 1.000 12.14795 135 TYR D N 1
ATOM 8762 C CA . TYR D 2 135 ? 3.33750 -33.44602 63.03864 1.000 12.39100 135 TYR D CA 1
ATOM 8763 C C . TYR D 2 135 ? 2.73694 -34.46850 62.10243 1.000 13.50129 135 TYR D C 1
ATOM 8764 O O . TYR D 2 135 ? 3.36446 -34.85065 61.11980 1.000 14.46373 135 TYR D O 1
ATOM 8782 N N A LYS D 2 136 ? 1.52430 -34.93207 62.39271 0.415 14.59736 136 LYS D N 1
ATOM 8783 N N B LYS D 2 136 ? 1.52436 -34.93233 62.39485 0.585 14.59211 136 LYS D N 1
ATOM 8784 C CA A LYS D 2 136 ? 0.90023 -35.91913 61.52051 0.415 16.12849 136 LYS D CA 1
ATOM 8785 C CA B LYS D 2 136 ? 0.89524 -35.91438 61.52209 0.585 16.13383 136 LYS D CA 1
ATOM 8786 C C A LYS D 2 136 ? 0.61205 -35.32129 60.15126 0.415 15.63910 136 LYS D C 1
ATOM 8787 C C B LYS D 2 136 ? 0.62745 -35.31550 60.15073 0.585 15.63387 136 LYS D C 1
ATOM 8788 O O A LYS D 2 136 ? 0.74761 -36.00098 59.13156 0.415 16.26681 136 LYS D O 1
ATOM 8789 O O B LYS D 2 136 ? 0.79693 -35.98444 59.13008 0.585 16.26943 136 LYS D O 1
ATOM 8826 N N . ALA D 2 137 ? 0.23964 -34.04291 60.10914 1.000 14.69062 137 ALA D N 1
ATOM 8827 C CA . ALA D 2 137 ? 0.03738 -33.37113 58.83258 1.000 14.58297 137 ALA D CA 1
ATOM 8828 C C . ALA D 2 137 ? 1.34834 -33.20190 58.08788 1.000 13.93839 137 ALA D C 1
ATOM 8829 O O . ALA D 2 137 ? 1.39449 -33.32694 56.86645 1.000 13.84647 137 ALA D O 1
ATOM 8837 N N . PHE D 2 138 ? 2.41834 -32.87665 58.80668 1.000 13.33594 138 PHE D N 1
ATOM 8838 C CA . PHE D 2 138 ? 3.74005 -32.86463 58.20748 1.000 12.90179 138 PHE D CA 1
ATOM 8839 C C . PHE D 2 138 ? 4.04928 -34.21228 57.58167 1.000 13.38225 138 PHE D C 1
ATOM 8840 O O . PHE D 2 138 ? 4.63447 -34.28337 56.50130 1.000 14.43988 138 PHE D O 1
ATOM 8857 N N . LEU D 2 139 ? 3.66187 -35.29473 58.25536 1.000 14.63494 139 LEU D N 1
ATOM 8858 C CA . LEU D 2 139 ? 3.94778 -36.63220 57.75150 1.000 14.78452 139 LEU D CA 1
ATOM 8859 C C . LEU D 2 139 ? 3.19185 -36.91483 56.45898 1.000 15.44013 139 LEU D C 1
ATOM 8860 O O . LEU D 2 139 ? 3.74185 -37.50974 55.53363 1.000 15.96711 139 LEU D O 1
ATOM 8876 N N . GLU D 2 140 ? 1.93092 -36.50139 56.38408 1.000 17.02123 140 GLU D N 1
ATOM 8877 C CA . GLU D 2 140 ? 1.21724 -36.55456 55.12157 1.000 16.69195 140 GLU D CA 1
ATOM 8878 C C . GLU D 2 140 ? 1.92393 -35.69850 54.07363 1.000 16.63323 140 GLU D C 1
ATOM 8879 O O . GLU D 2 140 ? 2.20384 -36.15792 52.96763 1.000 17.57959 140 GLU D O 1
ATOM 8891 N N . PHE D 2 141 ? 2.23335 -34.44749 54.41173 1.000 15.06517 141 PHE D N 1
ATOM 8892 C CA . PHE D 2 141 ? 2.83600 -33.52417 53.45555 1.000 13.67344 141 PHE D CA 1
ATOM 8893 C C . PHE D 2 141 ? 4.11744 -34.08089 52.86388 1.000 13.67871 141 PHE D C 1
ATOM 8894 O O . PHE D 2 141 ? 4.32952 -34.00858 51.65728 1.000 13.24969 141 PHE D O 1
ATOM 8911 N N . LYS D 2 142 ? 5.00157 -34.63308 53.70391 1.000 14.96237 142 LYS D N 1
ATOM 8912 C CA . LYS D 2 142 ? 6.30306 -35.07055 53.21720 1.000 13.88298 142 LYS D CA 1
ATOM 8913 C C . LYS D 2 142 ? 6.19713 -36.20447 52.20437 1.000 13.10950 142 LYS D C 1
ATOM 8914 O O . LYS D 2 142 ? 7.13242 -36.44192 51.45097 1.000 12.81541 142 LYS D O 1
ATOM 8933 N N . ASP D 2 143 ? 5.07803 -36.90517 52.17161 1.000 14.72767 143 ASP D N 1
ATOM 8934 C CA . ASP D 2 143 ? 4.89331 -37.94888 51.17777 1.000 15.93227 143 ASP D CA 1
ATOM 8935 C C . ASP D 2 143 ? 4.63701 -37.35097 49.80277 1.000 16.01684 143 ASP D C 1
ATOM 8936 O O . ASP D 2 143 ? 5.11226 -37.88138 48.80344 1.000 16.74033 143 ASP D O 1
ATOM 8945 N N . ALA D 2 144 ? 3.89949 -36.23872 49.73766 1.000 14.88878 144 ALA D N 1
ATOM 8946 C CA . ALA D 2 144 ? 3.73512 -35.53618 48.46707 1.000 13.76140 144 ALA D CA 1
ATOM 8947 C C . ALA D 2 144 ? 5.05955 -34.98202 47.97421 1.000 14.17427 144 ALA D C 1
ATOM 8948 O O . ALA D 2 144 ? 5.34888 -35.04778 46.78550 1.000 14.72186 144 ALA D O 1
ATOM 8955 N N . VAL D 2 145 ? 5.88516 -34.44155 48.87935 1.000 12.76594 145 VAL D N 1
ATOM 8956 C CA . VAL D 2 145 ? 7.17919 -33.90314 48.48858 1.000 12.45535 145 VAL D CA 1
ATOM 8957 C C . VAL D 2 145 ? 8.06304 -35.00108 47.90835 1.000 12.45374 145 VAL D C 1
ATOM 8958 O O . VAL D 2 145 ? 8.68092 -34.82497 46.85633 1.000 13.22970 145 VAL D O 1
ATOM 8971 N N . LYS D 2 146 ? 8.14181 -36.15030 48.59807 1.000 13.52418 146 LYS D N 1
ATOM 8972 C CA . LYS D 2 146 ? 8.98404 -37.23285 48.12149 1.000 15.95187 146 LYS D CA 1
ATOM 8973 C C . LYS D 2 146 ? 8.48775 -37.77087 46.78612 1.000 15.60376 146 LYS D C 1
ATOM 8974 O O . LYS D 2 146 ? 9.28394 -38.01669 45.87542 1.000 16.35118 146 LYS D O 1
ATOM 8993 N N . ALA D 2 147 ? 7.17748 -37.96435 46.66023 1.000 16.49826 147 ALA D N 1
ATOM 8994 C CA . ALA D 2 147 ? 6.60501 -38.38792 45.38785 1.000 18.67897 147 ALA D CA 1
ATOM 8995 C C . ALA D 2 147 ? 6.97074 -37.44407 44.25209 1.000 17.97831 147 ALA D C 1
ATOM 8996 O O . ALA D 2 147 ? 7.09355 -37.88082 43.11678 1.000 19.33984 147 ALA D O 1
ATOM 9003 N N . SER D 2 148 ? 7.15644 -36.16449 44.52602 1.000 15.78561 148 SER D N 1
ATOM 9004 C CA . SER D 2 148 ? 7.50074 -35.21147 43.49154 1.000 16.91452 148 SER D CA 1
ATOM 9005 C C . SER D 2 148 ? 8.94827 -35.30556 43.02269 1.000 19.87004 148 SER D C 1
ATOM 9006 O O . SER D 2 148 ? 9.30541 -34.69540 42.01481 1.000 21.09538 148 SER D O 1
ATOM 9014 N N . GLN D 2 149 ? 9.77883 -36.04398 43.72836 1.000 20.65715 149 GLN D N 1
ATOM 9015 C CA . GLN D 2 149 ? 11.20775 -36.05475 43.50742 1.000 20.94117 149 GLN D CA 1
ATOM 9016 C C . GLN D 2 149 ? 11.53748 -36.94419 42.32826 1.000 25.49630 149 GLN D C 1
ATOM 9017 O O . GLN D 2 149 ? 11.13512 -38.10582 42.29855 1.000 26.41172 149 GLN D O 1
#

Nearest PDB structures (foldseek):
  8ow6-assembly2_C  TM=1.007E+00  e=1.076E-21  Heterocapsa pygmaea
  8ow6-assembly2_D  TM=1.004E+00  e=2.210E-19  Heterocapsa pygmaea
  1ppr-assembly1_O  TM=9.571E-01  e=4.864E-13  Amphidinium carterae
  3iiu-assembly1_M-2  TM=9.457E-01  e=3.737E-13  Amphidinium carterae
  3iis-assembly1_M  TM=9.459E-01  e=6.007E-13  Amphidinium carterae

Foldseek 3Di:
DLLLVLLLQLLVLQVQVLVQAQPPDPVVVDDLDDVVLVVQLVVLVVLLQVQFDPVLVVQLVVLVVVQQVQADPRRGGDSVSSSSNSSSVLNRNLSSDDPSVVSNVVSVVVSVCVVPVVVVRCVRHPVVSVVSSVVSVVVSVVSSNVSD/DLLLVLLLQLLVLQVQVLVLAQPVDPPVVDDLDDPVLVVVLVVLVVLLQVQFDPVLVVQLVVLVVVQQVAADPRGGGDSVSSSSNSSSVLNRNLSSDDPSVVSSVVSVVVSVCVVPVVVVRCVSHPVVSVVSSVVSVVVSVVSSNVSD/DLLLVLLLLLLVLQVLVLLLAQPPDPPVVDDLDDPVLVVQLVVLVVLLQVQFDPVLVVQLVVLVVVQQVAADPSRGGDSVSSSSNSSSVLNRNLRSDDVSVVSNVVSVVVSVCVVPVVVVRCVSHPVVSVVSSVVSVVVSVVSSNVSD/DLLLVLLLQLLVLLVQVLVQAQPPDPPVVDDLDDPVLVVQLVVLVVLLQVQFDPVLVVQLVVLVVVQQVAADPSGGGDSVSSSSNSSSVLNRNLSSHDVSVVSSVVSVVVSVCVVPVVVVSCVSHPVVSVVSSVVSVVVSVVSSNVSD

InterPro domains:
  IPR003376 Peridinin-chlorophyll A binding protein [PF02429] (52-196)
  IPR036550 Peridinin-chlorophyll A binding superfamily [G3DSA:1.40.10.10] (44-200)
  IPR036550 Peridinin-chlorophyll A binding superfamily [SSF48608] (46-200)

Sequence (592 aa):
DKIDDAAKKLSEASYPFLKEIDWSSDVYGKLTANPFQVLKAVDKMIVMGAAMDSAALKAGAEAHHKAIGSIDAKGVTTLADYEAVNAAIGHMVASAGESSKTMDVYNAFAGFNLGKDVGPYMMSKVNAADASAAYKAFLEFKDAVKASQDKIDDAAKKLSAASYPFLKKEIDWSSSDDVYAKLTAGPFDVLKAIDKMIVMGAAMDGAALKAGAEEAHHKALGSIDAKGVTSLADYTAINAAIGHMVASAGESKKTMDVYNAFDSSFSLGKDVGPYMMSKVSANDASKAYKKAFLEFKDAVKASSQDKIDDAAKKLSEASYPFLKEIDWSSDVYGKLTANPFQVLKAVDKMIVMGAAMDSAALKAGAEAHHKAIGSIDAKGVTTLADYEAVNAAIGHMVASAGESKTMDVYNAFAGFNLGKDVGPYMMSKVNAADASSAAYKKAFLEFKDAVKASQDKIDDAAKKLSAASYPFLKKEIDWSSDVYAKKLTAGPFDVLKAIDKMIVMGAAMDGAALKAGAEEAHHKALGSIDAKGVTSLADYTAINAAIGHMVASAGESKTMDVYNAFDSFSLGKDVGPYMMSKVSANDASKAYKKAFLEFKDAVKASQ

Radius of gyration: 28.69 Å; Cα contacts (8 Å, |Δi|>4): 751; chains: 4; bounding box: 64×51×76 Å

B-factor: mean 13.09, std 5.22, range [5.7, 57.3]

Secondary structure (DSSP, 8-state):
-HHHHHHHHHHHHHHHHHHHS-TT-GGGG-----HHHHHHHHHHHHHHHHTS-HHHHHHHHHHHHHHHHT--TTSPPPHHHHHHHHHHHHHHHHHH-HHHHHHHHHHHHTT-GGGTHHHHHHHTS-HHHHHHHHHHHHHHHHHHHHH-/-HHHHHHHHHHHHHHHHHHHS-TT-SGGG-----HHHHHHHHHHHHHHHHTS-HHHHHHHHHHHHHHHTT--TTSPPPHHHHHHHHHHHHHHHHHH-HHHHHHHHHHHHTT-GGGTHHHHHHHTS-HHHHHHHHHHHHHHHHHHHHH-/-HHHHHHHHHHHHHHHHHHHS-TT-GGGG-----HHHHHHHHHHHHHHHHTS-HHHHHHHHHHHHHHHHT--TTSPPPHHHHHHHHHHHHHHHHHH-HHHHHHHHHHHHTT-GGGTHHHHHHHTS-HHHHHHHHHHHHHHHHHHHHH-/-HHHHHHHHHHHHHHHHHHHS-TT-SGGG-----HHHHHHHHHHHHHHHHTS-HHHHHHHHHHHHHHHTT--TTSPPPHHHHHHHHHHHHHHHHHH-HHHHHHHHHHHHTTTGGGTHHHHHHHTS-HHHHHHHHHHHHHHHHHHHHT-

Solvent-accessible surface area: 33035 Å² total